Protein AF-A0A259RLK6-F1 (afdb_monomer)

Foldseek 3Di:
DDDPDPFDDDDDDCVVPVNDDPDDDDDPVVVVVVVVVCCVPPCPPVVVVDDDAPPKAWDAKDQDDVLQWMKTWIAGPNDIDIDIGRAAEFPPALPTPHLVHVPADKDKDFPQKKKKKKKWAFPAQCVQDKDWDADPFGIWIWGQDPPSMTIIIDMGGPVCVVVLLPDDPQRNQVVVCVRVVCPSVTTHPIDRIDMGGAMWMAGPDQDDRRYGYAQSRHIVHGPPVPVSVVVRVVVVVVPDDDPDDDDDPDDDDDDDDDDDDDDPPPPPVPDDDDDDDDDDDDDDDDDDDDPDDDDDPPDPQPDAFAEEEEALFLLSLLLLLLCLVVVGQYEYEHQDDQFAQDPVPDDADLAKAWAFPVNLVSCVVSVLNVVQVVRWKAFAQKEWEEEPVDDQIAMFGCVLQPHPGRTIIGGSSNSSNSSVVSQVVRPSYDYHYSKHWDAWDDDPQWIWTAIPVRRIHIHNAYEFPHAQPTPLCVRQVFDKDKDFDQKKKKKWKFAAPDWFDNYKYWYADLQGIWIWATIHTRIIIIIDMGGPVVSVVLVPDDFVVVQVVCVVPPDCVVPHTDTTPDMDMDTFMWMATPFQDDQSYGYAARRHIDGPDDPRHRVVLRVVLSVLLCVLQVPDPRSRDPVSRVSSRVVNVVVRVVVVVVVVCRVPLRNDPDVSSVSNVSVVSVCCRVDSVSVNVVSCVSSVND

Radius of gyration: 29.9 Å; Cα contacts (8 Å, |Δi|>4): 1243; chains: 1; bounding box: 82×71×76 Å

Secondary structure (DSSP, 8-state):
------TT-----GGGTTT--S-----HHHHHHHHHHHHHHSSTTTTSS-----SEEEEEEEEETTTTEEEEEEEETTEEEEEEES-EEE---TT-HHHHHT---EEEEEEEEEEEEEEEEESS--TT--EEEEETTEEEEEEE-GGG-EEEEEEEEHHHHHHHHHS-HHHHHHHHHHHTTTTT--EESPPPPEEEEEEEEEES--EETTEEE-GGGTEE---GGGHHHHHHHHHHHTTSPPS---------------------GGGTTSS--------------------------S--TTSPEEEEEE--SHHHHHHHHHHHHTT--EEEEE-SPPPPPP-SSSPPPS-EEEE-HHHHHHHHHTT-HHHHHHHS-EEE-EEEEEETTSS-EEEEEGGGGT-S-SEEEEEHHHHHHHHHHHHTT-TTEEEEES--EEEEEEETTEEEEEETTS-EEEEEEEEE---TT-HHHHHTT--EEEEEEEEEEEEEEEEESSPPPSEEEEEEETTEEEEEEEETTTEEEEEEEEEHHHHHHHHTS-HHHHHHHHHHHS-GGG--EEEEEEEEEEEEEEEEES-SEETTEEE-GGGTEE---GGG-HHHHHHHHHHHHHHHHTT-SSTT-HHHHHHHHHHHHHHHHHHHHHHHHHHHHHS---HHHHHHHHHHHHHHHH-HHHHHHHHHHHTT--

Solvent-accessible surface area (backbone atoms only — not comparable to full-atom values): 38728 Å² total; per-residue (Å²): 135,84,86,82,70,92,78,91,76,87,83,88,60,53,87,83,46,91,77,46,74,97,72,83,70,74,59,70,67,57,54,48,53,50,50,57,45,48,45,70,73,64,48,50,47,74,72,69,80,47,84,87,76,80,70,60,44,82,75,51,73,46,73,33,76,95,73,62,24,24,38,39,34,27,35,46,87,86,41,85,46,74,49,80,38,69,59,45,75,40,67,68,28,71,78,23,62,64,57,62,70,67,71,64,75,69,50,74,49,76,70,63,29,28,35,40,35,36,37,29,31,41,71,37,79,53,84,83,46,67,48,76,46,80,50,99,53,31,52,35,37,38,37,43,35,78,94,60,26,30,40,37,41,38,32,25,31,54,85,57,43,65,60,62,72,67,46,55,72,68,59,46,28,50,55,52,21,58,76,54,68,48,72,41,59,37,52,43,82,68,47,80,74,43,79,42,78,35,40,41,36,43,49,84,67,50,63,54,89,45,35,38,43,34,48,33,36,31,37,26,54,51,73,69,90,46,46,48,59,54,54,35,54,59,54,55,63,74,68,60,76,73,98,76,83,82,84,87,86,84,86,85,89,82,87,87,78,86,83,82,90,74,82,85,69,83,72,70,80,79,65,89,86,82,87,85,84,91,82,84,88,82,86,87,84,82,92,75,93,72,92,72,80,80,76,78,78,82,84,70,74,84,65,73,29,48,30,37,34,39,22,55,45,59,42,27,31,49,41,48,41,54,43,21,77,72,67,38,36,28,38,39,30,17,57,64,87,80,50,67,71,72,78,84,74,56,74,75,62,59,56,51,30,42,38,24,53,52,48,48,52,50,35,44,75,69,66,29,36,66,60,40,56,73,70,59,46,16,57,25,31,32,42,35,43,32,39,71,91,52,86,14,54,31,75,49,49,18,69,82,71,76,37,95,44,48,27,33,30,33,38,49,54,47,55,29,16,36,39,51,60,48,36,78,74,35,91,38,43,49,77,37,70,77,30,48,80,70,47,72,49,78,56,93,82,28,34,38,39,28,34,75,84,71,51,57,46,40,16,29,20,38,36,24,22,43,29,76,80,22,58,55,37,59,76,67,70,46,54,60,54,76,47,76,53,74,33,20,40,34,26,35,24,32,34,39,79,53,71,55,49,42,50,30,38,38,40,36,37,78,63,34,50,37,33,42,38,30,28,61,48,41,27,32,39,38,37,44,34,25,42,43,67,60,44,55,57,59,68,71,50,54,71,68,58,50,51,54,48,45,70,73,72,49,63,79,90,73,62,59,72,76,47,75,80,34,73,48,70,48,74,41,47,40,36,39,40,79,52,40,59,54,90,34,31,38,43,34,29,34,32,28,41,28,60,75,48,80,82,31,38,44,63,44,60,14,44,51,37,35,53,44,43,52,65,40,40,73,84,44,97,51,73,29,37,67,70,39,50,53,50,34,36,62,57,48,54,56,54,50,50,52,53,50,54,51,47,52,50,47,60,57,50,59,50,46,87,47,70,67,52,47,49,52,49,27,48,53,38,38,47,38,50,73,33,64,71,53,37,42,52,54,51,32,56,72,25,59,57,126

Structure (mmCIF, N/CA/C/O backbone):
data_AF-A0A259RLK6-F1
#
_entry.id   AF-A0A259RLK6-F1
#
loop_
_atom_site.group_PDB
_atom_site.id
_atom_site.type_symbol
_atom_site.label_atom_id
_atom_site.label_alt_id
_atom_site.label_comp_id
_atom_site.label_asym_id
_atom_site.label_entity_id
_atom_site.label_seq_id
_atom_site.pdbx_PDB_ins_code
_atom_site.Cartn_x
_atom_site.Cartn_y
_atom_site.Cartn_z
_atom_site.occupancy
_atom_site.B_iso_or_equiv
_atom_site.auth_seq_id
_atom_site.auth_comp_id
_atom_site.auth_asym_id
_atom_site.auth_atom_id
_atom_site.pdbx_PDB_model_num
ATOM 1 N N . MET A 1 1 ? 43.667 -20.985 -25.724 1.00 31.94 1 MET A N 1
ATOM 2 C CA . MET A 1 1 ? 42.999 -21.074 -24.409 1.00 31.94 1 MET A CA 1
ATOM 3 C C . MET A 1 1 ? 42.182 -19.811 -24.248 1.00 31.94 1 MET A C 1
ATOM 5 O O . MET A 1 1 ? 42.765 -18.743 -24.144 1.00 31.94 1 MET A O 1
ATOM 9 N N . VAL A 1 2 ? 40.866 -19.923 -24.400 1.00 24.67 2 VAL A N 1
ATOM 10 C CA . VAL A 1 2 ? 39.947 -18.781 -24.389 1.00 24.67 2 VAL A CA 1
ATOM 11 C C . VAL A 1 2 ? 39.608 -18.474 -22.934 1.00 24.67 2 VAL A C 1
ATOM 13 O O . VAL A 1 2 ? 39.063 -19.327 -22.238 1.00 24.67 2 VAL A O 1
ATOM 16 N N . ASP A 1 3 ? 39.986 -17.283 -22.480 1.00 30.33 3 ASP A N 1
ATOM 17 C CA . ASP A 1 3 ? 39.580 -16.710 -21.200 1.00 30.33 3 ASP A CA 1
ATOM 18 C C . ASP A 1 3 ? 38.068 -16.438 -21.237 1.00 30.33 3 ASP A C 1
ATOM 20 O O . ASP A 1 3 ? 37.594 -15.496 -21.873 1.00 30.33 3 ASP A O 1
ATOM 24 N N . SER A 1 4 ? 37.289 -17.324 -20.620 1.00 27.31 4 SER A N 1
ATOM 25 C CA . SER A 1 4 ? 35.839 -17.195 -20.495 1.00 27.31 4 SER A CA 1
ATOM 26 C C . SER A 1 4 ? 35.475 -16.535 -19.159 1.00 27.31 4 SER A C 1
ATOM 28 O O . SER A 1 4 ? 35.104 -17.213 -18.201 1.00 27.31 4 SER A O 1
ATOM 30 N N . GLY A 1 5 ? 35.619 -15.207 -19.129 1.00 26.08 5 GLY A N 1
ATOM 31 C CA . GLY A 1 5 ? 34.819 -14.204 -18.409 1.00 26.08 5 GLY A CA 1
ATOM 32 C C . GLY A 1 5 ? 34.196 -14.549 -17.045 1.00 26.08 5 GLY A C 1
ATOM 33 O O . GLY A 1 5 ? 33.275 -15.352 -16.919 1.00 26.08 5 GLY A O 1
ATOM 34 N N . HIS A 1 6 ? 34.590 -13.785 -16.023 1.00 35.25 6 HIS A N 1
ATOM 35 C CA . HIS A 1 6 ? 34.066 -13.776 -14.648 1.00 35.25 6 HIS A CA 1
ATOM 36 C C . HIS A 1 6 ? 32.666 -13.119 -14.501 1.00 35.25 6 HIS A C 1
ATOM 38 O O . HIS A 1 6 ? 32.433 -12.330 -13.584 1.00 35.25 6 HIS A O 1
ATOM 44 N N . PHE A 1 7 ? 31.715 -13.417 -15.390 1.00 27.30 7 PHE A N 1
ATOM 45 C CA . PHE A 1 7 ? 30.372 -12.819 -15.366 1.00 27.30 7 PHE A CA 1
ATOM 46 C C . PHE A 1 7 ? 29.472 -13.491 -14.304 1.00 27.30 7 PHE A C 1
ATOM 48 O O . PHE A 1 7 ? 29.411 -14.719 -14.224 1.00 27.30 7 PHE A O 1
ATOM 55 N N . GLY A 1 8 ? 28.776 -12.698 -13.475 1.00 37.06 8 GLY A N 1
ATOM 56 C CA . GLY A 1 8 ? 27.758 -13.185 -12.523 1.00 37.06 8 GLY A CA 1
ATOM 57 C C . GLY A 1 8 ? 28.213 -13.508 -11.087 1.00 37.06 8 GLY A C 1
ATOM 58 O O . GLY A 1 8 ? 27.525 -14.252 -10.395 1.00 37.06 8 GLY A O 1
ATOM 59 N N . MET A 1 9 ? 29.349 -12.981 -10.608 1.00 36.59 9 MET A N 1
ATOM 60 C CA . MET A 1 9 ? 29.814 -13.188 -9.225 1.00 36.59 9 MET A CA 1
ATOM 61 C C . MET A 1 9 ? 29.627 -11.929 -8.363 1.00 36.59 9 MET A C 1
ATOM 63 O O . MET A 1 9 ? 30.347 -10.949 -8.533 1.00 36.59 9 MET A O 1
ATOM 67 N N . THR A 1 10 ? 28.719 -11.974 -7.386 1.00 35.84 10 THR A N 1
ATOM 68 C CA . THR A 1 10 ? 28.595 -10.935 -6.347 1.00 35.84 10 THR A CA 1
ATOM 69 C C . THR A 1 10 ? 29.449 -11.321 -5.139 1.00 35.84 10 THR A C 1
ATOM 71 O O . THR A 1 10 ? 29.294 -12.411 -4.593 1.00 35.84 10 THR A O 1
ATOM 74 N N . ARG A 1 11 ? 30.356 -10.438 -4.697 1.00 43.00 11 ARG A N 1
ATOM 75 C CA . ARG A 1 11 ? 31.163 -10.635 -3.480 1.00 43.00 11 ARG A CA 1
ATOM 76 C C . ARG A 1 11 ? 30.793 -9.581 -2.443 1.00 43.00 11 ARG A C 1
ATOM 78 O O . ARG A 1 11 ? 31.044 -8.400 -2.651 1.00 43.00 11 ARG A O 1
ATOM 85 N N . ILE A 1 12 ? 30.237 -10.014 -1.317 1.00 44.22 12 ILE A N 1
ATOM 86 C CA . ILE A 1 12 ? 29.953 -9.146 -0.168 1.00 44.22 12 ILE A CA 1
ATOM 87 C C . ILE A 1 12 ? 31.106 -9.319 0.829 1.00 44.22 12 ILE A C 1
ATOM 89 O O . ILE A 1 12 ? 31.429 -10.445 1.206 1.00 44.22 12 ILE A O 1
ATOM 93 N N . THR A 1 13 ? 31.771 -8.230 1.227 1.00 48.84 13 THR A N 1
ATOM 94 C CA . THR A 1 13 ? 32.930 -8.271 2.139 1.00 48.84 13 THR A CA 1
ATOM 95 C C . THR A 1 13 ? 32.712 -7.412 3.386 1.00 48.84 13 THR A C 1
ATOM 97 O O . THR A 1 13 ? 31.918 -6.472 3.392 1.00 48.84 13 THR A O 1
ATOM 100 N N . LYS A 1 14 ? 33.463 -7.727 4.452 1.00 45.62 14 LYS A N 1
ATOM 101 C CA . LYS A 1 14 ? 33.462 -7.045 5.763 1.00 45.62 14 LYS A CA 1
ATOM 102 C C . LYS A 1 14 ? 33.677 -5.521 5.679 1.00 45.62 14 LYS A C 1
ATOM 104 O O . LYS A 1 14 ? 33.232 -4.799 6.567 1.00 45.62 14 LYS A O 1
ATOM 109 N N . ALA A 1 15 ? 34.330 -5.030 4.622 1.00 48.94 15 ALA A N 1
ATOM 110 C CA . ALA A 1 15 ? 34.612 -3.606 4.423 1.00 48.94 15 ALA A CA 1
ATOM 111 C C . ALA A 1 15 ? 33.342 -2.753 4.234 1.00 48.94 15 ALA A C 1
ATOM 113 O O . ALA A 1 15 ? 33.352 -1.575 4.572 1.00 48.94 15 ALA A O 1
ATOM 114 N N . ASN A 1 16 ? 32.234 -3.352 3.785 1.00 46.47 16 ASN A N 1
ATOM 115 C CA . ASN A 1 16 ? 30.983 -2.634 3.530 1.00 46.47 16 ASN A CA 1
ATOM 116 C C . ASN A 1 16 ? 30.063 -2.522 4.766 1.00 46.47 16 ASN A C 1
ATOM 118 O O . ASN A 1 16 ? 28.968 -1.988 4.633 1.00 46.47 16 ASN A O 1
ATOM 122 N N . ASN A 1 17 ? 30.453 -3.040 5.946 1.00 37.72 17 ASN A N 1
ATOM 123 C CA . ASN A 1 17 ? 29.536 -3.187 7.092 1.00 37.72 17 ASN A CA 1
ATOM 124 C C . ASN A 1 17 ? 30.192 -2.943 8.478 1.00 37.72 17 ASN A C 1
ATOM 126 O O . ASN A 1 17 ? 30.136 -3.800 9.359 1.00 37.72 17 ASN A O 1
ATOM 130 N N . GLN A 1 18 ? 30.864 -1.792 8.655 1.00 42.72 18 GLN A N 1
ATOM 131 C CA . GLN A 1 18 ? 31.458 -1.296 9.923 1.00 42.72 18 GLN A CA 1
ATOM 132 C C . GLN A 1 18 ? 32.166 -2.361 10.798 1.00 42.72 18 GLN A C 1
ATOM 134 O O . GLN A 1 18 ? 32.077 -2.355 12.021 1.00 42.72 18 GLN A O 1
ATOM 139 N N . GLY A 1 19 ? 32.879 -3.310 10.183 1.00 42.47 19 GLY A N 1
ATOM 140 C CA . GLY A 1 19 ? 33.668 -4.308 10.914 1.00 42.47 19 GLY A CA 1
ATOM 141 C C . GLY A 1 19 ? 32.884 -5.475 11.535 1.00 42.47 19 GLY A C 1
ATOM 142 O O . GLY A 1 19 ? 33.515 -6.351 12.132 1.00 42.47 19 GLY A O 1
ATOM 143 N N . VAL A 1 20 ? 31.564 -5.563 11.346 1.00 48.91 20 VAL A N 1
ATOM 144 C CA . VAL A 1 20 ? 30.733 -6.677 11.835 1.00 48.91 20 VAL A CA 1
ATOM 145 C C . VAL A 1 20 ? 30.711 -7.812 10.800 1.00 48.91 20 VAL A C 1
ATOM 147 O O . VAL A 1 20 ? 30.626 -7.575 9.594 1.00 48.91 20 VAL A O 1
ATOM 150 N N . ALA A 1 21 ? 30.832 -9.068 11.247 1.00 54.31 21 ALA A N 1
ATOM 151 C CA . ALA A 1 21 ? 30.699 -10.233 10.366 1.00 54.31 21 ALA A CA 1
ATOM 152 C C . ALA A 1 21 ? 29.309 -10.257 9.696 1.00 54.31 21 ALA A C 1
ATOM 154 O O . ALA A 1 21 ? 28.315 -9.925 10.335 1.00 54.31 21 ALA A O 1
ATOM 155 N N . LEU A 1 22 ? 29.222 -10.691 8.431 1.00 55.50 22 L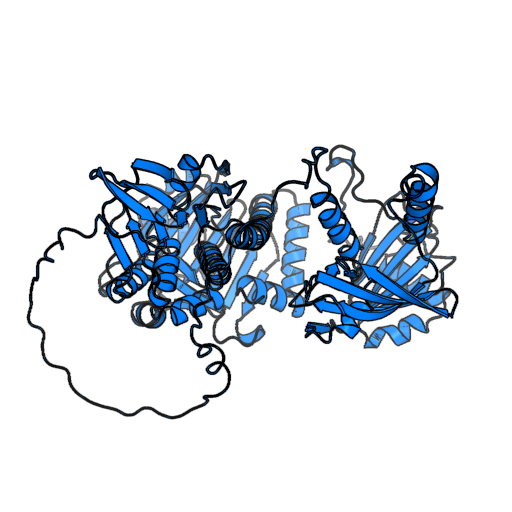EU A N 1
ATOM 156 C CA . LEU A 1 22 ? 27.946 -10.768 7.691 1.00 55.50 22 LEU A CA 1
ATOM 157 C C . LEU A 1 22 ? 26.961 -11.789 8.291 1.00 55.50 22 LEU A C 1
ATOM 159 O O . LEU A 1 22 ? 25.761 -11.722 8.043 1.00 55.50 22 LEU A O 1
ATOM 163 N N . GLY A 1 23 ? 27.475 -12.730 9.079 1.00 62.84 23 GLY A N 1
ATOM 164 C CA . GLY A 1 23 ? 26.728 -13.751 9.800 1.00 62.84 23 GLY A CA 1
ATOM 165 C C . GLY A 1 23 ? 27.687 -14.739 10.461 1.00 62.84 23 GLY A C 1
ATOM 166 O O . GLY A 1 23 ? 28.892 -14.716 10.199 1.00 62.84 23 GLY A O 1
ATOM 167 N N . GLN A 1 24 ? 27.158 -15.608 11.319 1.00 66.38 24 GLN A N 1
ATOM 168 C CA . GLN A 1 24 ? 27.896 -16.735 11.888 1.00 66.38 24 GLN A CA 1
ATOM 169 C C . GLN A 1 24 ? 27.166 -18.037 11.575 1.00 66.38 24 GLN A C 1
ATOM 171 O O . GLN A 1 24 ? 25.938 -18.094 11.603 1.00 66.38 24 GLN A O 1
ATOM 176 N N . VAL A 1 25 ? 27.936 -19.082 11.286 1.00 68.88 25 VAL A N 1
ATOM 177 C CA . VAL A 1 25 ? 27.423 -20.434 11.076 1.00 68.88 25 VAL A CA 1
ATOM 178 C C . VAL A 1 25 ? 27.688 -21.211 12.353 1.00 68.88 25 VAL A C 1
ATOM 180 O O . VAL A 1 25 ? 28.836 -21.443 12.727 1.00 68.88 25 VAL A O 1
ATOM 183 N N . ILE A 1 26 ? 26.616 -21.594 13.032 1.00 70.06 26 ILE A N 1
ATOM 184 C CA . ILE A 1 26 ? 26.671 -22.337 14.285 1.00 70.06 26 ILE A CA 1
ATOM 185 C C . ILE A 1 26 ? 25.827 -23.602 14.144 1.00 70.06 26 ILE A C 1
ATOM 187 O O . ILE A 1 26 ? 24.734 -23.580 13.582 1.00 70.06 26 ILE A O 1
ATOM 191 N N . GLY A 1 27 ? 26.344 -24.729 14.630 1.00 70.94 27 GLY A N 1
ATOM 192 C CA . GLY A 1 27 ? 25.568 -25.964 14.673 1.00 70.94 27 GLY A CA 1
ATOM 193 C C . GLY A 1 27 ? 24.484 -25.881 15.748 1.00 70.94 27 GLY A C 1
ATOM 194 O O . GLY A 1 27 ? 24.764 -25.461 16.869 1.00 70.94 27 GLY A O 1
ATOM 195 N N . ASN A 1 28 ? 23.271 -26.356 15.454 1.00 70.12 28 ASN A N 1
ATOM 196 C CA . ASN A 1 28 ? 22.151 -26.326 16.408 1.00 70.12 28 ASN A CA 1
ATOM 197 C C . ASN A 1 28 ? 22.492 -26.981 17.762 1.00 70.12 28 ASN A C 1
ATOM 199 O O . ASN A 1 28 ? 22.056 -26.500 18.803 1.00 70.12 28 ASN A O 1
ATOM 203 N N . ARG A 1 29 ? 23.320 -28.039 17.771 1.00 74.06 29 ARG A N 1
ATOM 204 C CA . ARG A 1 29 ? 23.786 -28.688 19.012 1.00 74.06 29 ARG A CA 1
ATOM 205 C C . ARG A 1 29 ? 24.664 -27.782 19.877 1.00 74.06 29 ARG A C 1
ATOM 207 O O . ARG A 1 29 ? 24.603 -27.885 21.094 1.00 74.06 29 ARG A O 1
ATOM 214 N N . ALA A 1 30 ? 25.453 -26.899 19.265 1.00 75.00 30 ALA A N 1
ATOM 215 C CA . ALA A 1 30 ? 26.264 -25.936 20.003 1.00 75.00 30 ALA A CA 1
ATOM 216 C C . ALA A 1 30 ? 25.385 -24.859 20.652 1.00 75.00 30 ALA A C 1
ATOM 218 O O . ALA A 1 30 ? 25.635 -24.490 21.794 1.00 75.00 30 ALA A O 1
ATOM 219 N N . ILE A 1 31 ? 24.320 -24.416 19.966 1.00 74.56 31 ILE A N 1
ATOM 220 C CA . ILE A 1 31 ? 23.306 -23.529 20.560 1.00 74.56 31 ILE A CA 1
ATOM 221 C C . ILE A 1 31 ? 22.640 -24.218 21.751 1.00 74.56 31 ILE A C 1
ATOM 223 O O . ILE A 1 31 ? 22.562 -23.624 22.820 1.00 74.56 31 ILE A O 1
ATOM 227 N N . ALA A 1 32 ? 22.194 -25.468 21.579 1.00 74.94 32 ALA A N 1
ATOM 228 C CA . ALA A 1 32 ? 21.581 -26.232 22.658 1.00 74.94 32 ALA A CA 1
ATOM 229 C C . ALA A 1 32 ? 22.523 -26.307 23.865 1.00 74.94 32 ALA A C 1
ATOM 231 O O . ALA A 1 32 ? 22.161 -25.813 24.923 1.00 74.94 32 ALA A O 1
ATOM 232 N N . ALA A 1 33 ? 23.757 -26.791 23.685 1.00 79.69 33 ALA A N 1
ATOM 233 C CA . ALA A 1 33 ? 24.749 -26.893 24.756 1.00 79.69 33 ALA A CA 1
ATOM 234 C C . ALA A 1 33 ? 25.050 -25.547 25.442 1.00 79.69 33 ALA A C 1
ATOM 236 O O . ALA A 1 33 ? 25.234 -25.514 26.656 1.00 79.69 33 ALA A O 1
ATOM 237 N N . ALA A 1 34 ? 25.075 -24.439 24.692 1.00 78.31 34 ALA A N 1
ATOM 238 C CA . ALA A 1 34 ? 25.242 -23.103 25.261 1.00 78.31 34 ALA A CA 1
ATOM 239 C C . ALA A 1 34 ? 24.047 -22.692 26.136 1.00 78.31 34 ALA A C 1
ATOM 241 O O . ALA A 1 34 ? 24.256 -22.143 27.213 1.00 78.31 34 ALA A O 1
ATOM 242 N N . ILE A 1 35 ? 22.814 -23.001 25.715 1.00 76.88 35 ILE A N 1
ATOM 243 C CA . ILE A 1 35 ? 21.608 -22.788 26.529 1.00 76.88 35 ILE A CA 1
ATOM 244 C C . ILE A 1 35 ? 21.662 -23.660 27.788 1.00 76.88 35 ILE A C 1
ATOM 246 O O . ILE A 1 35 ? 21.461 -23.141 28.877 1.00 76.88 35 ILE A O 1
ATOM 250 N N . GLU A 1 36 ? 22.005 -24.950 27.677 1.00 77.06 36 GLU A N 1
ATOM 251 C CA . GLU A 1 36 ? 22.103 -25.833 28.854 1.00 77.06 36 GLU A CA 1
ATOM 252 C C . GLU A 1 36 ? 23.171 -25.363 29.842 1.00 77.06 36 GLU A C 1
ATOM 254 O O . GLU A 1 36 ? 23.014 -25.499 31.053 1.00 77.06 36 GLU A O 1
ATOM 259 N N . ARG A 1 37 ? 24.281 -24.832 29.324 1.00 78.12 37 ARG A N 1
ATOM 260 C CA . ARG A 1 37 ? 25.353 -24.268 30.135 1.00 78.12 37 ARG A CA 1
ATOM 261 C C . ARG A 1 37 ? 24.896 -22.990 30.838 1.00 78.12 37 ARG A C 1
ATOM 263 O O . ARG A 1 37 ? 25.082 -22.894 32.043 1.00 78.12 37 ARG A O 1
ATOM 270 N N . ALA A 1 38 ? 24.250 -22.069 30.122 1.00 72.88 38 ALA A N 1
ATOM 271 C CA . ALA A 1 38 ? 23.694 -20.848 30.704 1.00 72.88 38 ALA A CA 1
ATOM 272 C C . ALA A 1 38 ? 22.625 -21.153 31.769 1.00 72.88 38 ALA A C 1
ATOM 274 O O . ALA A 1 38 ? 22.631 -20.560 32.839 1.00 72.88 38 ALA A O 1
ATOM 275 N N . GLU A 1 39 ? 21.755 -22.140 31.535 1.00 69.00 39 GLU A N 1
ATOM 276 C CA . GLU A 1 39 ? 20.780 -22.598 32.535 1.00 69.00 39 GLU A CA 1
ATOM 277 C C . GLU A 1 39 ? 21.452 -23.101 33.825 1.00 69.00 39 GLU A C 1
ATOM 279 O O . GLU A 1 39 ? 20.921 -22.873 34.911 1.00 69.00 39 GLU A O 1
ATOM 284 N N . LYS A 1 40 ? 22.619 -23.756 33.713 1.00 69.44 40 LYS A N 1
ATOM 285 C CA . LYS A 1 40 ? 23.400 -24.267 34.853 1.00 69.44 40 LYS A CA 1
ATOM 286 C C . LYS A 1 40 ? 24.230 -23.193 35.561 1.00 69.44 40 LYS A C 1
ATOM 288 O O . LYS A 1 40 ? 24.398 -23.285 36.772 1.00 69.44 40 LYS A O 1
ATOM 293 N N . GLU A 1 41 ? 24.785 -22.235 34.821 1.00 68.44 41 GLU A N 1
ATOM 294 C CA . GLU A 1 41 ? 25.714 -21.220 35.341 1.00 68.44 41 GLU A CA 1
ATOM 295 C C . GLU A 1 41 ? 24.994 -19.989 35.938 1.00 68.44 41 GLU A C 1
ATOM 297 O O . GLU A 1 41 ? 25.512 -19.410 36.887 1.00 68.44 41 GLU A O 1
ATOM 302 N N . ASP A 1 42 ? 23.798 -19.621 35.450 1.00 54.19 42 ASP A N 1
ATOM 303 C CA . ASP A 1 42 ? 23.185 -18.291 35.672 1.00 54.19 42 ASP A CA 1
ATOM 304 C C . ASP A 1 42 ? 21.914 -18.276 36.563 1.00 54.19 42 ASP A C 1
ATOM 306 O O . ASP A 1 42 ? 21.034 -17.429 36.419 1.00 54.19 42 ASP A O 1
ATOM 310 N N . CYS A 1 43 ? 21.765 -19.204 37.517 1.00 50.00 43 CYS A N 1
ATOM 311 C CA . CYS A 1 43 ? 20.676 -19.191 38.520 1.00 50.00 43 CYS A CA 1
ATOM 312 C C . CYS A 1 43 ? 19.219 -19.192 37.978 1.00 50.00 43 CYS A C 1
ATOM 314 O O . CYS A 1 43 ? 18.282 -19.011 38.762 1.00 50.00 43 CYS A O 1
ATOM 316 N N . ILE A 1 44 ? 18.976 -19.466 36.687 1.00 51.47 44 ILE A N 1
ATOM 317 C CA . ILE A 1 44 ? 17.615 -19.531 36.107 1.00 51.47 44 ILE A CA 1
ATOM 318 C C . ILE A 1 44 ? 16.813 -20.698 36.712 1.00 51.47 44 ILE A C 1
ATOM 320 O O . ILE A 1 44 ? 15.620 -20.562 36.993 1.00 51.47 44 ILE A O 1
ATOM 324 N N . THR A 1 45 ? 17.478 -21.822 36.991 1.00 49.19 45 THR A N 1
ATOM 325 C CA . THR A 1 45 ? 16.910 -22.949 37.750 1.00 49.19 45 THR A CA 1
ATOM 326 C C . THR A 1 45 ? 17.201 -22.859 39.254 1.00 49.19 45 THR A C 1
ATOM 328 O O . THR A 1 45 ? 16.510 -23.493 40.045 1.00 49.19 45 THR A O 1
ATOM 331 N N . GLY A 1 46 ? 18.190 -22.054 39.668 1.00 44.97 46 GLY A N 1
ATOM 332 C CA . GLY A 1 46 ? 18.598 -21.878 41.071 1.00 44.97 46 GLY A CA 1
ATOM 333 C C . GLY A 1 46 ? 17.581 -21.123 41.937 1.00 44.97 46 GLY A C 1
ATOM 334 O O . GLY A 1 46 ? 17.472 -21.404 43.124 1.00 44.97 46 GLY A O 1
ATOM 335 N N . ASN A 1 47 ? 16.778 -20.235 41.336 1.00 49.84 47 ASN A N 1
ATOM 336 C CA . ASN A 1 47 ? 15.694 -19.513 42.021 1.00 49.84 47 ASN A CA 1
ATOM 337 C C . ASN A 1 47 ? 14.321 -20.222 41.951 1.00 49.84 47 ASN A C 1
ATOM 339 O O . ASN A 1 47 ? 13.318 -19.651 42.374 1.00 49.84 47 ASN A O 1
ATOM 343 N N . GLY A 1 48 ? 14.239 -21.439 41.394 1.00 57.28 48 GLY A N 1
ATOM 344 C CA . GLY A 1 48 ? 12.991 -22.217 41.311 1.00 57.28 48 GLY A CA 1
ATOM 345 C C . GLY A 1 48 ? 11.955 -21.729 40.282 1.00 57.28 48 GLY A C 1
ATOM 346 O O . GLY A 1 48 ? 10.874 -22.303 40.190 1.00 57.28 48 GLY A O 1
ATOM 347 N N . THR A 1 49 ? 12.257 -20.697 39.487 1.00 67.25 49 THR A N 1
ATOM 348 C CA . THR A 1 49 ? 11.302 -20.084 38.538 1.00 67.25 49 THR A CA 1
ATOM 349 C C . THR A 1 49 ? 11.135 -20.872 37.231 1.00 67.25 49 THR A C 1
ATOM 351 O O . THR A 1 49 ? 10.109 -20.739 36.563 1.00 67.25 49 THR A O 1
ATOM 354 N N . VAL A 1 50 ? 12.128 -21.679 36.842 1.00 73.31 50 VAL A N 1
ATOM 355 C CA . VAL A 1 50 ? 12.096 -22.514 35.629 1.00 73.31 50 VAL A CA 1
ATOM 356 C C . VAL A 1 50 ? 12.426 -23.957 35.996 1.00 73.31 50 VAL A C 1
ATOM 358 O O . VAL A 1 50 ? 13.506 -24.243 36.505 1.00 73.31 50 VAL A O 1
ATOM 361 N N . GLN A 1 51 ? 11.501 -24.870 35.699 1.00 80.81 51 GLN A N 1
ATOM 362 C CA . GLN A 1 51 ? 11.698 -26.310 35.839 1.00 80.81 51 GLN A CA 1
ATOM 363 C C . GLN A 1 51 ? 11.829 -26.941 34.453 1.00 80.81 51 GLN A C 1
ATOM 365 O O . GLN A 1 51 ? 10.949 -26.786 33.605 1.00 80.81 51 GLN A O 1
ATOM 370 N N . ARG A 1 52 ? 12.927 -27.664 34.221 1.00 82.19 52 ARG A N 1
ATOM 371 C CA . ARG A 1 52 ? 13.175 -28.377 32.965 1.00 82.19 52 ARG A CA 1
ATOM 372 C C . ARG A 1 52 ? 12.835 -29.854 33.126 1.00 82.19 52 ARG A C 1
ATOM 374 O O . ARG A 1 52 ? 13.369 -30.517 34.009 1.00 82.19 52 ARG A O 1
ATOM 381 N N . LEU A 1 53 ? 11.983 -30.365 32.240 1.00 86.00 53 LEU A N 1
ATOM 382 C CA . LEU A 1 53 ? 11.633 -31.782 32.147 1.00 86.00 53 LEU A CA 1
ATOM 383 C C . LEU A 1 53 ? 12.163 -32.334 30.823 1.00 86.00 53 LEU A C 1
ATOM 385 O O . LEU A 1 53 ? 11.702 -31.944 29.751 1.00 86.00 53 LEU A O 1
ATOM 389 N N . GLN A 1 54 ? 13.164 -33.210 30.890 1.00 84.12 54 GLN A N 1
ATOM 390 C CA . GLN A 1 54 ? 13.748 -33.866 29.724 1.00 84.12 54 GLN A CA 1
ATOM 391 C C . GLN A 1 54 ? 14.313 -35.253 30.084 1.00 84.12 54 GLN A C 1
ATOM 393 O O . GLN A 1 54 ? 15.042 -35.346 31.068 1.00 84.12 54 GLN A O 1
ATOM 398 N N . PRO A 1 55 ? 14.077 -36.297 29.265 1.00 87.94 55 PRO A N 1
ATOM 399 C CA . PRO A 1 55 ? 13.229 -36.315 28.073 1.00 87.94 55 PRO A CA 1
ATOM 400 C C . PRO A 1 55 ? 11.737 -36.326 28.436 1.00 87.94 55 PRO A C 1
ATOM 402 O O . PRO A 1 55 ? 11.296 -37.157 29.225 1.00 87.94 55 PRO A O 1
ATOM 405 N N . ALA A 1 56 ? 10.968 -35.422 27.825 1.00 90.44 56 ALA A N 1
ATOM 406 C CA . ALA A 1 56 ? 9.515 -35.348 27.955 1.00 90.44 56 ALA A CA 1
ATOM 407 C C . ALA A 1 56 ? 8.861 -35.290 26.567 1.00 90.44 56 ALA A C 1
ATOM 409 O O . ALA A 1 56 ? 9.396 -34.650 25.656 1.00 90.44 56 ALA A O 1
ATOM 410 N N . ARG A 1 57 ? 7.704 -35.934 26.401 1.00 90.81 57 ARG A N 1
ATOM 411 C CA . ARG A 1 57 ? 6.940 -35.958 25.150 1.00 90.81 57 ARG A CA 1
ATOM 412 C C . ARG A 1 57 ? 5.490 -35.572 25.405 1.00 90.81 57 ARG A C 1
ATOM 414 O O . ARG A 1 57 ? 4.761 -36.295 26.067 1.00 90.81 57 ARG A O 1
ATOM 421 N N . TYR A 1 58 ? 5.066 -34.448 24.839 1.00 93.88 58 TYR A N 1
ATOM 422 C CA . TYR A 1 58 ? 3.668 -34.017 24.877 1.00 93.88 58 TYR A CA 1
ATOM 423 C C . TYR A 1 58 ? 2.730 -35.068 24.260 1.00 93.88 58 TYR A C 1
ATOM 425 O O . TYR A 1 58 ? 3.034 -35.600 23.185 1.00 93.88 58 TYR A O 1
ATOM 433 N N . THR A 1 59 ? 1.580 -35.297 24.900 1.00 91.44 59 THR A N 1
ATOM 434 C CA . THR A 1 59 ? 0.507 -36.160 24.385 1.00 91.44 59 THR A CA 1
ATOM 435 C C . THR A 1 59 ? -0.782 -35.378 24.118 1.00 91.44 59 THR A C 1
ATOM 437 O O . THR A 1 59 ? -1.266 -35.384 22.986 1.00 91.44 59 THR A O 1
ATOM 440 N N . HIS A 1 60 ? -1.320 -34.673 25.117 1.00 91.81 60 HIS A N 1
ATOM 441 C CA . HIS A 1 60 ? -2.597 -33.956 25.023 1.00 91.81 60 HIS A CA 1
ATOM 442 C C . HIS A 1 60 ? -2.648 -32.732 25.955 1.00 91.81 60 HIS A C 1
ATOM 444 O O . HIS A 1 60 ? -1.882 -32.644 26.913 1.00 91.81 60 HIS A O 1
ATOM 450 N N . HIS A 1 61 ? -3.568 -31.791 25.720 1.00 94.00 61 HIS A N 1
ATOM 451 C CA . HIS A 1 61 ? -3.921 -30.752 26.693 1.00 94.00 61 HIS A CA 1
ATOM 452 C C . HIS A 1 61 ? -5.422 -30.459 26.712 1.00 94.00 61 HIS A C 1
ATOM 454 O O . HIS A 1 61 ? -6.088 -30.569 25.690 1.00 94.00 61 HIS A O 1
ATOM 460 N N . ASN A 1 62 ? -5.943 -30.054 27.867 1.00 92.19 62 ASN A N 1
ATOM 461 C CA . ASN A 1 62 ? -7.334 -29.648 28.044 1.00 92.19 62 ASN A CA 1
ATOM 462 C C . ASN A 1 62 ? -7.403 -28.293 28.738 1.00 92.19 62 ASN A C 1
ATOM 464 O O . ASN A 1 62 ? -6.644 -28.024 29.668 1.00 92.19 62 ASN A O 1
ATOM 468 N N . VAL A 1 63 ? -8.341 -27.448 28.322 1.00 89.81 63 VAL A N 1
ATOM 469 C CA . VAL A 1 63 ? -8.671 -26.229 29.064 1.00 89.81 63 VAL A CA 1
ATOM 470 C C . VAL A 1 63 ? -9.444 -26.623 30.324 1.00 89.81 63 VAL A C 1
ATOM 472 O O . VAL A 1 63 ? -10.386 -27.408 30.261 1.00 89.81 63 VAL A O 1
ATOM 475 N N . ILE A 1 64 ? -9.035 -26.088 31.473 1.00 89.75 64 ILE A N 1
ATOM 476 C CA . ILE A 1 64 ? -9.619 -26.385 32.788 1.00 89.75 64 ILE A CA 1
ATOM 477 C C . ILE A 1 64 ? -10.103 -25.104 33.477 1.00 89.75 64 ILE A C 1
ATOM 479 O O . ILE A 1 64 ? -9.691 -23.995 33.117 1.00 89.75 64 ILE A O 1
ATOM 483 N N . ASN A 1 65 ? -10.932 -25.264 34.515 1.00 81.62 65 ASN A N 1
ATOM 484 C CA . ASN A 1 65 ? -11.436 -24.181 35.370 1.00 81.62 65 ASN A CA 1
ATOM 485 C C . ASN A 1 65 ? -12.168 -23.078 34.578 1.00 81.62 65 ASN A C 1
ATOM 487 O O . ASN A 1 65 ? -11.788 -21.913 34.674 1.00 81.62 65 ASN A O 1
ATOM 491 N N . ASP A 1 66 ? -13.155 -23.445 33.752 1.00 80.44 66 ASP A N 1
ATOM 492 C CA . ASP A 1 66 ? -13.943 -22.519 32.914 1.00 80.44 66 ASP A CA 1
ATOM 493 C C . ASP A 1 66 ? -13.084 -21.552 32.086 1.00 80.44 66 ASP A C 1
ATOM 495 O O . ASP A 1 66 ? -13.339 -20.348 32.004 1.00 80.44 66 ASP A O 1
ATOM 499 N N . GLY A 1 67 ? -11.995 -22.067 31.516 1.00 79.31 67 GLY A N 1
ATOM 500 C CA . GLY A 1 67 ? -11.086 -21.247 30.730 1.00 79.31 67 GLY A CA 1
ATOM 501 C C . GLY A 1 67 ? -10.051 -20.500 31.555 1.00 79.31 67 GLY A C 1
ATOM 502 O O . GLY A 1 67 ? -9.417 -19.597 31.017 1.00 79.31 67 GLY A O 1
ATOM 503 N N . ALA A 1 68 ? -9.836 -20.812 32.840 1.00 82.88 68 ALA A N 1
ATOM 504 C CA . ALA A 1 68 ? -8.818 -20.159 33.675 1.00 82.88 68 ALA A CA 1
ATOM 505 C C . ALA A 1 68 ? -7.418 -20.798 33.575 1.00 82.88 68 ALA A C 1
ATOM 507 O O . ALA A 1 68 ? -6.422 -20.115 33.847 1.00 82.88 68 ALA A O 1
ATOM 508 N N . GLY A 1 69 ? -7.322 -22.061 33.149 1.00 91.00 69 GLY A N 1
ATOM 509 C CA . GLY A 1 69 ? -6.057 -22.788 33.032 1.00 91.00 69 GLY A CA 1
ATOM 510 C C . GLY A 1 69 ? -6.046 -23.835 31.922 1.00 91.00 69 GLY A C 1
ATOM 511 O O . GLY A 1 69 ? -7.024 -24.020 31.205 1.00 91.00 69 GLY A O 1
ATOM 512 N N . VAL A 1 70 ? -4.912 -24.510 31.786 1.00 94.62 70 VAL A N 1
ATOM 513 C CA . VAL A 1 70 ? -4.691 -25.630 30.874 1.00 94.62 70 VAL A CA 1
ATOM 514 C C . VAL A 1 70 ? -4.007 -26.758 31.637 1.00 94.62 70 VAL A C 1
ATOM 516 O O . VAL A 1 70 ? -3.025 -26.529 32.341 1.00 94.62 70 VAL A O 1
ATOM 519 N N . GLU A 1 71 ? -4.537 -27.965 31.515 1.00 95.81 71 GLU A N 1
ATOM 520 C CA . GLU A 1 71 ? -3.890 -29.196 31.947 1.00 95.81 71 GLU A CA 1
ATOM 521 C C . GLU A 1 71 ? -3.164 -29.818 30.754 1.00 95.81 71 GLU A C 1
ATOM 523 O O . GLU A 1 71 ? -3.745 -29.959 29.681 1.00 95.81 71 GLU A O 1
ATOM 528 N N . VAL A 1 72 ? -1.896 -30.175 30.929 1.00 94.94 72 VAL A N 1
ATOM 529 C CA . VAL A 1 72 ? -1.023 -30.728 29.894 1.00 94.94 72 VAL A CA 1
ATOM 530 C C . VAL A 1 72 ? -0.583 -32.117 30.318 1.00 94.94 72 VAL A C 1
ATOM 532 O O . VAL A 1 72 ? 0.070 -32.273 31.347 1.00 94.94 72 VAL A O 1
ATOM 535 N N . GLN A 1 73 ? -0.896 -33.105 29.490 1.00 94.69 73 GLN A N 1
ATOM 536 C CA . GLN A 1 73 ? -0.448 -34.481 29.633 1.00 94.69 73 GLN A CA 1
ATOM 537 C C . GLN A 1 73 ? 0.783 -34.726 28.761 1.00 94.69 73 GLN A C 1
ATOM 539 O O . GLN A 1 73 ? 0.877 -34.265 27.616 1.00 94.69 73 GLN A O 1
ATOM 544 N N . PHE A 1 74 ? 1.755 -35.438 29.319 1.00 94.25 74 PHE A N 1
ATOM 545 C CA . PHE A 1 74 ? 3.004 -35.765 28.647 1.00 94.25 74 PHE A CA 1
ATOM 546 C C . PHE A 1 74 ? 3.611 -37.039 29.229 1.00 94.25 74 PHE A C 1
ATOM 548 O O . PHE A 1 74 ? 3.399 -37.376 30.389 1.00 94.25 74 PHE A O 1
ATOM 555 N N . GLU A 1 75 ? 4.398 -37.738 28.424 1.00 94.44 75 GLU A N 1
ATOM 556 C CA . GLU A 1 75 ? 5.249 -38.828 28.884 1.00 94.44 75 GLU A CA 1
ATOM 557 C C . GLU A 1 75 ? 6.576 -38.258 29.385 1.00 94.44 75 GLU A C 1
ATOM 559 O O . GLU A 1 75 ? 7.200 -37.445 28.701 1.00 94.44 75 GLU A O 1
ATOM 564 N N . PHE A 1 76 ? 7.040 -38.693 30.549 1.00 93.75 76 PHE A N 1
ATOM 565 C CA . PHE A 1 76 ? 8.337 -38.326 31.110 1.00 93.75 76 PHE A CA 1
ATOM 566 C C . PHE A 1 76 ? 9.010 -39.593 31.629 1.00 93.75 76 PHE A C 1
ATOM 568 O O . PHE A 1 76 ? 8.419 -40.348 32.388 1.00 93.75 76 PHE A O 1
ATOM 575 N N . HIS A 1 77 ? 10.210 -39.892 31.122 1.00 91.31 77 HIS A N 1
ATOM 576 C CA . HIS A 1 77 ? 10.899 -41.173 31.361 1.00 91.31 77 HIS A CA 1
ATOM 577 C C . HIS A 1 77 ? 10.065 -42.442 31.072 1.00 91.31 77 HIS A C 1
ATOM 579 O O . HIS A 1 77 ? 10.341 -43.503 31.622 1.00 91.31 77 HIS A O 1
ATOM 585 N N . GLY A 1 78 ? 9.094 -42.355 30.155 1.00 88.44 78 GLY A N 1
ATOM 586 C CA . GLY A 1 78 ? 8.234 -43.480 29.768 1.00 88.44 78 GLY A CA 1
ATOM 587 C C . GLY A 1 78 ? 6.983 -43.656 30.633 1.00 88.44 78 GLY A C 1
ATOM 588 O O . GLY A 1 78 ? 6.182 -44.539 30.345 1.00 88.44 78 GLY A O 1
ATOM 589 N N . GLU A 1 79 ? 6.783 -42.808 31.641 1.00 92.44 79 GLU A N 1
ATOM 590 C CA . GLU A 1 79 ? 5.573 -42.777 32.465 1.00 92.44 79 GLU A CA 1
ATOM 591 C C . GLU A 1 79 ? 4.686 -41.589 32.079 1.00 92.44 79 GLU A C 1
ATOM 593 O O . GLU A 1 79 ? 5.173 -40.569 31.590 1.00 92.44 79 GLU A O 1
ATOM 598 N N . ALA A 1 80 ? 3.371 -41.712 32.270 1.00 94.06 80 ALA A N 1
ATOM 599 C CA . ALA A 1 80 ? 2.424 -40.640 31.978 1.00 94.06 80 ALA A CA 1
ATOM 600 C C . ALA A 1 80 ? 2.334 -39.653 33.151 1.00 94.06 80 ALA A C 1
ATOM 602 O O . ALA A 1 80 ? 2.071 -40.042 34.288 1.00 94.06 80 ALA A O 1
ATOM 603 N N . HIS A 1 81 ? 2.487 -38.364 32.859 1.00 94.88 81 HIS A N 1
ATOM 604 C CA . HIS A 1 81 ? 2.397 -37.271 33.823 1.00 94.88 81 HIS A CA 1
ATOM 605 C C . HIS A 1 81 ? 1.418 -36.192 33.349 1.00 94.88 81 HIS A C 1
ATOM 607 O O . HIS A 1 81 ? 1.124 -36.065 32.159 1.00 94.88 81 HIS A O 1
ATOM 613 N N . SER A 1 82 ? 0.930 -35.393 34.300 1.00 94.44 82 SER A N 1
ATOM 614 C CA . SER A 1 82 ? 0.065 -34.238 34.052 1.00 94.44 82 SER A CA 1
ATOM 615 C C . SER A 1 82 ? 0.576 -33.014 34.811 1.00 94.44 82 SER A C 1
ATOM 617 O O . SER A 1 82 ? 1.034 -33.132 35.950 1.00 94.44 82 SER A O 1
ATOM 619 N N . LEU A 1 83 ? 0.495 -31.838 34.188 1.00 94.44 83 LEU A N 1
ATOM 620 C CA . LEU A 1 83 ? 0.791 -30.546 34.807 1.00 94.44 83 LEU A CA 1
ATOM 621 C C . LEU A 1 83 ? -0.286 -29.521 34.476 1.00 94.44 83 LEU A C 1
ATOM 623 O O . LEU A 1 83 ? -0.768 -29.449 33.350 1.00 94.44 83 LEU A O 1
ATOM 627 N N . GLN A 1 84 ? -0.599 -28.661 35.442 1.00 94.62 84 GLN A N 1
ATOM 628 C CA . GLN A 1 84 ? -1.504 -27.536 35.237 1.00 94.62 84 GLN A CA 1
ATOM 629 C C . GLN A 1 84 ? -0.723 -26.235 35.073 1.00 94.62 84 GLN A C 1
ATOM 631 O O . GLN A 1 84 ? 0.214 -25.944 35.817 1.00 94.62 84 GLN A O 1
ATOM 636 N N . ALA A 1 85 ? -1.137 -25.425 34.106 1.00 92.25 85 ALA A N 1
ATOM 637 C CA . ALA A 1 85 ? -0.546 -24.132 33.814 1.00 92.25 85 ALA A CA 1
ATOM 638 C C . ALA A 1 85 ? -1.623 -23.096 33.477 1.00 92.25 85 ALA A C 1
ATOM 640 O O . ALA A 1 85 ? -2.766 -23.409 33.160 1.00 92.25 85 ALA A O 1
ATOM 641 N N . ARG A 1 86 ? -1.254 -21.814 33.515 1.00 92.75 86 ARG A N 1
ATOM 642 C CA . ARG A 1 86 ? -2.134 -20.715 33.069 1.00 92.75 86 ARG A CA 1
ATOM 643 C C . ARG A 1 86 ? -2.089 -20.487 31.558 1.00 92.75 86 ARG A C 1
ATOM 645 O O . ARG A 1 86 ? -2.919 -19.745 31.034 1.00 92.75 86 ARG A O 1
ATOM 652 N N . LEU A 1 87 ? -1.067 -21.021 30.897 1.00 92.94 87 LEU A N 1
ATOM 653 C CA . LEU A 1 87 ? -0.786 -20.835 29.482 1.00 92.94 87 LEU A CA 1
ATOM 654 C C . LEU A 1 87 ? 0.135 -21.960 29.008 1.00 92.94 87 LEU A C 1
ATOM 656 O O . LEU A 1 87 ? 1.186 -22.178 29.609 1.00 92.94 87 LEU A O 1
ATOM 660 N N . LEU A 1 88 ? -0.230 -22.608 27.908 1.00 93.56 88 LEU A N 1
ATOM 661 C CA . LEU A 1 88 ? 0.628 -23.509 27.152 1.00 93.56 88 LEU A CA 1
ATOM 662 C C . LEU A 1 88 ? 1.273 -22.727 26.001 1.00 93.56 88 LEU A C 1
ATOM 664 O O . LEU A 1 88 ? 0.603 -21.995 25.273 1.00 93.56 88 LEU A O 1
ATOM 668 N N . ILE A 1 89 ? 2.587 -22.864 25.833 1.00 91.94 89 ILE A N 1
ATOM 669 C CA . ILE A 1 89 ? 3.320 -22.282 24.706 1.00 91.94 89 ILE A CA 1
ATOM 670 C C . ILE A 1 89 ? 3.907 -23.426 23.881 1.00 91.94 89 ILE A C 1
ATOM 672 O O . ILE A 1 89 ? 4.804 -24.125 24.344 1.00 91.94 89 ILE A O 1
ATOM 676 N N . ALA A 1 90 ? 3.421 -23.602 22.653 1.00 89.88 90 ALA A N 1
ATOM 677 C CA . ALA A 1 90 ? 3.938 -24.592 21.717 1.00 89.88 90 ALA A CA 1
ATOM 678 C C . ALA A 1 90 ? 5.099 -24.011 20.899 1.00 89.88 90 ALA A C 1
ATOM 680 O O . ALA A 1 90 ? 4.928 -23.054 20.140 1.00 89.88 90 ALA A O 1
ATOM 681 N N . ALA A 1 91 ? 6.283 -24.599 21.056 1.00 86.44 91 ALA A N 1
ATOM 682 C CA . ALA A 1 91 ? 7.504 -24.252 20.324 1.00 86.44 91 ALA A CA 1
ATOM 683 C C . ALA A 1 91 ? 8.291 -25.513 19.905 1.00 86.44 91 ALA A C 1
ATOM 685 O O . ALA A 1 91 ? 9.511 -25.496 19.773 1.00 86.44 91 ALA A O 1
ATOM 686 N N . ASP A 1 92 ? 7.576 -26.611 19.681 1.00 83.88 92 ASP A N 1
ATOM 687 C CA . ASP A 1 92 ? 8.043 -27.982 19.430 1.00 83.88 92 ASP A CA 1
ATOM 688 C C . ASP A 1 92 ? 8.428 -28.265 17.961 1.00 83.88 92 ASP A C 1
ATOM 690 O O . ASP A 1 92 ? 8.588 -29.409 17.539 1.00 83.88 92 ASP A O 1
ATOM 694 N N . GLY A 1 93 ? 8.661 -27.211 17.177 1.00 78.00 93 GLY A N 1
ATOM 695 C CA . GLY A 1 93 ? 9.285 -27.304 15.857 1.00 78.00 93 GLY A CA 1
ATOM 696 C C . GLY A 1 93 ? 8.334 -27.619 14.699 1.00 78.00 93 GLY A C 1
ATOM 697 O O . GLY A 1 93 ? 7.114 -27.581 14.823 1.00 78.00 93 GLY A O 1
ATOM 698 N N . ALA A 1 94 ? 8.910 -27.895 13.524 1.00 73.56 94 ALA A N 1
ATOM 699 C CA . ALA A 1 94 ? 8.152 -28.059 12.278 1.00 73.56 94 ALA A CA 1
ATOM 700 C C . ALA A 1 94 ? 7.143 -29.221 12.324 1.00 73.56 94 ALA A C 1
ATOM 702 O O . ALA A 1 94 ? 6.105 -29.143 11.670 1.00 73.56 94 ALA A O 1
ATOM 703 N N . TYR A 1 95 ? 7.401 -30.244 13.143 1.00 79.50 95 TYR A N 1
ATOM 704 C CA . TYR A 1 95 ? 6.535 -31.406 13.372 1.00 79.50 95 TYR A CA 1
ATOM 705 C C . TYR A 1 95 ? 5.808 -31.314 14.721 1.00 79.50 95 TYR A C 1
ATOM 707 O O . TYR A 1 95 ? 5.802 -32.264 15.497 1.00 79.50 95 TYR A O 1
ATOM 715 N N . SER A 1 96 ? 5.236 -30.143 15.007 1.00 86.44 96 SER A N 1
ATOM 716 C CA . SER A 1 96 ? 4.577 -29.850 16.279 1.00 86.44 96 SER A CA 1
ATOM 717 C C . SER A 1 96 ? 3.429 -30.820 16.587 1.00 86.44 96 SER A C 1
ATOM 719 O O . SER A 1 96 ? 2.436 -30.875 15.853 1.00 86.44 96 SER A O 1
ATOM 721 N N . SER A 1 97 ? 3.559 -31.563 17.688 1.00 89.44 97 SER A N 1
ATOM 722 C CA . SER A 1 97 ? 2.517 -32.445 18.216 1.00 89.44 97 SER A CA 1
ATOM 723 C C . SER A 1 97 ? 1.401 -31.642 18.879 1.00 89.44 97 SER A C 1
ATOM 725 O O . SER A 1 97 ? 0.235 -32.021 18.777 1.00 89.44 97 SER A O 1
ATOM 727 N N . VAL A 1 98 ? 1.720 -30.484 19.468 1.00 89.12 98 VAL A N 1
ATOM 728 C CA . VAL A 1 98 ? 0.702 -29.582 20.029 1.00 89.12 98 VAL A CA 1
ATOM 729 C C . VAL A 1 98 ? -0.174 -28.995 18.922 1.00 89.12 98 VAL A C 1
ATOM 731 O O . VAL A 1 98 ? -1.396 -28.966 19.051 1.00 89.12 98 VAL A O 1
ATOM 734 N N . ARG A 1 99 ? 0.423 -28.595 17.791 1.00 87.94 99 ARG A N 1
ATOM 735 C CA . ARG A 1 99 ? -0.330 -28.158 16.607 1.00 87.94 99 ARG A CA 1
ATOM 736 C C . ARG A 1 99 ? -1.232 -29.267 16.072 1.00 87.94 99 ARG A C 1
ATOM 738 O O . ARG A 1 99 ? -2.365 -28.994 15.692 1.00 87.94 99 ARG A O 1
ATOM 745 N N . ALA A 1 100 ? -0.730 -30.498 16.002 1.00 86.12 100 ALA A N 1
ATOM 746 C CA . ALA A 1 100 ? -1.534 -31.622 15.531 1.00 86.12 100 ALA A CA 1
ATOM 747 C C . ALA A 1 100 ? -2.755 -31.867 16.439 1.00 86.12 100 ALA A C 1
ATOM 749 O O . ALA A 1 100 ? -3.826 -32.203 15.939 1.00 86.12 100 ALA A O 1
ATOM 750 N N . ALA A 1 101 ? -2.614 -31.638 17.748 1.00 85.69 101 ALA A N 1
ATOM 751 C CA . ALA A 1 101 ? -3.683 -31.845 18.721 1.00 85.69 101 ALA A CA 1
ATOM 752 C C . ALA A 1 101 ? -4.837 -30.830 18.619 1.00 85.69 101 ALA A C 1
ATOM 754 O O . ALA A 1 101 ? -5.975 -31.200 18.881 1.00 85.69 101 ALA A O 1
ATOM 755 N N . ILE A 1 102 ? -4.586 -29.581 18.208 1.00 82.25 102 ILE A N 1
ATOM 756 C CA . ILE A 1 102 ? -5.645 -28.552 18.134 1.00 82.25 102 ILE A CA 1
ATOM 757 C C . ILE A 1 102 ? -6.544 -28.644 16.897 1.00 82.25 102 ILE A C 1
ATOM 759 O O . ILE A 1 102 ? -7.514 -27.900 16.800 1.00 82.25 102 ILE A O 1
ATOM 763 N N . GLN A 1 103 ? -6.211 -29.506 15.928 1.00 75.44 103 GLN A N 1
ATOM 764 C CA . GLN A 1 103 ? -6.992 -29.732 14.699 1.00 75.44 103 GLN A CA 1
ATOM 765 C C . GLN A 1 103 ? -7.385 -28.452 13.926 1.00 75.44 103 GLN A C 1
ATOM 767 O O 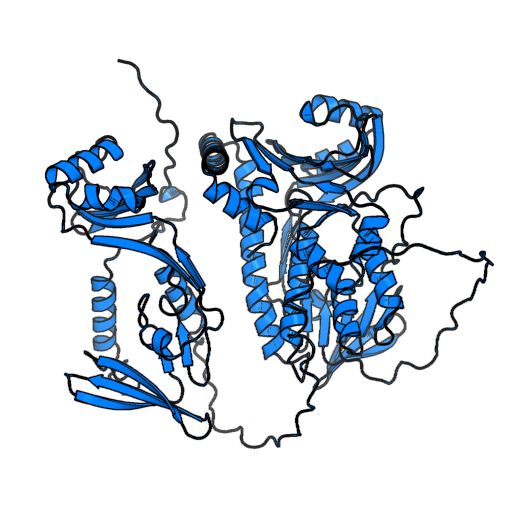. GLN A 1 103 ? -8.342 -28.450 13.151 1.00 75.44 103 GLN A O 1
ATOM 772 N N . LYS A 1 104 ? -6.646 -27.348 14.105 1.00 77.75 104 LYS A N 1
ATOM 773 C CA . LYS A 1 104 ? -6.884 -26.099 13.372 1.00 77.75 104 LYS A CA 1
ATOM 774 C C . LYS A 1 104 ? -6.456 -26.231 11.907 1.00 77.75 104 LYS A C 1
ATOM 776 O O . LYS A 1 104 ? -5.507 -26.964 11.614 1.00 77.75 104 LYS A O 1
ATOM 781 N N . PRO A 1 105 ? -7.116 -25.504 10.985 1.00 74.62 105 PRO A N 1
ATOM 782 C CA . PRO A 1 105 ? -6.762 -25.536 9.575 1.00 74.62 105 PRO A CA 1
ATOM 783 C C . PRO A 1 105 ? -5.320 -25.066 9.370 1.00 74.62 105 PRO A C 1
ATOM 785 O O . PRO A 1 105 ? -4.906 -24.014 9.867 1.00 74.62 105 PRO A O 1
ATOM 788 N N . ILE A 1 106 ? -4.571 -25.870 8.622 1.00 77.94 106 ILE A N 1
ATOM 789 C CA . ILE A 1 106 ? -3.218 -25.560 8.173 1.00 77.94 106 ILE A CA 1
ATOM 790 C C . ILE A 1 106 ? -3.239 -25.362 6.665 1.00 77.94 106 ILE A C 1
ATOM 792 O O . ILE A 1 106 ? -3.829 -26.156 5.933 1.00 77.94 106 ILE A O 1
ATOM 796 N N . GLU A 1 107 ? -2.561 -24.323 6.198 1.00 74.56 107 GLU A N 1
ATOM 797 C CA . GLU A 1 107 ? -2.238 -24.184 4.785 1.00 74.56 107 GLU A CA 1
ATOM 798 C C . GLU A 1 107 ? -0.854 -24.764 4.554 1.00 74.56 107 GLU A C 1
ATOM 800 O O . GLU A 1 107 ? 0.118 -24.362 5.202 1.00 74.56 107 GLU A O 1
ATOM 805 N N . LYS A 1 108 ? -0.780 -25.743 3.653 1.00 75.31 108 LYS A N 1
ATOM 806 C CA . LYS A 1 108 ? 0.469 -26.372 3.243 1.00 75.31 108 LYS A CA 1
ATOM 807 C C . LYS A 1 108 ? 0.695 -26.097 1.764 1.00 75.31 108 LYS A C 1
ATOM 809 O O . LYS A 1 108 ? -0.109 -26.514 0.936 1.00 75.31 108 LYS A O 1
ATOM 814 N N . SER A 1 109 ? 1.815 -25.458 1.455 1.00 71.12 109 SER A N 1
ATOM 815 C CA . SER A 1 109 ? 2.290 -25.282 0.084 1.00 71.12 109 SER A CA 1
ATOM 816 C C . SER A 1 109 ? 3.563 -26.093 -0.098 1.00 71.12 109 SER A C 1
ATOM 818 O O . SER A 1 109 ? 4.555 -25.872 0.602 1.00 71.12 109 SER A O 1
ATOM 820 N N . GLU A 1 110 ? 3.523 -27.055 -1.012 1.00 74.19 110 GLU A N 1
ATOM 821 C CA . GLU A 1 110 ? 4.669 -27.894 -1.360 1.00 74.19 110 GLU A CA 1
ATOM 822 C C . GLU A 1 110 ? 5.418 -27.247 -2.524 1.00 74.19 110 GLU A C 1
ATOM 824 O O . GLU A 1 110 ? 4.813 -26.885 -3.533 1.00 74.19 110 GLU A O 1
ATOM 829 N N . TYR A 1 111 ? 6.731 -27.069 -2.384 1.00 67.25 111 TYR A N 1
ATOM 830 C CA . TYR A 1 111 ? 7.534 -26.411 -3.419 1.00 67.25 111 TYR A CA 1
ATOM 831 C C . TYR A 1 111 ? 7.998 -27.371 -4.526 1.00 67.25 111 TYR A C 1
ATOM 833 O O . TYR A 1 111 ? 8.582 -26.917 -5.507 1.00 67.25 111 TYR A O 1
ATOM 841 N N . GLY A 1 112 ? 7.764 -28.682 -4.379 1.00 78.25 112 GLY A N 1
ATOM 842 C CA . GLY A 1 112 ? 8.267 -29.707 -5.305 1.00 78.25 112 GLY A CA 1
ATOM 843 C C . GLY A 1 112 ? 9.795 -29.840 -5.286 1.00 78.25 112 GLY A C 1
ATOM 844 O O . GLY A 1 112 ? 10.413 -30.203 -6.292 1.00 78.25 112 GLY A O 1
ATOM 845 N N . GLN A 1 113 ? 10.421 -29.444 -4.176 1.00 82.69 113 GLN A N 1
ATOM 846 C CA . GLN A 1 113 ? 11.866 -29.411 -4.005 1.00 82.69 113 GLN A CA 1
ATOM 847 C C . GLN A 1 113 ? 12.261 -29.972 -2.637 1.00 82.69 113 GLN A C 1
ATOM 849 O O . GLN A 1 113 ? 11.536 -29.836 -1.650 1.00 82.69 113 GLN A O 1
ATOM 854 N N . THR A 1 114 ? 13.474 -30.513 -2.557 1.00 83.69 114 THR A N 1
ATOM 855 C CA . THR A 1 114 ? 14.065 -31.093 -1.352 1.00 83.69 114 THR A CA 1
ATOM 856 C C . THR A 1 114 ? 15.498 -30.587 -1.172 1.00 83.69 114 THR A C 1
ATOM 858 O O . THR A 1 114 ? 16.289 -30.544 -2.115 1.00 83.69 114 THR A O 1
ATOM 861 N N . ALA A 1 115 ? 15.851 -30.193 0.054 1.00 83.50 115 ALA A N 1
ATOM 862 C CA . ALA A 1 115 ? 17.210 -29.804 0.418 1.00 83.50 115 ALA A CA 1
ATOM 863 C C . ALA A 1 115 ? 18.007 -31.010 0.921 1.00 83.50 115 ALA A C 1
ATOM 865 O O . ALA A 1 115 ? 17.651 -31.620 1.929 1.00 83.50 115 ALA A O 1
ATOM 866 N N . ILE A 1 116 ? 19.120 -31.312 0.261 1.00 89.44 116 ILE A N 1
ATOM 867 C CA . ILE A 1 116 ? 20.101 -32.307 0.689 1.00 89.44 116 ILE A CA 1
ATOM 868 C C . ILE A 1 116 ? 21.185 -31.595 1.497 1.00 89.44 116 ILE A C 1
ATOM 870 O O . ILE A 1 116 ? 21.870 -30.703 0.996 1.00 89.44 116 ILE A O 1
ATOM 874 N N . VAL A 1 117 ? 21.341 -31.985 2.758 1.00 89.62 117 VAL A N 1
ATOM 875 C CA . VAL A 1 117 ? 22.261 -31.360 3.709 1.00 89.62 117 VAL A CA 1
ATOM 876 C C . VAL A 1 117 ? 23.330 -32.354 4.144 1.00 89.62 117 VAL A C 1
ATOM 878 O O . VAL A 1 117 ? 23.026 -33.488 4.515 1.00 89.62 117 VAL A O 1
ATOM 881 N N . CYS A 1 118 ? 24.588 -31.923 4.131 1.00 90.44 118 CYS A N 1
ATOM 882 C CA . CYS A 1 118 ? 25.707 -32.643 4.739 1.00 90.44 118 CYS A CA 1
ATOM 883 C C . CYS A 1 118 ? 26.824 -31.666 5.130 1.00 90.44 118 CYS A C 1
ATOM 885 O O . CYS A 1 118 ? 26.743 -30.468 4.874 1.00 90.44 118 CYS A O 1
ATOM 887 N N . THR A 1 119 ? 27.882 -32.161 5.766 1.00 91.50 119 THR A N 1
ATOM 888 C CA . THR A 1 119 ? 29.118 -31.400 5.963 1.00 91.50 119 THR A CA 1
ATOM 889 C C . THR A 1 119 ? 30.264 -32.101 5.263 1.00 91.50 119 THR A C 1
ATOM 891 O O . THR A 1 119 ? 30.259 -33.324 5.146 1.00 91.50 119 THR A O 1
ATOM 894 N N . ALA A 1 120 ? 31.262 -31.336 4.841 1.00 93.62 120 ALA A N 1
ATOM 895 C CA . ALA A 1 120 ? 32.452 -31.866 4.193 1.00 93.62 120 ALA A CA 1
ATOM 896 C C . ALA A 1 120 ? 33.690 -31.064 4.592 1.00 93.62 120 ALA A C 1
ATOM 898 O O . ALA A 1 120 ? 33.589 -29.964 5.142 1.00 93.62 120 ALA A O 1
ATOM 899 N N . LYS A 1 121 ? 34.864 -31.604 4.287 1.00 94.69 121 LYS A N 1
ATOM 900 C CA . LYS A 1 121 ? 36.135 -30.899 4.373 1.00 94.69 121 LYS A CA 1
ATOM 901 C C . LYS A 1 121 ? 36.577 -30.498 2.963 1.00 94.69 121 LYS A C 1
ATOM 903 O O . LYS A 1 121 ? 36.795 -31.378 2.134 1.00 94.69 121 LYS A O 1
ATOM 908 N N . PRO A 1 122 ? 36.663 -29.199 2.648 1.00 94.38 122 PRO A N 1
ATOM 909 C CA . PRO A 1 122 ? 37.228 -28.761 1.383 1.00 94.38 122 PRO A CA 1
ATOM 910 C C . PRO A 1 122 ? 38.749 -28.975 1.378 1.00 94.38 122 PRO A C 1
ATOM 912 O O . PRO A 1 122 ? 39.394 -28.869 2.423 1.00 94.38 122 PRO A O 1
ATOM 915 N N . ALA A 1 123 ? 39.342 -29.233 0.212 1.00 92.56 123 ALA A N 1
ATOM 916 C CA . ALA A 1 123 ? 40.801 -29.332 0.100 1.00 92.56 123 ALA A CA 1
ATOM 917 C C . ALA A 1 123 ? 41.495 -27.976 0.316 1.00 92.56 123 ALA A C 1
ATOM 919 O O . ALA A 1 123 ? 42.618 -27.910 0.816 1.00 92.56 123 ALA A O 1
ATOM 920 N N . ARG A 1 124 ? 40.822 -26.880 -0.053 1.00 91.50 124 ARG A N 1
ATOM 921 C CA . ARG A 1 124 ? 41.273 -25.504 0.181 1.00 91.50 124 ARG A CA 1
ATOM 922 C C . ARG A 1 124 ? 40.485 -24.870 1.317 1.00 91.50 124 ARG A C 1
ATOM 924 O O . ARG A 1 124 ? 39.271 -25.030 1.416 1.00 91.50 124 ARG A O 1
ATOM 931 N N . ALA A 1 125 ? 41.172 -24.091 2.148 1.00 86.38 125 ALA A N 1
ATOM 932 C CA . ALA A 1 125 ? 40.532 -23.377 3.242 1.00 86.38 125 ALA A CA 1
ATOM 933 C C . ALA A 1 125 ? 39.441 -22.425 2.719 1.00 86.38 125 ALA A C 1
ATOM 935 O O . ALA A 1 125 ? 39.644 -21.665 1.776 1.00 86.38 125 ALA A O 1
ATOM 936 N N . HIS A 1 126 ? 38.279 -22.430 3.371 1.00 86.06 126 HIS A N 1
ATOM 937 C CA . HIS A 1 126 ? 37.153 -21.572 2.994 1.00 86.06 126 HIS A CA 1
ATOM 938 C C . HIS A 1 126 ? 37.371 -20.090 3.368 1.00 86.06 126 HIS A C 1
ATOM 940 O O . HIS A 1 126 ? 36.606 -19.237 2.929 1.00 86.06 126 HIS A O 1
ATOM 946 N N . HIS A 1 127 ? 38.372 -19.756 4.198 1.00 85.94 127 HIS A N 1
ATOM 947 C CA . HIS A 1 127 ? 38.706 -18.384 4.633 1.00 85.94 127 HIS A CA 1
ATOM 948 C C . HIS A 1 127 ? 37.494 -17.557 5.111 1.00 85.94 127 HIS A C 1
ATOM 950 O O . HIS A 1 127 ? 37.352 -16.381 4.785 1.00 85.94 127 HIS A O 1
ATOM 956 N N . GLY A 1 128 ? 36.571 -18.195 5.839 1.00 79.19 128 GLY A N 1
ATOM 957 C CA . GLY A 1 128 ? 35.324 -17.560 6.293 1.00 79.19 128 GLY A CA 1
ATOM 958 C C . GLY A 1 128 ? 34.369 -17.113 5.174 1.00 79.19 128 GLY A C 1
ATOM 959 O O . GLY A 1 128 ? 33.475 -16.314 5.426 1.00 79.19 128 GLY A O 1
ATOM 960 N N . THR A 1 129 ? 34.547 -17.604 3.947 1.00 78.38 129 THR A N 1
ATOM 961 C CA . THR A 1 129 ? 33.714 -17.264 2.790 1.00 78.38 129 THR A CA 1
ATOM 962 C C . THR A 1 129 ? 32.607 -18.298 2.618 1.00 78.38 129 THR A C 1
ATOM 964 O O . THR A 1 129 ? 32.875 -19.498 2.588 1.00 78.38 129 THR A O 1
ATOM 967 N N . ALA A 1 130 ? 31.367 -17.824 2.502 1.00 79.69 130 ALA A N 1
ATOM 968 C CA . ALA A 1 130 ? 30.243 -18.627 2.039 1.00 79.69 130 ALA A CA 1
ATOM 969 C C . ALA A 1 130 ? 30.136 -18.534 0.514 1.00 79.69 130 ALA A C 1
ATOM 971 O O . ALA A 1 130 ? 30.372 -17.471 -0.064 1.00 79.69 130 ALA A O 1
ATOM 972 N N . PHE A 1 131 ? 29.771 -19.638 -0.126 1.00 79.44 131 PHE A N 1
ATOM 973 C CA . PHE A 1 131 ? 29.534 -19.701 -1.562 1.00 79.44 131 PHE A CA 1
ATOM 974 C C . PHE A 1 131 ? 28.095 -20.120 -1.813 1.00 79.44 131 PHE A C 1
ATOM 976 O O . PHE A 1 131 ? 27.579 -21.006 -1.141 1.00 79.44 131 PHE A O 1
ATOM 983 N N . GLU A 1 132 ? 27.468 -19.511 -2.806 1.00 74.44 132 GLU A N 1
ATOM 984 C CA . GLU A 1 132 ? 26.159 -19.917 -3.297 1.00 74.44 132 GLU A CA 1
ATOM 985 C C . GLU A 1 132 ? 26.230 -19.982 -4.819 1.00 74.44 132 GLU A C 1
ATOM 987 O O . GLU A 1 132 ? 26.786 -19.088 -5.465 1.00 74.44 132 GLU A O 1
ATOM 992 N N . CYS A 1 133 ? 25.717 -21.064 -5.392 1.00 74.69 133 CYS A N 1
ATOM 993 C CA . CYS A 1 133 ? 25.521 -21.190 -6.825 1.00 74.69 133 CYS A CA 1
ATOM 994 C C . CYS A 1 133 ? 24.094 -21.651 -7.117 1.00 74.69 133 CYS A C 1
ATOM 996 O O . CYS A 1 133 ? 23.490 -22.402 -6.355 1.00 74.69 133 CYS A O 1
ATOM 998 N N . PHE A 1 134 ? 23.542 -21.188 -8.233 1.00 70.94 134 PHE A N 1
ATOM 999 C CA . PHE A 1 134 ? 22.211 -21.583 -8.673 1.00 70.94 134 PHE A CA 1
ATOM 1000 C C . PHE A 1 134 ? 22.343 -22.705 -9.693 1.00 70.94 134 PHE A C 1
ATOM 1002 O O . PHE A 1 134 ? 22.994 -22.544 -10.726 1.00 70.94 134 PHE A O 1
ATOM 1009 N N . THR A 1 135 ? 21.745 -23.851 -9.384 1.00 75.62 135 THR A N 1
ATOM 1010 C CA . THR A 1 135 ? 21.676 -25.001 -10.288 1.00 75.62 135 THR A CA 1
ATOM 1011 C C . THR A 1 135 ? 20.292 -25.070 -10.931 1.00 75.62 135 THR A C 1
ATOM 1013 O O . THR A 1 135 ? 19.360 -24.391 -10.499 1.00 75.62 135 THR A O 1
ATOM 1016 N N . ARG A 1 136 ? 20.124 -25.925 -11.946 1.00 71.88 136 ARG A N 1
ATOM 1017 C CA . ARG A 1 136 ? 18.820 -26.152 -12.597 1.00 71.88 136 ARG A CA 1
ATOM 1018 C C . ARG A 1 136 ? 17.738 -26.642 -11.620 1.00 71.88 136 ARG A C 1
ATOM 1020 O O . ARG A 1 136 ? 16.559 -26.366 -11.833 1.00 71.88 136 ARG A O 1
ATOM 1027 N N . GLY A 1 137 ? 18.144 -27.365 -10.576 1.00 67.00 137 GLY A N 1
ATOM 1028 C CA . GLY A 1 137 ? 17.255 -27.934 -9.564 1.00 67.00 137 GLY A CA 1
ATOM 1029 C C . GLY A 1 137 ? 16.955 -27.014 -8.380 1.00 67.00 137 GLY A C 1
ATOM 1030 O O . GLY A 1 137 ? 15.968 -27.223 -7.679 1.00 67.00 137 GLY A O 1
ATOM 1031 N N . GLY A 1 138 ? 17.778 -25.986 -8.168 1.00 69.75 138 GLY A N 1
ATOM 1032 C CA . GLY A 1 138 ? 17.702 -25.104 -7.006 1.00 69.75 138 GLY A CA 1
ATOM 1033 C C . GLY A 1 138 ? 19.072 -24.577 -6.562 1.00 69.75 138 GLY A C 1
ATOM 1034 O O . GLY A 1 138 ? 20.102 -24.913 -7.163 1.00 69.75 138 GLY A O 1
ATOM 1035 N N . PRO A 1 139 ? 19.110 -23.706 -5.540 1.00 76.38 139 PRO A N 1
ATOM 1036 C CA . PRO A 1 139 ? 20.356 -23.182 -4.994 1.00 76.38 139 PRO A CA 1
ATOM 1037 C C . PRO A 1 139 ? 21.183 -24.269 -4.297 1.00 76.38 139 PRO A C 1
ATOM 1039 O O . PRO A 1 139 ? 20.661 -25.159 -3.625 1.00 76.38 139 PRO A O 1
ATOM 1042 N N . LEU A 1 140 ? 22.498 -24.153 -4.422 1.00 82.81 140 LEU A N 1
ATOM 1043 C CA . LEU A 1 140 ? 23.491 -24.928 -3.699 1.00 82.81 140 LEU A CA 1
ATOM 1044 C C . LEU A 1 140 ? 24.362 -23.958 -2.897 1.00 82.81 140 LEU A C 1
ATOM 1046 O O . LEU A 1 140 ? 25.065 -23.119 -3.461 1.00 82.81 140 LEU A O 1
ATOM 1050 N N . ALA A 1 141 ? 24.315 -24.083 -1.574 1.00 80.50 141 ALA A N 1
ATOM 1051 C CA . ALA A 1 141 ? 25.055 -23.243 -0.645 1.00 80.50 141 ALA A CA 1
ATOM 1052 C C . ALA A 1 141 ? 26.156 -24.037 0.071 1.00 80.50 141 ALA A C 1
ATOM 1054 O O . ALA A 1 141 ? 25.934 -25.149 0.550 1.00 80.50 141 ALA A O 1
ATOM 1055 N N . VAL A 1 142 ? 27.335 -23.426 0.187 1.00 86.00 142 VAL A N 1
ATOM 1056 C CA . VAL A 1 142 ? 28.468 -23.873 1.002 1.00 86.00 142 VAL A CA 1
ATOM 1057 C C . VAL A 1 142 ? 28.714 -22.816 2.065 1.00 86.00 142 VAL A C 1
ATOM 1059 O O . VAL A 1 142 ? 29.098 -21.685 1.765 1.00 86.00 142 VAL A O 1
ATOM 1062 N N . LEU A 1 143 ? 28.517 -23.186 3.321 1.00 85.00 143 LEU A N 1
ATOM 1063 C CA . LEU A 1 143 ? 28.664 -22.299 4.463 1.00 85.00 143 LEU A CA 1
ATOM 1064 C C . LEU A 1 143 ? 29.929 -22.671 5.247 1.00 85.00 143 LEU A C 1
ATOM 1066 O O . LEU A 1 143 ? 30.125 -23.850 5.547 1.00 85.00 143 LEU A O 1
ATOM 1070 N N . PRO A 1 144 ? 30.788 -21.701 5.603 1.00 85.69 144 PRO A N 1
ATOM 1071 C CA . PRO A 1 144 ? 32.001 -21.972 6.365 1.00 85.69 144 PRO A CA 1
ATOM 1072 C C . PRO A 1 144 ? 31.639 -22.504 7.755 1.00 85.69 144 PRO A C 1
ATOM 1074 O O . PRO A 1 144 ? 30.804 -21.915 8.434 1.00 85.69 144 PRO A O 1
ATOM 1077 N N . ALA A 1 145 ? 32.267 -23.594 8.190 1.00 83.25 145 ALA A N 1
ATOM 1078 C CA . ALA A 1 145 ? 32.037 -24.204 9.496 1.00 83.25 145 ALA A CA 1
ATOM 1079 C C . ALA A 1 145 ? 33.355 -24.317 10.293 1.00 83.25 145 ALA A C 1
ATOM 1081 O O . ALA A 1 145 ? 34.442 -24.226 9.716 1.00 83.25 145 ALA A O 1
ATOM 1082 N N . PRO A 1 146 ? 33.301 -24.495 11.627 1.00 80.94 146 PRO A N 1
ATOM 1083 C CA . PRO A 1 146 ? 34.502 -24.681 12.442 1.00 80.94 146 PRO A CA 1
ATOM 1084 C C . PRO A 1 146 ? 35.375 -25.862 11.987 1.00 80.94 146 PRO A C 1
ATOM 1086 O O . PRO A 1 146 ? 34.923 -26.759 11.274 1.00 80.94 146 PRO A O 1
ATOM 1089 N N . ALA A 1 147 ? 36.635 -25.868 12.434 1.00 85.06 147 ALA A N 1
ATOM 1090 C CA . ALA A 1 147 ? 37.632 -26.894 12.104 1.00 85.06 147 ALA A CA 1
ATOM 1091 C C . ALA A 1 147 ? 37.918 -27.042 10.592 1.00 85.06 147 ALA A C 1
ATOM 1093 O O . ALA A 1 147 ? 38.251 -28.124 10.113 1.00 85.06 147 ALA A O 1
ATOM 1094 N N . GLY A 1 148 ? 37.779 -25.946 9.836 1.00 87.31 148 GLY A N 1
ATOM 1095 C CA . GLY A 1 148 ? 38.059 -25.912 8.399 1.00 87.31 148 GLY A CA 1
ATOM 1096 C C . GLY A 1 148 ? 37.041 -26.668 7.546 1.00 87.31 148 GLY A C 1
ATOM 1097 O O . GLY A 1 148 ? 37.309 -26.913 6.375 1.00 87.31 148 GLY A O 1
ATOM 1098 N N . ARG A 1 149 ? 35.896 -27.059 8.116 1.00 91.69 149 ARG A N 1
ATOM 1099 C CA . ARG A 1 149 ? 34.825 -27.767 7.407 1.00 91.69 149 ARG A CA 1
ATOM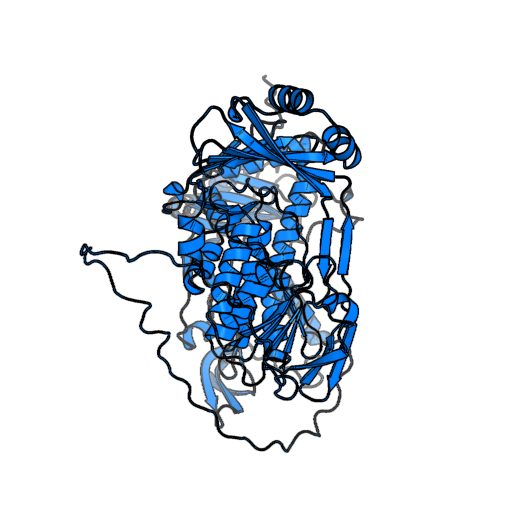 1100 C C . ARG A 1 149 ? 33.875 -26.786 6.728 1.00 91.69 149 ARG A C 1
ATOM 1102 O O . ARG A 1 149 ? 33.921 -25.576 6.939 1.00 91.69 149 ARG A O 1
ATOM 1109 N N . VAL A 1 150 ? 32.962 -27.325 5.934 1.00 90.75 150 VAL A N 1
ATOM 1110 C CA . VAL A 1 150 ? 31.839 -26.587 5.362 1.00 90.75 150 VAL A CA 1
ATOM 1111 C C . VAL A 1 150 ? 30.528 -27.332 5.585 1.00 90.75 150 VAL A C 1
ATOM 1113 O O . VAL A 1 150 ? 30.502 -28.562 5.605 1.00 90.75 150 VAL A O 1
ATOM 1116 N N . SER A 1 151 ? 29.443 -26.580 5.751 1.00 88.62 151 SER A N 1
ATOM 1117 C CA . SER A 1 151 ? 28.072 -27.087 5.697 1.00 88.62 151 SER A CA 1
ATOM 1118 C C . SER A 1 151 ? 27.525 -26.887 4.288 1.00 88.62 151 SER A C 1
ATOM 1120 O O . SER A 1 151 ? 27.617 -25.791 3.740 1.00 88.62 151 SER A O 1
ATOM 1122 N N . LEU A 1 152 ? 26.987 -27.945 3.700 1.00 88.81 152 LEU A N 1
ATOM 1123 C CA . LEU A 1 152 ? 26.477 -27.993 2.338 1.00 88.81 152 LEU A CA 1
ATOM 1124 C C . LEU A 1 152 ? 24.958 -28.100 2.386 1.00 88.81 152 LEU A C 1
ATOM 1126 O O . LEU A 1 152 ? 24.427 -28.952 3.096 1.00 88.81 152 LEU A O 1
ATOM 1130 N N . VAL A 1 153 ? 24.269 -27.259 1.619 1.00 85.62 153 VAL A N 1
ATOM 1131 C CA . VAL A 1 153 ? 22.814 -27.310 1.436 1.00 85.62 153 VAL A CA 1
ATOM 1132 C C . VAL A 1 153 ? 22.532 -27.264 -0.056 1.00 85.62 153 VAL A C 1
ATOM 1134 O O . VAL A 1 153 ? 22.670 -26.212 -0.674 1.00 85.62 153 VAL A O 1
ATOM 1137 N N . TRP A 1 154 ? 22.158 -28.401 -0.637 1.00 89.44 154 TRP A N 1
ATOM 1138 C CA . TRP A 1 154 ? 21.837 -28.518 -2.055 1.00 89.44 154 TRP A CA 1
ATOM 1139 C C . TRP A 1 154 ? 20.338 -28.709 -2.244 1.00 89.44 154 TRP A C 1
ATOM 1141 O O . TRP A 1 154 ? 19.804 -29.777 -1.962 1.00 89.44 154 TRP A O 1
ATOM 1151 N N . VAL A 1 155 ? 19.652 -27.675 -2.720 1.00 82.75 155 VAL A N 1
ATOM 1152 C CA . VAL A 1 155 ? 18.240 -27.767 -3.090 1.00 82.75 155 VAL A CA 1
ATOM 1153 C C . VAL A 1 155 ? 18.118 -28.335 -4.496 1.00 82.75 155 VAL A C 1
ATOM 1155 O O . VAL A 1 155 ? 18.752 -27.838 -5.430 1.00 82.75 155 VAL A O 1
ATOM 1158 N N . ASN A 1 156 ? 17.289 -29.362 -4.640 1.00 85.31 156 ASN A N 1
ATOM 1159 C CA . ASN A 1 156 ? 16.966 -29.955 -5.927 1.00 85.31 156 ASN A CA 1
ATOM 1160 C C . ASN A 1 156 ? 15.471 -30.280 -6.028 1.00 85.31 156 ASN A C 1
ATOM 1162 O O . ASN A 1 156 ? 14.760 -30.224 -5.027 1.00 85.31 156 ASN A O 1
ATOM 1166 N N . ARG A 1 157 ? 14.991 -30.596 -7.230 1.00 84.44 157 ARG A N 1
ATOM 1167 C CA . ARG A 1 157 ? 13.620 -31.063 -7.451 1.00 84.44 157 ARG A CA 1
ATOM 1168 C C . ARG A 1 157 ? 13.435 -32.427 -6.804 1.00 84.44 157 ARG A C 1
ATOM 1170 O O . ARG A 1 157 ? 14.378 -33.216 -6.760 1.00 84.44 157 ARG A O 1
ATOM 1177 N N . ASP A 1 158 ? 12.226 -32.711 -6.339 1.00 87.06 158 ASP A N 1
ATOM 1178 C CA . ASP A 1 158 ? 11.934 -33.973 -5.646 1.00 87.06 158 ASP A CA 1
ATOM 1179 C C . ASP A 1 158 ? 12.255 -35.206 -6.507 1.00 87.06 158 ASP A C 1
ATOM 1181 O O . ASP A 1 158 ? 12.779 -36.194 -5.995 1.00 87.06 158 ASP A O 1
ATOM 1185 N N . GLU A 1 159 ? 12.035 -35.112 -7.821 1.00 87.88 159 GLU A N 1
ATOM 1186 C CA . GLU A 1 159 ? 12.353 -36.157 -8.806 1.00 87.88 159 GLU A CA 1
ATOM 1187 C C . GLU A 1 159 ? 13.854 -36.494 -8.895 1.00 87.88 159 GLU A C 1
ATOM 1189 O O . GLU A 1 159 ? 14.217 -37.651 -9.099 1.00 87.88 159 GLU A O 1
ATOM 1194 N N . ASP A 1 160 ? 14.732 -35.513 -8.668 1.00 87.31 160 ASP A N 1
ATOM 1195 C CA . ASP A 1 160 ? 16.186 -35.652 -8.827 1.00 87.31 160 ASP A CA 1
ATOM 1196 C C . ASP A 1 160 ? 16.883 -36.111 -7.527 1.00 87.31 160 ASP A C 1
ATOM 1198 O O . ASP A 1 160 ? 18.055 -36.503 -7.520 1.00 87.31 160 ASP A O 1
ATOM 1202 N N . VAL A 1 161 ? 16.191 -36.046 -6.385 1.00 91.19 161 VAL A N 1
ATOM 1203 C CA . VAL A 1 161 ? 16.801 -36.262 -5.062 1.00 91.19 161 VAL A CA 1
ATOM 1204 C C . VAL A 1 161 ? 17.166 -37.720 -4.829 1.00 91.19 161 VAL A C 1
ATOM 1206 O O . VAL A 1 161 ? 18.217 -37.991 -4.244 1.00 91.19 161 VAL A O 1
ATOM 1209 N N . SER A 1 162 ? 16.344 -38.664 -5.290 1.00 90.19 162 SER A N 1
ATOM 1210 C CA . SER A 1 162 ? 16.613 -40.096 -5.119 1.00 90.19 162 SER A CA 1
ATOM 1211 C C . SER A 1 162 ? 17.929 -40.515 -5.777 1.00 90.19 162 SER A C 1
ATOM 1213 O O . SER A 1 162 ? 18.706 -41.238 -5.154 1.00 90.19 162 SER A O 1
ATOM 1215 N N . GLU A 1 163 ? 18.227 -40.003 -6.977 1.00 92.38 163 GLU A N 1
ATOM 1216 C CA . GLU A 1 163 ? 19.511 -40.231 -7.656 1.00 92.38 163 GLU A CA 1
ATOM 1217 C C . GLU A 1 163 ? 20.669 -39.671 -6.820 1.00 92.38 163 GLU A C 1
ATOM 1219 O O . GLU A 1 163 ? 21.635 -40.374 -6.523 1.00 92.38 163 GLU A O 1
ATOM 1224 N N . LEU A 1 164 ? 20.558 -38.416 -6.375 1.00 91.31 164 LEU A N 1
ATOM 1225 C CA . LEU A 1 164 ? 21.622 -37.741 -5.627 1.00 91.31 164 LEU A CA 1
ATOM 1226 C C . LEU A 1 164 ? 21.905 -38.376 -4.261 1.00 91.31 164 LEU A C 1
ATOM 1228 O O . LEU A 1 164 ? 23.059 -38.406 -3.822 1.00 91.31 164 LEU A O 1
ATOM 1232 N N . MET A 1 165 ? 20.871 -38.887 -3.593 1.00 93.88 165 MET A N 1
ATOM 1233 C CA . MET A 1 165 ? 20.996 -39.594 -2.318 1.00 93.88 165 MET A CA 1
ATOM 1234 C C . MET A 1 165 ? 21.638 -40.978 -2.479 1.00 93.88 165 MET A C 1
ATOM 1236 O O . MET A 1 165 ? 22.300 -41.432 -1.542 1.00 93.88 165 MET A O 1
ATOM 1240 N N . ALA A 1 166 ? 21.485 -41.609 -3.649 1.00 93.69 166 ALA A N 1
ATOM 1241 C CA . ALA A 1 166 ? 22.037 -42.925 -3.972 1.00 93.69 166 ALA A CA 1
ATOM 1242 C C . ALA A 1 166 ? 23.493 -42.895 -4.472 1.00 93.69 166 ALA A C 1
ATOM 1244 O O . ALA A 1 166 ? 24.152 -43.929 -4.459 1.00 93.69 166 ALA A O 1
ATOM 1245 N N . LEU A 1 167 ? 24.018 -41.738 -4.897 1.00 94.12 167 LEU A N 1
ATOM 1246 C CA . LEU A 1 167 ? 25.410 -41.621 -5.353 1.00 94.12 167 LEU A CA 1
ATOM 1247 C C . LEU A 1 167 ? 26.407 -42.039 -4.267 1.00 94.12 167 LEU A C 1
ATOM 1249 O O . LEU A 1 167 ? 26.261 -41.634 -3.117 1.00 94.12 167 LEU A O 1
ATOM 1253 N N . GLU A 1 168 ? 27.491 -42.720 -4.627 1.00 93.81 168 GLU A N 1
ATOM 1254 C CA . GLU A 1 168 ? 28.608 -42.931 -3.697 1.00 93.81 168 GLU A CA 1
ATOM 1255 C C . GLU A 1 168 ? 29.230 -41.587 -3.252 1.00 93.81 168 GLU A C 1
ATOM 1257 O O . GLU A 1 168 ? 29.184 -40.606 -4.015 1.00 93.81 168 GLU A O 1
ATOM 1262 N N . PRO A 1 169 ? 29.795 -41.489 -2.032 1.00 92.88 169 PRO A N 1
ATOM 1263 C CA . PRO A 1 169 ? 30.335 -40.239 -1.493 1.00 92.88 169 PRO A CA 1
ATOM 1264 C C . PRO A 1 169 ? 31.330 -39.536 -2.424 1.00 92.88 169 PRO A C 1
ATOM 1266 O O . PRO A 1 169 ? 31.265 -38.315 -2.574 1.00 92.88 169 PRO A O 1
ATOM 1269 N N . GLU A 1 170 ? 32.204 -40.285 -3.097 1.00 92.75 170 GLU A N 1
ATOM 1270 C CA . GLU A 1 170 ? 33.207 -39.768 -4.033 1.00 92.75 170 GLU A CA 1
ATOM 1271 C C . GLU A 1 170 ? 32.555 -39.164 -5.283 1.00 92.75 170 GLU A C 1
ATOM 1273 O O . GLU A 1 170 ? 32.943 -38.084 -5.736 1.00 92.75 170 GLU A O 1
ATOM 1278 N N . ALA A 1 171 ? 31.527 -39.826 -5.822 1.00 93.50 171 ALA A N 1
ATOM 1279 C CA . ALA A 1 171 ? 30.786 -39.339 -6.983 1.00 93.50 171 ALA A CA 1
ATOM 1280 C C . ALA A 1 171 ? 29.994 -38.066 -6.646 1.00 93.50 171 ALA A C 1
ATOM 1282 O O . ALA A 1 171 ? 29.978 -37.108 -7.422 1.00 93.50 171 ALA A O 1
ATOM 1283 N N . TYR A 1 172 ? 29.388 -38.022 -5.458 1.00 94.19 172 TYR A N 1
ATOM 1284 C CA . TYR A 1 172 ? 28.680 -36.843 -4.966 1.00 94.19 172 TYR A CA 1
ATOM 1285 C C . TYR A 1 172 ? 29.637 -35.668 -4.711 1.00 94.19 172 TYR A C 1
ATOM 1287 O O . TYR A 1 172 ? 29.357 -34.542 -5.123 1.00 94.19 172 TYR A O 1
ATOM 1295 N N . ALA A 1 173 ? 30.798 -35.926 -4.102 1.00 92.88 173 ALA A N 1
ATOM 1296 C CA . ALA A 1 173 ? 31.840 -34.927 -3.877 1.00 92.88 173 ALA A CA 1
ATOM 1297 C C . ALA A 1 173 ? 32.377 -34.339 -5.188 1.00 92.88 173 ALA A C 1
ATOM 1299 O O . ALA A 1 173 ? 32.531 -33.121 -5.296 1.00 92.88 173 ALA A O 1
ATOM 1300 N N . LYS A 1 174 ? 32.607 -35.187 -6.199 1.00 92.56 174 LYS A N 1
ATOM 1301 C CA . LYS A 1 174 ? 33.026 -34.753 -7.536 1.00 92.56 174 LYS A CA 1
ATOM 1302 C C . LYS A 1 174 ? 31.983 -33.835 -8.177 1.00 92.56 174 LYS A C 1
ATOM 1304 O O . LYS A 1 174 ? 32.333 -32.755 -8.645 1.00 92.56 174 LYS A O 1
ATOM 1309 N N . ARG A 1 175 ? 30.701 -34.214 -8.124 1.00 91.25 175 ARG A N 1
ATOM 1310 C CA . ARG A 1 175 ? 29.599 -33.411 -8.679 1.00 91.25 175 ARG A CA 1
ATOM 1311 C C . ARG A 1 175 ? 29.459 -32.059 -7.973 1.00 91.25 175 ARG A C 1
ATOM 1313 O O . ARG A 1 175 ? 29.257 -31.043 -8.631 1.00 91.25 175 ARG A O 1
ATOM 1320 N N . LEU A 1 176 ? 29.621 -32.020 -6.648 1.00 90.44 176 LEU A N 1
ATOM 1321 C CA . LEU A 1 176 ? 29.667 -30.766 -5.888 1.00 90.44 176 LEU A CA 1
ATOM 1322 C C . LEU A 1 176 ? 30.844 -29.877 -6.312 1.00 90.44 176 LEU A C 1
ATOM 1324 O O . LEU A 1 176 ? 30.673 -28.672 -6.490 1.00 90.44 176 LEU A O 1
ATOM 1328 N N . ASP A 1 177 ? 32.036 -30.449 -6.470 1.00 89.69 177 ASP A N 1
ATOM 1329 C CA . ASP A 1 177 ? 33.234 -29.687 -6.833 1.00 89.69 177 ASP A CA 1
ATOM 1330 C C . ASP A 1 177 ? 33.147 -29.105 -8.251 1.00 89.69 177 ASP A C 1
ATOM 1332 O O . ASP A 1 177 ? 33.504 -27.944 -8.469 1.00 89.69 177 ASP A O 1
ATOM 1336 N N . GLU A 1 178 ? 32.581 -29.861 -9.195 1.00 87.50 178 GLU A N 1
ATOM 1337 C CA . GLU A 1 178 ? 32.274 -29.395 -10.553 1.00 87.50 178 GLU A CA 1
ATOM 1338 C C . GLU A 1 178 ? 31.298 -28.207 -10.537 1.00 87.50 178 GLU A C 1
ATOM 1340 O O . GLU A 1 178 ? 31.553 -27.185 -11.181 1.00 87.50 178 GLU A O 1
ATOM 1345 N N . LEU A 1 179 ? 30.227 -28.276 -9.735 1.00 85.31 179 LEU A N 1
ATOM 1346 C CA . LEU A 1 179 ? 29.261 -27.177 -9.579 1.00 85.31 179 LEU A CA 1
ATOM 1347 C C . LEU A 1 179 ? 29.898 -25.908 -8.995 1.00 85.31 179 LEU A C 1
ATOM 1349 O O . LEU A 1 179 ? 29.510 -24.791 -9.347 1.00 85.31 179 LEU A O 1
ATOM 1353 N N . PHE A 1 180 ? 30.915 -26.064 -8.146 1.00 80.12 180 PHE A N 1
ATOM 1354 C CA . PHE A 1 180 ? 31.717 -24.956 -7.627 1.00 80.12 180 PHE A CA 1
ATOM 1355 C C . PHE A 1 180 ? 32.948 -24.629 -8.476 1.00 80.12 180 PHE A C 1
ATOM 1357 O O . PHE A 1 180 ? 33.744 -23.779 -8.069 1.00 80.12 180 PHE A O 1
ATOM 1364 N N . ARG A 1 181 ? 33.098 -25.230 -9.664 1.00 81.88 181 ARG A N 1
ATOM 1365 C CA . ARG A 1 181 ? 34.225 -25.011 -10.586 1.00 81.88 181 ARG A CA 1
ATOM 1366 C C . ARG A 1 181 ? 35.583 -25.156 -9.892 1.00 81.88 181 ARG A C 1
ATOM 1368 O O . ARG A 1 181 ? 36.458 -24.305 -10.049 1.00 81.88 181 ARG A O 1
ATOM 1375 N N . HIS A 1 182 ? 35.730 -26.189 -9.063 1.00 86.31 182 HIS A N 1
ATOM 1376 C CA . HIS A 1 182 ? 36.959 -26.516 -8.332 1.00 86.31 182 HIS A CA 1
ATOM 1377 C C . HIS A 1 182 ? 37.465 -25.418 -7.376 1.00 86.31 182 HIS A C 1
ATOM 1379 O O . HIS A 1 182 ? 38.629 -25.417 -6.965 1.00 86.31 182 HIS A O 1
ATOM 1385 N N . ARG A 1 183 ? 36.610 -24.456 -6.989 1.00 81.56 183 ARG A N 1
ATOM 1386 C CA . ARG A 1 183 ? 37.002 -23.307 -6.144 1.00 81.56 183 ARG A CA 1
ATOM 1387 C C . ARG A 1 183 ? 37.567 -23.730 -4.793 1.00 81.56 183 ARG A C 1
ATOM 1389 O O . ARG A 1 183 ? 38.544 -23.142 -4.331 1.00 81.56 183 ARG A O 1
ATOM 1396 N N . LEU A 1 184 ? 36.967 -24.753 -4.192 1.00 86.38 184 LEU A N 1
ATOM 1397 C CA . LEU A 1 184 ? 37.380 -25.318 -2.908 1.00 86.38 184 LEU A CA 1
ATOM 1398 C C . LEU A 1 184 ? 38.323 -26.523 -3.057 1.00 86.38 184 LEU A C 1
ATOM 1400 O O . LEU A 1 184 ? 38.771 -27.070 -2.053 1.00 86.38 184 LEU A O 1
ATOM 1404 N N . GLY A 1 185 ? 38.698 -26.865 -4.295 1.00 86.44 185 GLY A N 1
ATOM 1405 C CA . GLY A 1 185 ? 39.679 -27.900 -4.618 1.00 86.44 185 GLY A CA 1
ATOM 1406 C C . GLY A 1 185 ? 39.216 -29.330 -4.335 1.00 86.44 185 GLY A C 1
ATOM 1407 O O . GLY A 1 185 ? 40.064 -30.183 -4.097 1.00 86.44 185 GLY A O 1
ATOM 1408 N N . GLY A 1 186 ? 37.909 -29.590 -4.324 1.00 90.81 186 GLY A N 1
ATOM 1409 C CA . GLY A 1 186 ? 37.338 -30.880 -3.949 1.00 90.81 186 GLY A CA 1
ATOM 1410 C C . GLY A 1 186 ? 36.840 -30.934 -2.508 1.00 90.81 186 GLY A C 1
ATOM 1411 O O . GLY A 1 186 ? 37.175 -30.094 -1.669 1.00 90.81 186 GLY A O 1
ATOM 1412 N N . PHE A 1 187 ? 36.034 -31.958 -2.231 1.00 93.81 187 PHE A N 1
ATOM 1413 C CA . PHE A 1 187 ? 35.453 -32.233 -0.920 1.00 93.81 187 PHE A CA 1
ATOM 1414 C C . PHE A 1 187 ? 35.805 -33.652 -0.471 1.00 93.81 187 PHE A C 1
ATOM 1416 O O . PHE A 1 187 ? 35.697 -34.598 -1.247 1.00 93.81 187 PHE A O 1
ATOM 1423 N N . THR A 1 188 ? 36.190 -33.806 0.791 1.00 92.69 188 THR A N 1
ATOM 1424 C CA . THR A 1 188 ? 36.463 -35.091 1.444 1.00 92.69 188 THR A CA 1
ATOM 1425 C C . THR A 1 188 ? 35.730 -35.172 2.782 1.00 92.69 188 THR A C 1
ATOM 1427 O O . THR A 1 188 ? 35.121 -34.197 3.231 1.00 92.69 188 THR A O 1
ATOM 1430 N N . GLU A 1 189 ? 35.746 -36.346 3.422 1.00 92.50 189 GLU A N 1
ATOM 1431 C CA . GLU A 1 189 ? 35.135 -36.564 4.743 1.00 92.50 189 GLU A CA 1
ATOM 1432 C C . GLU A 1 189 ? 33.649 -36.146 4.804 1.00 92.50 189 GLU A C 1
ATOM 1434 O O . GLU A 1 189 ? 33.220 -35.480 5.754 1.00 92.50 189 GLU A O 1
ATOM 1439 N N . LEU A 1 190 ? 32.861 -36.479 3.775 1.00 93.31 190 LEU A N 1
ATOM 1440 C CA . LEU A 1 190 ? 31.440 -36.143 3.740 1.00 93.31 190 LEU A CA 1
ATOM 1441 C C . LEU A 1 190 ? 30.702 -36.880 4.860 1.00 93.31 190 LEU A C 1
ATOM 1443 O O . LEU A 1 190 ? 30.813 -38.096 5.002 1.00 93.31 190 LEU A O 1
ATOM 1447 N N . THR A 1 191 ? 29.915 -36.153 5.648 1.00 91.94 191 THR A N 1
ATOM 1448 C CA . THR A 1 191 ? 28.985 -36.787 6.590 1.00 91.94 191 THR A CA 1
ATOM 1449 C C . THR A 1 191 ? 27.782 -37.364 5.846 1.00 91.94 191 THR A C 1
ATOM 1451 O O . THR A 1 191 ? 27.463 -36.877 4.757 1.00 91.94 191 THR A O 1
ATOM 1454 N N . PRO A 1 192 ? 27.052 -38.328 6.443 1.00 91.88 192 PRO A N 1
ATOM 1455 C CA . PRO A 1 192 ? 25.819 -38.847 5.863 1.00 91.88 192 PRO A CA 1
ATOM 1456 C C . PRO A 1 192 ? 24.878 -37.723 5.418 1.00 91.88 192 PRO A C 1
ATOM 1458 O O . PRO A 1 192 ? 24.633 -36.769 6.164 1.00 91.88 192 PRO A O 1
ATOM 1461 N N . ARG A 1 193 ? 24.390 -37.834 4.181 1.00 93.19 193 ARG A N 1
ATOM 1462 C CA . ARG A 1 193 ? 23.450 -36.883 3.583 1.00 93.19 193 ARG A CA 1
ATOM 1463 C C . ARG A 1 193 ? 22.081 -37.038 4.226 1.00 93.19 193 ARG A C 1
ATOM 1465 O O . ARG A 1 193 ? 21.643 -38.150 4.508 1.00 93.19 193 ARG A O 1
ATOM 1472 N N . GLN A 1 194 ? 21.399 -35.920 4.418 1.00 90.12 194 GLN A N 1
ATOM 1473 C CA . GLN A 1 194 ? 20.034 -35.879 4.929 1.00 90.12 194 GLN A CA 1
ATOM 1474 C C . GLN A 1 194 ? 19.169 -35.052 3.989 1.00 90.12 194 GLN A C 1
ATOM 1476 O O . GLN A 1 194 ? 19.553 -33.946 3.618 1.00 90.12 194 GLN A O 1
ATOM 1481 N N . ALA A 1 195 ? 18.012 -35.586 3.615 1.00 87.88 195 ALA A N 1
ATOM 1482 C CA . ALA A 1 195 ? 17.069 -34.928 2.726 1.00 87.88 195 ALA A CA 1
ATOM 1483 C C . ALA A 1 195 ? 15.919 -34.312 3.535 1.00 87.88 195 ALA A C 1
ATOM 1485 O O . ALA A 1 195 ? 15.336 -34.969 4.398 1.00 87.88 195 ALA A O 1
ATOM 1486 N N . TYR A 1 196 ? 15.597 -33.054 3.246 1.00 81.56 196 TYR A N 1
ATOM 1487 C CA . TYR A 1 196 ? 14.535 -32.296 3.900 1.00 81.56 196 TYR A CA 1
ATOM 1488 C C . TYR A 1 196 ? 13.575 -31.739 2.844 1.00 81.56 196 TYR A C 1
ATOM 1490 O O . TYR A 1 196 ? 13.971 -30.821 2.121 1.00 81.56 196 TYR A O 1
ATOM 1498 N N . PRO A 1 197 ? 12.342 -32.263 2.729 1.00 81.25 197 PRO A N 1
ATOM 1499 C CA . PRO A 1 197 ? 11.371 -31.755 1.768 1.00 81.25 197 PRO A CA 1
ATOM 1500 C C . PRO A 1 197 ? 10.969 -30.326 2.120 1.00 81.25 197 PRO A C 1
ATOM 1502 O O . PRO A 1 197 ? 10.819 -29.965 3.294 1.00 81.25 197 PRO A O 1
ATOM 1505 N N . LEU A 1 198 ? 10.810 -29.501 1.094 1.00 74.12 198 LEU A N 1
ATOM 1506 C CA . LEU A 1 198 ? 10.633 -28.068 1.242 1.00 74.12 198 LEU A CA 1
ATOM 1507 C C . LEU A 1 198 ? 9.160 -27.734 1.135 1.00 74.12 198 LEU A C 1
ATOM 1509 O O . LEU A 1 198 ? 8.563 -27.759 0.062 1.00 74.12 198 LEU A O 1
ATOM 1513 N N . ASN A 1 199 ? 8.596 -27.385 2.284 1.00 69.88 199 ASN A N 1
ATOM 1514 C CA . ASN A 1 199 ? 7.190 -27.059 2.430 1.00 69.88 199 ASN A CA 1
ATOM 1515 C C . ASN A 1 199 ? 7.056 -25.761 3.219 1.00 69.88 199 ASN A C 1
ATOM 1517 O O . ASN A 1 199 ? 7.831 -25.508 4.145 1.00 69.88 199 ASN A O 1
ATOM 1521 N N . LEU A 1 200 ? 6.054 -24.962 2.871 1.00 71.88 200 LEU A N 1
ATOM 1522 C CA . LEU A 1 200 ? 5.556 -23.892 3.721 1.00 71.88 200 LEU A CA 1
ATOM 1523 C C . LEU A 1 200 ? 4.329 -24.404 4.462 1.00 71.88 200 LEU A C 1
ATOM 1525 O O . LEU A 1 200 ? 3.380 -24.859 3.830 1.00 71.88 200 LEU A O 1
ATOM 1529 N N . ILE A 1 201 ? 4.355 -24.325 5.790 1.00 69.50 201 ILE A N 1
ATOM 1530 C CA . ILE A 1 201 ? 3.170 -24.550 6.620 1.00 69.50 201 ILE A CA 1
ATOM 1531 C C . ILE A 1 201 ? 2.832 -23.238 7.307 1.00 69.50 201 ILE A C 1
ATOM 1533 O O . ILE A 1 201 ? 3.674 -22.707 8.035 1.00 69.50 201 ILE A O 1
ATOM 1537 N N . THR A 1 202 ? 1.607 -22.762 7.116 1.00 70.25 202 THR A N 1
ATOM 1538 C CA . THR A 1 202 ? 1.079 -21.554 7.754 1.00 70.25 202 THR A CA 1
ATOM 1539 C C . THR A 1 202 ? -0.149 -21.904 8.584 1.00 70.25 202 THR A C 1
ATOM 1541 O O . THR A 1 202 ? -1.064 -22.581 8.113 1.00 70.25 202 THR A O 1
ATOM 1544 N N . LEU A 1 203 ? -0.168 -21.435 9.832 1.00 71.62 203 LEU A N 1
ATOM 1545 C CA . LEU A 1 203 ? -1.353 -21.469 10.682 1.00 71.62 203 LEU A CA 1
ATOM 1546 C C . LEU A 1 203 ? -2.089 -20.141 10.558 1.00 71.62 203 LEU A C 1
ATOM 1548 O O . LEU A 1 203 ? -1.505 -19.087 10.804 1.00 71.62 203 LEU A O 1
ATOM 1552 N N . GLN A 1 204 ? -3.384 -20.211 10.262 1.00 65.62 204 GLN A N 1
ATOM 1553 C CA . GLN A 1 204 ? -4.248 -19.029 10.217 1.00 65.62 204 GLN A CA 1
ATOM 1554 C C . GLN A 1 204 ? -4.470 -18.428 11.615 1.00 65.62 204 GLN A C 1
ATOM 1556 O O . GLN A 1 204 ? -4.531 -17.211 11.784 1.00 65.62 204 GLN A O 1
ATOM 1561 N N . GLU A 1 205 ? -4.510 -19.274 12.648 1.00 73.88 205 GLU A N 1
ATOM 1562 C CA . GLU A 1 205 ? -4.677 -18.853 14.038 1.00 73.88 205 GLU A CA 1
ATOM 1563 C C . GLU A 1 205 ? -3.531 -19.369 14.914 1.00 73.88 205 GLU A C 1
ATOM 1565 O O . GLU A 1 205 ? -3.369 -20.567 15.132 1.00 73.88 205 GLU A O 1
ATOM 1570 N N . LEU A 1 206 ? -2.735 -18.439 15.445 1.00 78.00 206 LEU A N 1
ATOM 1571 C CA . LEU A 1 206 ? -1.555 -18.732 16.275 1.00 78.00 206 LEU A CA 1
ATOM 1572 C C . LEU A 1 206 ? -1.858 -18.814 17.771 1.00 78.00 206 LEU A C 1
ATOM 1574 O O . LEU A 1 206 ? -0.970 -19.083 18.582 1.00 78.00 206 LEU A O 1
ATOM 1578 N N . VAL A 1 207 ? -3.089 -18.485 18.140 1.00 81.88 207 VAL A N 1
ATOM 1579 C CA . VAL A 1 207 ? -3.554 -18.411 19.518 1.00 81.88 207 VAL A CA 1
ATOM 1580 C C . VAL A 1 207 ? -4.828 -19.227 19.613 1.00 81.88 207 VAL A C 1
ATOM 1582 O O . VAL A 1 207 ? -5.667 -19.200 18.710 1.00 81.88 207 VAL A O 1
ATOM 1585 N N . ASP A 1 208 ? -4.946 -19.949 20.713 1.00 80.56 208 ASP A N 1
ATOM 1586 C CA . ASP A 1 208 ? -6.171 -20.602 21.134 1.00 80.56 208 ASP A CA 1
ATOM 1587 C C . ASP A 1 208 ? -6.424 -20.319 22.617 1.00 80.56 208 ASP A C 1
ATOM 1589 O O . ASP A 1 208 ? -5.631 -19.639 23.283 1.00 80.56 208 ASP A O 1
ATOM 1593 N N . GLU A 1 209 ? -7.534 -20.815 23.150 1.00 83.69 209 GLU A N 1
ATOM 1594 C CA . GLU A 1 209 ? -7.834 -20.690 24.569 1.00 83.69 209 GLU A CA 1
ATOM 1595 C C . GLU A 1 209 ? -6.697 -21.288 25.417 1.00 83.69 209 GLU A C 1
ATOM 1597 O O . GLU A 1 209 ? -6.431 -22.484 25.402 1.00 83.69 209 GLU A O 1
ATOM 1602 N N . ARG A 1 210 ? -5.974 -20.419 26.140 1.00 90.69 210 ARG A N 1
ATOM 1603 C CA . ARG A 1 210 ? -4.812 -20.786 26.975 1.00 90.69 210 ARG A CA 1
ATOM 1604 C C . ARG A 1 210 ? -3.658 -21.454 26.218 1.00 90.69 210 ARG A C 1
ATOM 1606 O O . ARG A 1 210 ? -2.780 -22.024 26.864 1.00 90.69 210 ARG A O 1
ATOM 1613 N N . LEU A 1 211 ? -3.576 -21.286 24.899 1.00 88.88 211 LEU A N 1
ATOM 1614 C CA . LEU A 1 211 ? -2.491 -21.804 24.067 1.00 88.88 211 LEU A CA 1
ATOM 1615 C C . LEU A 1 211 ? -1.944 -20.731 23.119 1.00 88.88 211 LEU A C 1
ATOM 1617 O O . LEU A 1 211 ? -2.686 -19.974 22.496 1.00 88.88 211 LEU A O 1
ATOM 1621 N N . VAL A 1 212 ? -0.622 -20.690 22.958 1.00 89.31 212 VAL A N 1
ATOM 1622 C CA . VAL A 1 212 ? 0.044 -19.895 21.919 1.00 89.31 212 VAL A CA 1
ATOM 1623 C C . VAL A 1 212 ? 1.040 -20.770 21.173 1.00 89.31 212 VAL A C 1
ATOM 1625 O O . VAL A 1 212 ? 1.895 -21.396 21.792 1.00 89.31 212 VAL A O 1
ATOM 1628 N N . ILE A 1 213 ? 0.982 -20.761 19.843 1.00 83.62 213 ILE A N 1
ATOM 1629 C CA . ILE A 1 213 ? 1.916 -21.486 18.977 1.00 83.62 213 ILE A CA 1
ATOM 1630 C C . ILE A 1 213 ? 2.935 -20.507 18.397 1.00 83.62 213 ILE A C 1
ATOM 1632 O O . ILE A 1 213 ? 2.579 -19.456 17.860 1.00 83.62 213 ILE A O 1
ATOM 1636 N N . LEU A 1 214 ? 4.224 -20.833 18.514 1.00 80.69 214 LEU A N 1
ATOM 1637 C CA . LEU A 1 214 ? 5.340 -19.967 18.133 1.00 80.69 214 LEU A CA 1
ATOM 1638 C C . LEU A 1 214 ? 6.409 -20.709 17.319 1.00 80.69 214 LEU A C 1
ATOM 1640 O O . LEU A 1 214 ? 6.499 -21.933 17.296 1.00 80.69 214 LEU A O 1
ATOM 1644 N N . GLY A 1 215 ? 7.261 -19.930 16.649 1.00 70.19 215 GLY A N 1
ATOM 1645 C CA . GLY A 1 215 ? 8.403 -20.450 15.896 1.00 70.19 215 GLY A CA 1
ATOM 1646 C C . GLY A 1 215 ? 7.994 -21.405 14.774 1.00 70.19 215 GLY A C 1
ATOM 1647 O O . GLY A 1 215 ? 6.965 -21.210 14.126 1.00 70.19 215 GLY A O 1
ATOM 1648 N N . ASN A 1 216 ? 8.796 -22.452 14.571 1.00 74.00 216 ASN A N 1
ATOM 1649 C CA . ASN A 1 216 ? 8.557 -23.449 13.526 1.00 74.00 216 ASN A CA 1
ATOM 1650 C C . ASN A 1 216 ? 7.309 -24.315 13.784 1.00 74.00 216 ASN A C 1
ATOM 1652 O O . ASN A 1 216 ? 6.837 -24.969 12.858 1.00 74.00 216 ASN A O 1
ATOM 1656 N N . ALA A 1 217 ? 6.751 -24.296 15.003 1.00 78.06 217 ALA A N 1
ATOM 1657 C CA . ALA A 1 217 ? 5.456 -24.916 15.281 1.00 78.06 217 ALA A CA 1
ATOM 1658 C C . ALA A 1 217 ? 4.307 -24.149 14.609 1.00 78.06 217 ALA A C 1
ATOM 1660 O O . ALA A 1 217 ? 3.368 -24.766 14.112 1.00 78.06 217 ALA A O 1
ATOM 1661 N N . ALA A 1 218 ? 4.422 -22.819 14.536 1.00 70.81 218 ALA A N 1
ATOM 1662 C CA . ALA A 1 218 ? 3.438 -21.921 13.933 1.00 70.81 218 ALA A CA 1
ATOM 1663 C C . ALA A 1 218 ? 3.635 -21.724 12.426 1.00 70.81 218 ALA A C 1
ATOM 1665 O O . ALA A 1 218 ? 2.666 -21.683 11.678 1.00 70.81 218 ALA A O 1
ATOM 1666 N N . HIS A 1 219 ? 4.887 -21.561 11.992 1.00 68.50 219 HIS A N 1
ATOM 1667 C CA . HIS A 1 219 ? 5.225 -21.383 10.584 1.00 68.50 219 HIS A CA 1
ATOM 1668 C C . HIS A 1 219 ? 6.455 -22.218 10.267 1.00 68.50 219 HIS A C 1
ATOM 1670 O O . HIS A 1 219 ? 7.573 -21.844 10.629 1.00 68.50 219 HIS A O 1
ATOM 1676 N N . ALA A 1 220 ? 6.263 -23.357 9.611 1.00 58.84 220 ALA A N 1
ATOM 1677 C CA . ALA A 1 220 ? 7.394 -24.118 9.105 1.00 58.84 220 ALA A CA 1
ATOM 1678 C C . ALA A 1 220 ? 7.814 -23.481 7.777 1.00 58.84 220 ALA A C 1
ATOM 1680 O O . ALA A 1 220 ? 7.180 -23.693 6.748 1.00 58.84 220 ALA A O 1
ATOM 1681 N N . LEU A 1 221 ? 8.843 -22.637 7.835 1.00 54.00 221 LEU A N 1
ATOM 1682 C CA . LEU A 1 221 ? 9.522 -22.078 6.668 1.00 54.00 221 LEU A CA 1
ATOM 1683 C C . LEU A 1 221 ? 10.670 -23.007 6.258 1.00 54.00 221 LEU A C 1
ATOM 1685 O O . LEU A 1 221 ? 11.305 -23.627 7.116 1.00 54.00 221 LEU A O 1
ATOM 1689 N N . HIS A 1 222 ? 10.972 -23.060 4.958 1.00 57.00 222 HIS A N 1
ATOM 1690 C CA . HIS A 1 222 ? 12.117 -23.805 4.435 1.00 57.00 222 HIS A CA 1
ATOM 1691 C C . HIS A 1 222 ? 13.404 -23.430 5.204 1.00 57.00 222 HIS A C 1
ATOM 1693 O O . HIS A 1 222 ? 13.654 -22.247 5.448 1.00 57.00 222 HIS A O 1
ATOM 1699 N N . PRO A 1 223 ? 14.287 -24.398 5.526 1.00 50.03 223 PRO A N 1
ATOM 1700 C CA . PRO A 1 223 ? 15.590 -24.146 6.148 1.00 50.03 223 PRO A CA 1
ATOM 1701 C C . PRO A 1 223 ? 16.606 -23.300 5.338 1.00 50.03 223 PRO A C 1
ATOM 1703 O O . PRO A 1 223 ? 17.773 -23.281 5.730 1.00 50.03 223 PRO A O 1
ATOM 1706 N N . VAL A 1 224 ? 16.236 -22.584 4.257 1.00 47.34 224 VAL A N 1
ATOM 1707 C CA . VAL A 1 224 ? 17.201 -21.749 3.509 1.00 47.34 224 VAL A CA 1
ATOM 1708 C C . VAL A 1 224 ? 17.784 -20.724 4.482 1.00 47.34 224 VAL A C 1
ATOM 1710 O O . VAL A 1 224 ? 17.061 -19.908 5.056 1.00 47.34 224 VAL A O 1
ATOM 1713 N N . ALA A 1 225 ? 19.094 -20.809 4.715 1.00 47.16 225 ALA A N 1
ATOM 1714 C CA . ALA A 1 225 ? 19.859 -19.930 5.601 1.00 47.16 225 ALA A CA 1
ATOM 1715 C C . ALA A 1 225 ? 19.351 -19.818 7.062 1.00 47.16 225 ALA A C 1
ATOM 1717 O O . ALA A 1 225 ? 19.653 -18.837 7.742 1.00 47.16 225 ALA A O 1
ATOM 1718 N N . GLY A 1 226 ? 18.574 -20.786 7.570 1.00 51.34 226 GLY A N 1
ATOM 1719 C CA . GLY A 1 226 ? 18.092 -20.768 8.962 1.00 51.34 226 GLY A CA 1
ATOM 1720 C C . GLY A 1 226 ? 17.150 -19.599 9.302 1.00 51.34 226 GLY A C 1
ATOM 1721 O O . GLY A 1 226 ? 16.991 -19.250 10.474 1.00 51.34 226 GLY A O 1
ATOM 1722 N N . GLN A 1 227 ? 16.512 -18.983 8.300 1.00 53.69 227 GLN A N 1
ATOM 1723 C CA . GLN A 1 227 ? 15.705 -17.766 8.471 1.00 53.69 227 GLN A CA 1
ATOM 1724 C C . GLN A 1 227 ? 14.550 -17.934 9.470 1.00 53.69 227 GLN A C 1
ATOM 1726 O O . GLN A 1 227 ? 14.318 -17.041 10.283 1.00 53.69 227 GLN A O 1
ATOM 1731 N N . GLY A 1 228 ? 13.874 -19.091 9.490 1.00 55.19 228 GLY A N 1
ATOM 1732 C CA . GLY A 1 228 ? 12.805 -19.370 10.462 1.00 55.19 228 GLY A CA 1
ATOM 1733 C C . GLY A 1 228 ? 13.271 -19.266 11.922 1.00 55.19 228 GLY A C 1
ATOM 1734 O O . GLY A 1 228 ? 12.598 -18.661 12.759 1.00 55.19 228 GLY A O 1
ATOM 1735 N N . PHE A 1 229 ? 14.479 -19.757 12.214 1.00 61.12 229 PHE A N 1
ATOM 1736 C CA . PHE A 1 229 ? 15.092 -19.669 13.541 1.00 61.12 229 PHE A CA 1
ATOM 1737 C C . PHE A 1 229 ? 15.466 -18.221 13.902 1.00 61.12 229 PHE A C 1
ATOM 1739 O O . PHE A 1 229 ? 15.112 -17.736 14.980 1.00 61.12 229 PHE A O 1
ATOM 1746 N N . ASN A 1 230 ? 16.087 -17.488 12.972 1.00 58.81 230 ASN A N 1
ATOM 1747 C CA . ASN A 1 230 ? 16.467 -16.082 13.167 1.00 58.81 230 ASN A CA 1
ATOM 1748 C C . ASN A 1 230 ? 15.250 -15.168 13.392 1.00 58.81 230 ASN A C 1
ATOM 1750 O O . ASN A 1 230 ? 15.263 -14.296 14.266 1.00 58.81 230 ASN A O 1
ATOM 1754 N N . LEU A 1 231 ? 14.164 -15.392 12.646 1.00 57.38 231 LEU A N 1
ATOM 1755 C CA . LEU A 1 231 ? 12.896 -14.685 12.827 1.00 57.38 231 LEU A CA 1
ATOM 1756 C C . LEU A 1 231 ? 12.287 -14.962 14.207 1.00 57.38 231 LEU A C 1
ATOM 1758 O O . LEU A 1 231 ? 11.767 -14.041 14.845 1.00 57.38 231 LEU A O 1
ATOM 1762 N N . CYS A 1 232 ? 12.384 -16.202 14.692 1.00 59.09 232 CYS A N 1
ATOM 1763 C CA . CYS A 1 232 ? 11.910 -16.579 16.020 1.00 59.09 232 CYS A CA 1
ATOM 1764 C C . CYS A 1 232 ? 12.699 -15.870 17.132 1.00 59.09 232 CYS A C 1
ATOM 1766 O O . CYS A 1 232 ? 12.090 -15.232 17.993 1.00 59.09 232 CYS A O 1
ATOM 1768 N N . LEU A 1 233 ? 14.037 -15.887 17.080 1.00 62.12 233 LEU A N 1
ATOM 1769 C CA . LEU A 1 233 ? 14.884 -15.185 18.055 1.00 62.12 233 LEU A CA 1
ATOM 1770 C C . LEU A 1 233 ? 14.611 -13.674 18.079 1.00 62.12 233 LEU A C 1
ATOM 1772 O O . LEU A 1 233 ? 14.476 -13.071 19.146 1.00 62.12 233 LEU A O 1
ATOM 1776 N N . ARG A 1 234 ? 14.442 -13.057 16.902 1.00 56.38 234 ARG A N 1
ATOM 1777 C CA . ARG A 1 234 ? 14.102 -11.631 16.789 1.00 56.38 234 ARG A CA 1
ATOM 1778 C C . ARG A 1 234 ? 12.748 -11.305 17.429 1.00 56.38 234 ARG A C 1
ATOM 1780 O O . ARG A 1 234 ? 12.597 -10.234 18.018 1.00 56.38 234 ARG A O 1
ATOM 1787 N N . ARG A 1 235 ? 11.768 -12.211 17.330 1.00 53.34 235 ARG A N 1
ATOM 1788 C CA . ARG A 1 235 ? 10.447 -12.069 17.968 1.00 53.34 235 ARG A CA 1
ATOM 1789 C C . ARG A 1 235 ? 10.508 -12.275 19.482 1.00 53.34 235 ARG A C 1
ATOM 1791 O O . ARG A 1 235 ? 9.855 -11.520 20.197 1.00 53.34 235 ARG A O 1
ATOM 1798 N N . ALA A 1 236 ? 11.300 -13.234 19.965 1.00 54.28 236 ALA A N 1
ATOM 1799 C CA . ALA A 1 236 ? 11.492 -13.474 21.395 1.00 54.28 236 ALA A CA 1
ATOM 1800 C C . ALA A 1 236 ? 12.124 -12.257 22.097 1.00 54.28 236 ALA A C 1
ATOM 1802 O O . ALA A 1 236 ? 11.603 -11.796 23.110 1.00 54.28 236 ALA A O 1
ATOM 1803 N N . ARG A 1 237 ? 13.162 -11.653 21.498 1.00 46.84 237 ARG A N 1
ATOM 1804 C CA . ARG A 1 237 ? 13.844 -10.466 22.049 1.00 46.84 237 ARG A CA 1
ATOM 1805 C C . ARG A 1 237 ? 12.920 -9.257 22.243 1.00 46.84 237 ARG A C 1
ATOM 1807 O O . ARG A 1 237 ? 13.102 -8.503 23.186 1.00 46.84 237 ARG A O 1
ATOM 1814 N N . ARG A 1 238 ? 11.912 -9.075 21.383 1.00 43.62 238 ARG A N 1
ATOM 1815 C CA . ARG A 1 238 ? 10.945 -7.959 21.474 1.00 43.62 238 ARG A CA 1
ATOM 1816 C C . ARG A 1 238 ? 9.924 -8.103 22.611 1.00 43.62 238 ARG A C 1
ATOM 1818 O O . ARG A 1 238 ? 9.153 -7.177 22.830 1.00 43.62 238 ARG A O 1
ATOM 1825 N N . ARG A 1 239 ? 9.870 -9.260 23.280 1.00 43.50 239 ARG A N 1
ATOM 1826 C CA . ARG A 1 239 ? 8.939 -9.544 24.386 1.00 43.50 239 ARG A CA 1
ATOM 1827 C C . ARG A 1 239 ? 9.598 -9.546 25.765 1.00 43.50 239 ARG A C 1
ATOM 1829 O O . ARG A 1 239 ? 8.881 -9.734 26.743 1.00 43.50 239 ARG A O 1
ATOM 1836 N N . LEU A 1 240 ? 10.913 -9.349 25.855 1.00 32.72 240 LEU A N 1
ATOM 1837 C CA . LEU A 1 240 ? 11.577 -9.133 27.139 1.00 32.72 240 LEU A CA 1
ATOM 1838 C C . LEU A 1 240 ? 11.235 -7.710 27.613 1.00 32.72 240 LEU A C 1
ATOM 1840 O O . LEU A 1 240 ? 11.533 -6.765 26.880 1.00 32.72 240 LEU A O 1
ATOM 1844 N N . PRO A 1 241 ? 10.568 -7.536 28.767 1.00 34.72 241 PRO A N 1
ATOM 1845 C CA . PRO A 1 241 ? 10.370 -6.215 29.351 1.00 34.72 241 PRO A CA 1
ATOM 1846 C C . PRO A 1 241 ? 11.729 -5.556 29.608 1.00 34.72 241 PRO A C 1
ATOM 1848 O O . PRO A 1 241 ? 12.652 -6.224 30.072 1.00 34.72 241 PRO A O 1
ATOM 1851 N N . SER A 1 242 ? 11.845 -4.257 29.332 1.00 37.44 242 SER A N 1
ATOM 1852 C CA . SER A 1 242 ? 12.780 -3.408 30.075 1.00 37.44 242 SER A CA 1
ATOM 1853 C C . SER A 1 242 ? 12.400 -3.464 31.559 1.00 37.44 242 SER A C 1
ATOM 1855 O O . SER A 1 242 ? 11.220 -3.608 31.872 1.00 37.44 242 SER A O 1
ATOM 1857 N N . ASP A 1 243 ? 13.396 -3.390 32.432 1.00 33.03 243 ASP A N 1
ATOM 1858 C CA . ASP A 1 243 ? 13.464 -3.884 33.819 1.00 33.03 243 ASP A CA 1
ATOM 1859 C C . ASP A 1 243 ? 12.442 -3.368 34.871 1.00 33.03 243 ASP A C 1
ATOM 1861 O O . ASP A 1 243 ? 12.679 -3.504 36.064 1.00 33.03 243 ASP A O 1
ATOM 1865 N N . ASP A 1 244 ? 11.276 -2.843 34.490 1.00 35.28 244 ASP A N 1
ATOM 1866 C CA . ASP A 1 244 ? 10.253 -2.358 35.427 1.00 35.28 244 ASP A CA 1
ATOM 1867 C C . ASP A 1 244 ? 8.998 -3.245 35.417 1.00 35.28 244 ASP A C 1
ATOM 1869 O O . ASP A 1 244 ? 8.181 -3.223 34.490 1.00 35.28 244 ASP A O 1
ATOM 1873 N N . ARG A 1 245 ? 8.797 -4.025 36.488 1.00 29.25 245 ARG A N 1
ATOM 1874 C CA . ARG A 1 245 ? 7.510 -4.681 36.783 1.00 29.25 245 ARG A CA 1
ATOM 1875 C C . ARG A 1 245 ? 6.791 -3.938 37.916 1.00 29.25 245 ARG A C 1
ATOM 1877 O O . ARG A 1 245 ? 7.295 -3.967 39.035 1.00 29.25 245 ARG A O 1
ATOM 1884 N N . PRO A 1 246 ? 5.584 -3.383 37.703 1.00 29.94 246 PRO A N 1
ATOM 1885 C CA . PRO A 1 246 ? 4.710 -2.984 38.798 1.00 29.94 246 PRO A CA 1
ATOM 1886 C C . PRO A 1 246 ? 3.904 -4.181 39.332 1.00 29.94 246 PRO A C 1
ATOM 1888 O O . PRO A 1 246 ? 3.493 -5.072 38.579 1.00 29.94 246 PRO A O 1
ATOM 1891 N N . ASP A 1 247 ? 3.685 -4.167 40.645 1.00 28.53 247 ASP A N 1
ATOM 1892 C CA . ASP A 1 247 ? 2.984 -5.168 41.452 1.00 28.53 247 ASP A CA 1
ATOM 1893 C C . ASP A 1 247 ? 1.521 -5.411 41.003 1.00 28.53 247 ASP A C 1
ATOM 1895 O O . ASP A 1 247 ? 0.809 -4.506 40.564 1.00 28.53 247 ASP A O 1
ATOM 1899 N N . ARG A 1 248 ? 1.069 -6.669 41.085 1.00 30.47 248 ARG A N 1
ATOM 1900 C CA . ARG A 1 248 ? -0.184 -7.198 40.501 1.00 30.47 248 ARG A CA 1
ATOM 1901 C C . ARG A 1 248 ? -1.295 -7.457 41.530 1.00 30.47 248 ARG A C 1
ATOM 1903 O O . ARG A 1 248 ? -2.172 -8.285 41.288 1.00 30.47 248 ARG A O 1
ATOM 1910 N N . SER A 1 249 ? -1.303 -6.747 42.650 1.00 26.14 249 SER A N 1
ATOM 1911 C CA . SER A 1 249 ? -2.240 -6.989 43.757 1.00 26.14 249 SER A CA 1
ATOM 1912 C C . SER A 1 249 ? -3.558 -6.190 43.710 1.00 26.14 249 SER A C 1
ATOM 1914 O O . SER A 1 249 ? -4.427 -6.429 44.542 1.00 26.14 249 SER A O 1
ATOM 1916 N N . ALA A 1 250 ? -3.795 -5.306 42.729 1.00 29.05 250 ALA A N 1
ATOM 1917 C CA . ALA A 1 250 ? -4.936 -4.377 42.788 1.00 29.05 250 ALA A CA 1
ATOM 1918 C C . ALA A 1 250 ? -5.777 -4.270 41.501 1.00 29.05 250 ALA A C 1
ATOM 1920 O O . ALA A 1 250 ? -5.822 -3.203 40.899 1.00 29.05 250 ALA A O 1
ATOM 1921 N N . ARG A 1 251 ? -6.477 -5.333 41.068 1.00 29.50 251 ARG A N 1
ATOM 1922 C CA . ARG A 1 251 ? -7.650 -5.216 40.161 1.00 29.50 251 ARG A CA 1
ATOM 1923 C C . ARG A 1 251 ? -8.650 -6.357 40.379 1.00 29.50 251 ARG A C 1
ATOM 1925 O O . ARG A 1 251 ? -8.657 -7.333 39.636 1.00 29.50 251 ARG A O 1
ATOM 1932 N N . ALA A 1 252 ? -9.522 -6.204 41.370 1.00 26.80 252 ALA A N 1
ATOM 1933 C CA . ALA A 1 252 ? -10.774 -6.948 41.468 1.00 26.80 252 ALA A CA 1
ATOM 1934 C C . ALA A 1 252 ? -11.920 -5.930 41.530 1.00 26.80 252 ALA A C 1
ATOM 1936 O O . ALA A 1 252 ? -11.965 -5.119 42.448 1.00 26.80 252 ALA A O 1
ATOM 1937 N N . GLY A 1 253 ? -12.809 -5.949 40.534 1.00 28.58 253 GLY A N 1
ATOM 1938 C CA . GLY A 1 253 ? -14.040 -5.154 40.546 1.00 28.58 253 GLY A CA 1
ATOM 1939 C C . GLY A 1 253 ? -14.323 -4.401 39.249 1.00 28.58 253 GLY A C 1
ATOM 1940 O O . GLY A 1 253 ? -14.180 -3.187 39.207 1.00 28.58 253 GLY A O 1
ATOM 1941 N N . VAL A 1 254 ? -14.777 -5.101 38.206 1.00 28.83 254 VAL A N 1
ATOM 1942 C CA . VAL A 1 254 ? -15.592 -4.488 37.142 1.00 28.83 254 VAL A CA 1
ATOM 1943 C C . VAL A 1 254 ? -16.711 -5.468 36.789 1.00 28.83 254 VAL A C 1
ATOM 1945 O O . VAL A 1 254 ? -16.450 -6.590 36.361 1.00 28.83 254 VAL A O 1
ATOM 1948 N N . GLN A 1 255 ? -17.951 -5.048 37.041 1.00 26.61 255 GLN A N 1
ATOM 1949 C CA . GLN A 1 255 ? -19.181 -5.781 36.737 1.00 26.61 255 GLN A CA 1
ATOM 1950 C C . GLN A 1 255 ? -19.455 -5.793 35.225 1.00 26.61 255 GLN A C 1
ATOM 1952 O O . GLN A 1 255 ? -19.284 -4.785 34.540 1.00 26.61 255 GLN A O 1
ATOM 1957 N N . SER A 1 256 ? -19.905 -6.939 34.717 1.00 25.22 256 SER A N 1
ATOM 1958 C CA . SER A 1 256 ? -20.278 -7.178 33.323 1.00 25.22 256 SER A CA 1
ATOM 1959 C C . SER A 1 256 ? -21.665 -6.607 32.988 1.00 25.22 256 SER A C 1
ATOM 1961 O O . SER A 1 256 ? -22.623 -6.760 33.743 1.00 25.22 256 SER A O 1
ATOM 1963 N N . ARG A 1 257 ? -21.789 -5.971 31.817 1.00 24.08 257 ARG A N 1
ATOM 1964 C CA . ARG A 1 257 ? -23.070 -5.662 31.151 1.00 24.08 257 ARG A CA 1
ATOM 1965 C C . ARG A 1 257 ? -23.276 -6.623 29.966 1.00 24.08 257 ARG A C 1
ATOM 1967 O O . ARG A 1 257 ? -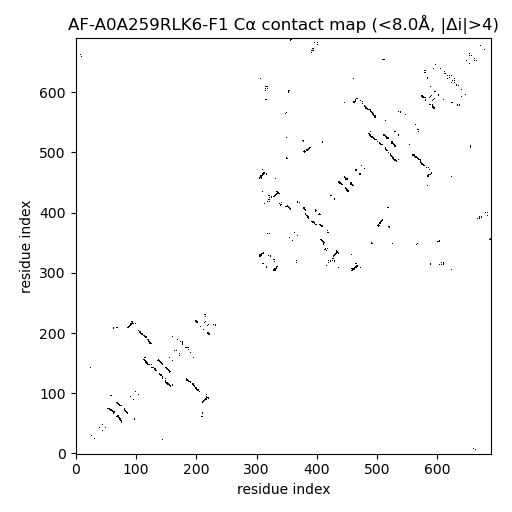22.285 -7.070 29.392 1.00 24.08 257 ARG A O 1
ATOM 1974 N N . PRO A 1 258 ? -24.525 -6.972 29.601 1.00 25.84 258 PRO A N 1
ATOM 1975 C CA . PRO A 1 258 ? -24.799 -8.072 28.678 1.00 25.84 258 PRO A CA 1
ATOM 1976 C C . PRO A 1 258 ? -24.513 -7.707 27.214 1.00 25.84 258 PRO A C 1
ATOM 1978 O O . PRO A 1 258 ? -24.875 -6.628 26.742 1.00 25.84 258 PRO A O 1
ATOM 1981 N N . ALA A 1 259 ? -23.896 -8.652 26.500 1.00 26.92 259 ALA A N 1
ATOM 1982 C CA . ALA A 1 259 ? -23.554 -8.567 25.085 1.00 26.92 259 ALA A CA 1
ATOM 1983 C C . ALA A 1 259 ? -24.807 -8.486 24.194 1.00 26.92 259 ALA A C 1
ATOM 1985 O O . ALA A 1 259 ? -25.716 -9.317 24.286 1.00 26.92 259 ALA A O 1
ATOM 1986 N N . ARG A 1 260 ? -24.844 -7.505 23.286 1.00 30.23 260 ARG A N 1
ATOM 1987 C CA . ARG A 1 260 ? -25.862 -7.422 22.231 1.00 30.23 260 ARG A CA 1
ATOM 1988 C C . ARG A 1 260 ? -25.503 -8.408 21.116 1.00 30.23 260 ARG A C 1
ATOM 1990 O O . ARG A 1 260 ? -24.547 -8.191 20.381 1.00 30.23 260 ARG A O 1
ATOM 1997 N N . ARG A 1 261 ? -26.288 -9.480 20.964 1.00 28.75 261 ARG A N 1
ATOM 1998 C CA . ARG A 1 261 ? -26.255 -10.358 19.781 1.00 28.75 261 ARG A CA 1
ATOM 1999 C C . ARG A 1 261 ? -26.588 -9.533 18.530 1.00 28.75 261 ARG A C 1
ATOM 2001 O O . ARG A 1 261 ? -27.698 -9.019 18.429 1.00 28.75 261 ARG A O 1
ATOM 2008 N N . ARG A 1 262 ? -25.651 -9.428 17.585 1.00 39.97 262 ARG A N 1
ATOM 2009 C CA . ARG A 1 262 ? -25.890 -8.933 16.218 1.00 39.97 262 ARG A CA 1
ATOM 2010 C C . ARG A 1 262 ? -25.569 -10.038 15.206 1.00 39.97 262 ARG A C 1
ATOM 2012 O O . ARG A 1 262 ? -24.688 -10.865 15.433 1.00 39.97 262 ARG A O 1
ATOM 2019 N N . ASP A 1 263 ? -26.386 -10.087 14.159 1.00 31.59 263 ASP A N 1
ATOM 2020 C CA . ASP A 1 263 ? -26.651 -11.242 13.301 1.00 31.59 263 ASP A CA 1
ATOM 2021 C C . ASP A 1 263 ? -25.465 -11.794 12.495 1.00 31.59 263 ASP A C 1
ATOM 2023 O O . ASP A 1 263 ? -24.696 -11.078 11.858 1.00 31.59 263 ASP A O 1
ATOM 2027 N N . ARG A 1 264 ? -25.407 -13.131 12.438 1.00 32.59 264 ARG A N 1
ATOM 2028 C CA . ARG A 1 264 ? -24.449 -13.978 11.700 1.00 32.59 264 ARG A CA 1
ATOM 2029 C C . ARG A 1 264 ? -24.767 -14.112 10.195 1.00 32.59 264 ARG A C 1
ATOM 2031 O O . ARG A 1 264 ? -24.539 -15.170 9.612 1.00 32.59 264 ARG A O 1
ATOM 2038 N N . ALA A 1 265 ? -25.268 -13.072 9.531 1.00 30.66 265 ALA A N 1
ATOM 2039 C CA . ALA A 1 265 ? -25.668 -13.174 8.118 1.00 30.66 265 ALA A CA 1
ATOM 2040 C C . ALA A 1 265 ? -24.507 -13.040 7.103 1.00 30.66 265 ALA A C 1
ATOM 2042 O O . ALA A 1 265 ? -24.665 -13.397 5.939 1.00 30.66 265 ALA A O 1
ATOM 2043 N N . TRP A 1 266 ? -23.316 -12.597 7.518 1.00 33.22 266 TRP A N 1
ATOM 2044 C CA . TRP A 1 266 ? -22.219 -12.285 6.585 1.00 33.22 266 TRP A CA 1
ATOM 2045 C C . TRP A 1 266 ? -21.398 -13.487 6.077 1.00 33.22 266 TRP A C 1
ATOM 2047 O O . TRP A 1 266 ? -20.662 -13.347 5.106 1.00 33.22 266 TRP A O 1
ATOM 2057 N N . ARG A 1 267 ? -21.523 -14.683 6.677 1.00 27.52 267 ARG A N 1
ATOM 2058 C CA . ARG A 1 267 ? -20.765 -15.881 6.241 1.00 27.52 267 ARG A CA 1
ATOM 2059 C C . ARG A 1 267 ? -21.456 -16.716 5.152 1.00 27.52 267 ARG A C 1
ATOM 2061 O O . ARG A 1 267 ? -20.783 -17.506 4.501 1.00 27.52 267 ARG A O 1
ATOM 2068 N N . ALA A 1 268 ? -22.762 -16.554 4.930 1.00 27.55 268 ALA A N 1
ATOM 2069 C CA . ALA A 1 268 ? -23.535 -17.460 4.070 1.00 27.55 268 ALA A CA 1
ATOM 2070 C C . ALA A 1 268 ? -23.569 -17.079 2.574 1.00 27.55 268 ALA A C 1
ATOM 2072 O O . ALA A 1 268 ? -24.043 -17.868 1.768 1.00 27.55 268 ALA A O 1
ATOM 2073 N N . ALA A 1 269 ? -23.045 -15.915 2.176 1.00 28.59 269 ALA A N 1
ATOM 2074 C CA . ALA A 1 269 ? -23.023 -15.485 0.769 1.00 28.59 269 ALA A CA 1
ATOM 2075 C C . ALA A 1 269 ? -21.714 -15.831 0.023 1.00 28.59 269 ALA A C 1
ATOM 2077 O O . ALA A 1 269 ? -21.524 -15.403 -1.113 1.00 28.59 269 ALA A O 1
ATOM 2078 N N . PHE A 1 270 ? -20.799 -16.581 0.651 1.00 31.70 270 PHE A N 1
ATOM 2079 C CA . PHE A 1 270 ? -19.456 -16.843 0.114 1.00 31.70 270 PHE A CA 1
ATOM 2080 C C . PHE A 1 270 ? -19.337 -18.149 -0.697 1.00 31.70 270 PHE A C 1
ATOM 2082 O O . PHE A 1 270 ? -18.287 -18.421 -1.272 1.00 31.70 270 PHE A O 1
ATOM 2089 N N . VAL A 1 271 ? -20.400 -18.954 -0.802 1.00 29.84 271 VAL A N 1
ATOM 2090 C CA . VAL A 1 271 ? -20.423 -20.170 -1.631 1.00 29.84 271 VAL A CA 1
ATOM 2091 C C . VAL A 1 271 ? -21.772 -20.246 -2.351 1.00 29.84 271 VAL A C 1
ATOM 2093 O O . VAL A 1 271 ? -22.812 -20.127 -1.721 1.00 29.84 271 VAL A O 1
ATOM 2096 N N . GLU A 1 272 ? -21.716 -20.425 -3.672 1.00 27.77 272 GLU A N 1
ATOM 2097 C CA . GLU A 1 272 ? -22.827 -20.518 -4.637 1.00 27.77 272 GLU A CA 1
ATOM 2098 C C . GLU A 1 272 ? -23.589 -19.232 -5.000 1.00 27.77 272 GLU A C 1
ATOM 2100 O O . GLU A 1 272 ? -24.558 -18.834 -4.362 1.00 27.77 272 GLU A O 1
ATOM 2105 N N . ARG A 1 273 ? -23.259 -18.689 -6.182 1.00 24.77 273 ARG A N 1
ATOM 2106 C CA . ARG A 1 273 ? -24.234 -18.553 -7.284 1.00 24.77 273 ARG A CA 1
ATOM 2107 C C . ARG A 1 273 ? -23.521 -18.320 -8.618 1.00 24.77 273 ARG A C 1
ATOM 2109 O O . ARG A 1 273 ? -23.152 -17.207 -8.983 1.00 24.77 273 ARG A O 1
ATOM 2116 N N . ARG A 1 274 ? -23.339 -19.418 -9.356 1.00 27.72 274 ARG A N 1
ATOM 2117 C CA . ARG A 1 274 ? -23.109 -19.419 -10.805 1.00 27.72 274 ARG A CA 1
ATOM 2118 C C . ARG A 1 274 ? -24.457 -19.230 -11.512 1.00 27.72 274 ARG A C 1
ATOM 2120 O O . ARG A 1 274 ? -25.385 -19.965 -11.215 1.00 27.72 274 ARG A O 1
ATOM 2127 N N . HIS A 1 275 ? -24.473 -18.299 -12.468 1.00 25.86 275 HIS A N 1
ATOM 2128 C CA . HIS A 1 275 ? -25.375 -18.174 -13.629 1.00 25.86 275 HIS A CA 1
ATOM 2129 C C . HIS A 1 275 ? -26.884 -18.013 -13.374 1.00 25.86 275 HIS A C 1
ATOM 2131 O O . HIS A 1 275 ? -27.510 -18.878 -12.783 1.00 25.86 275 HIS A O 1
ATOM 2137 N N . LEU A 1 276 ? -27.470 -16.945 -13.938 1.00 23.53 276 LEU A N 1
ATOM 2138 C CA . LEU A 1 276 ? -28.718 -16.917 -14.736 1.00 23.53 276 LEU A CA 1
ATOM 2139 C C . LEU A 1 276 ? -28.974 -15.464 -15.242 1.00 23.53 276 LEU A C 1
ATOM 2141 O O . LEU A 1 276 ? -28.327 -14.538 -14.751 1.00 23.53 276 LEU A O 1
ATOM 2145 N N . PRO A 1 277 ? -29.803 -15.256 -16.288 1.00 23.84 277 PRO A N 1
ATOM 2146 C CA . PRO A 1 277 ? -29.522 -14.297 -17.352 1.00 23.84 277 PRO A CA 1
ATOM 2147 C C . PRO A 1 277 ? -30.341 -12.997 -17.304 1.00 23.84 277 PRO A C 1
ATOM 2149 O O . PRO A 1 277 ? -31.302 -12.831 -16.559 1.00 23.84 277 PRO A O 1
ATOM 2152 N N . ILE A 1 278 ? -29.917 -12.097 -18.189 1.00 25.67 278 ILE A N 1
ATOM 2153 C CA . ILE A 1 278 ? -30.428 -10.762 -18.511 1.00 25.67 278 ILE A CA 1
ATOM 2154 C C . ILE A 1 278 ? -31.918 -10.785 -18.898 1.00 25.67 278 ILE A C 1
ATOM 2156 O O . ILE A 1 278 ? -32.312 -11.527 -19.798 1.00 25.67 278 ILE A O 1
ATOM 2160 N N . GLN A 1 279 ? -32.710 -9.869 -18.328 1.00 23.45 279 GLN A N 1
ATOM 2161 C CA . GLN A 1 279 ? -33.982 -9.420 -18.908 1.00 23.45 279 GLN A CA 1
ATOM 2162 C C . GLN A 1 279 ? -33.972 -7.908 -19.179 1.00 23.45 279 GLN A C 1
ATOM 2164 O O . GLN A 1 279 ? -33.419 -7.115 -18.422 1.00 23.45 279 GLN A O 1
ATOM 2169 N N . LYS A 1 280 ? -34.553 -7.547 -20.330 1.00 22.81 280 LYS A N 1
ATOM 2170 C CA . LYS A 1 280 ? -34.606 -6.214 -20.946 1.00 22.81 280 LYS A CA 1
ATOM 2171 C C . LYS A 1 280 ? -35.821 -5.388 -20.482 1.00 22.81 280 LYS A C 1
ATOM 2173 O O . LYS A 1 280 ? -36.907 -5.933 -20.318 1.00 22.81 280 LYS A O 1
ATOM 2178 N N . SER A 1 281 ? -35.644 -4.061 -20.575 1.00 23.92 281 SER A N 1
ATOM 2179 C CA . SER A 1 281 ? -36.658 -2.984 -20.710 1.00 23.92 281 SER A CA 1
ATOM 2180 C C . SER A 1 281 ? -37.314 -2.498 -19.396 1.00 23.92 281 SER A C 1
ATOM 2182 O O . SER A 1 281 ? -37.461 -3.287 -18.479 1.00 23.92 281 SER A O 1
ATOM 2184 N N . ALA A 1 282 ? -37.709 -1.231 -19.200 1.00 23.27 282 ALA A N 1
ATOM 2185 C CA . ALA A 1 282 ? -37.933 -0.113 -20.120 1.00 23.27 282 ALA A CA 1
ATOM 2186 C C . ALA A 1 282 ? -37.921 1.266 -19.399 1.00 23.27 282 ALA A C 1
ATOM 2188 O O . ALA A 1 282 ? -38.290 1.356 -18.236 1.00 23.27 282 ALA A O 1
ATOM 2189 N N . ARG A 1 283 ? -37.601 2.311 -20.186 1.00 22.84 283 ARG A N 1
ATOM 2190 C CA . ARG A 1 283 ? -38.034 3.734 -20.154 1.00 22.84 283 ARG A CA 1
ATOM 2191 C C . ARG A 1 283 ? -37.791 4.622 -18.915 1.00 22.84 283 ARG A C 1
ATOM 2193 O O . ARG A 1 283 ? -38.384 4.459 -17.858 1.00 22.84 283 ARG A O 1
ATOM 2200 N N . ALA A 1 284 ? -37.013 5.677 -19.169 1.00 26.09 284 ALA A N 1
ATOM 2201 C CA . ALA A 1 284 ? -36.888 6.902 -18.381 1.00 26.09 284 ALA A CA 1
ATOM 2202 C C . ALA A 1 284 ? -38.108 7.832 -18.540 1.00 26.09 284 ALA A C 1
ATOM 2204 O O . ALA A 1 284 ? -38.783 7.778 -19.574 1.00 26.09 284 ALA A O 1
ATOM 2205 N N . PRO A 1 285 ? -38.299 8.760 -17.588 1.00 25.81 285 PRO A N 1
ATOM 2206 C CA . PRO A 1 285 ? -38.783 10.087 -17.927 1.00 25.81 285 PRO A CA 1
ATOM 2207 C C . PRO A 1 285 ? -37.861 11.218 -17.443 1.00 25.81 285 PRO A C 1
ATOM 2209 O O . PRO A 1 285 ? -37.215 11.156 -16.400 1.00 25.81 285 PRO A O 1
ATOM 2212 N N . ASP A 1 286 ? -37.870 12.229 -18.302 1.00 23.95 286 ASP A N 1
ATOM 2213 C CA . ASP A 1 286 ? -37.252 13.548 -18.347 1.00 23.95 286 ASP A CA 1
ATOM 2214 C C . ASP A 1 286 ? -36.798 14.272 -17.074 1.00 23.95 286 ASP A C 1
ATOM 2216 O O . ASP A 1 286 ? -37.455 14.338 -16.034 1.00 23.95 286 ASP A O 1
ATOM 2220 N N . ALA A 1 287 ? -35.683 14.970 -17.294 1.00 26.84 287 ALA A N 1
ATOM 2221 C CA . ALA A 1 287 ? -35.083 15.985 -16.458 1.00 26.84 287 ALA A CA 1
ATOM 2222 C C . ALA A 1 287 ? -36.005 17.196 -16.248 1.00 26.84 287 ALA A C 1
ATOM 2224 O O . ALA A 1 287 ? -36.479 17.826 -17.196 1.00 26.84 287 ALA A O 1
ATOM 2225 N N . ARG A 1 288 ? -36.151 17.605 -14.985 1.00 25.80 288 ARG A N 1
ATOM 2226 C CA . ARG A 1 288 ? -36.459 18.989 -14.622 1.00 25.80 288 ARG A CA 1
ATOM 2227 C C . ARG A 1 288 ? -35.512 19.434 -13.518 1.00 25.80 288 ARG A C 1
ATOM 2229 O O . ARG A 1 288 ? -35.454 18.828 -12.452 1.00 25.80 288 ARG A O 1
ATOM 2236 N N . HIS A 1 289 ? -34.768 20.492 -13.826 1.00 28.75 289 HIS A N 1
ATOM 2237 C CA . HIS A 1 289 ? -33.938 21.258 -12.909 1.00 28.75 289 HIS A CA 1
ATOM 2238 C C . HIS A 1 289 ? -34.712 21.606 -11.632 1.00 28.75 289 HIS A C 1
ATOM 2240 O O . HIS A 1 289 ? -35.674 22.371 -11.673 1.00 28.75 289 HIS A O 1
ATOM 2246 N N . LEU A 1 290 ? -34.255 21.077 -10.499 1.00 24.00 290 LEU A N 1
ATOM 2247 C CA . LEU A 1 290 ? -34.614 21.555 -9.170 1.00 24.00 290 LEU A CA 1
ATOM 2248 C C . LEU A 1 290 ? -33.319 21.850 -8.422 1.00 24.00 290 LEU A C 1
ATOM 2250 O O . LEU A 1 290 ? -32.688 20.974 -7.837 1.00 24.00 290 LEU A O 1
ATOM 2254 N N . THR A 1 291 ? -32.924 23.116 -8.472 1.00 25.50 291 THR A N 1
ATOM 2255 C CA . THR A 1 291 ? -31.918 23.707 -7.596 1.00 25.50 291 THR A CA 1
ATOM 2256 C C . THR A 1 291 ? -32.492 23.713 -6.177 1.00 25.50 291 THR A C 1
ATOM 2258 O O . THR A 1 291 ? -33.160 24.661 -5.772 1.00 25.50 291 THR A O 1
ATOM 2261 N N . MET A 1 292 ? -32.306 22.625 -5.427 1.00 24.66 292 MET A N 1
ATOM 2262 C CA . MET A 1 292 ? -32.600 22.597 -3.995 1.00 24.66 292 MET A CA 1
ATOM 2263 C C . MET A 1 292 ? -31.331 22.947 -3.228 1.00 24.66 292 MET A C 1
ATOM 2265 O O . MET A 1 292 ? -30.436 22.126 -3.051 1.00 24.66 292 MET A O 1
ATOM 2269 N N . THR A 1 293 ? -31.275 24.192 -2.765 1.00 26.11 293 THR A N 1
ATOM 2270 C CA . THR A 1 293 ? -30.396 24.622 -1.682 1.00 26.11 293 THR A CA 1
ATOM 2271 C C . THR A 1 293 ? -30.630 23.715 -0.474 1.00 26.11 293 THR A C 1
ATOM 2273 O O . THR A 1 293 ? -31.722 23.673 0.100 1.00 26.11 293 THR A O 1
ATOM 2276 N N . ALA A 1 294 ? -29.611 22.939 -0.109 1.00 29.72 294 ALA A N 1
ATOM 2277 C CA . ALA A 1 294 ? -29.645 22.095 1.073 1.00 29.72 294 ALA A CA 1
ATOM 2278 C C . ALA A 1 294 ? -29.797 22.988 2.313 1.00 29.72 294 ALA A C 1
ATOM 2280 O O . ALA A 1 294 ? -28.895 23.736 2.687 1.00 29.72 294 ALA A O 1
ATOM 2281 N N . LYS A 1 295 ? -30.971 22.926 2.950 1.00 27.28 295 LYS A N 1
ATOM 2282 C CA . LYS A 1 295 ? -31.179 23.458 4.296 1.00 27.28 295 LYS A CA 1
ATOM 2283 C C . LYS A 1 295 ? -30.232 22.725 5.244 1.00 27.28 295 LYS A C 1
ATOM 2285 O O . LYS A 1 295 ? -30.429 21.544 5.521 1.00 27.28 295 LYS A O 1
ATOM 2290 N N . VAL A 1 296 ? -29.246 23.452 5.759 1.00 32.62 296 VAL A N 1
ATOM 2291 C CA . VAL A 1 296 ? -28.428 23.058 6.908 1.00 32.62 296 VAL A CA 1
ATOM 2292 C C . VAL A 1 296 ? -29.370 22.666 8.051 1.00 32.62 296 VAL A C 1
ATOM 2294 O O . VAL A 1 296 ? -30.114 23.501 8.574 1.00 32.62 296 VAL A O 1
ATOM 2297 N N . LYS A 1 297 ? -29.380 21.380 8.423 1.00 31.36 297 LYS A N 1
ATOM 2298 C CA . LYS A 1 297 ? -30.022 20.921 9.658 1.00 31.36 297 LYS A CA 1
ATOM 2299 C C . LYS A 1 297 ? -29.235 21.507 10.832 1.00 31.36 297 LYS A C 1
ATOM 2301 O O . LYS A 1 297 ? -28.150 21.041 11.160 1.00 31.36 297 LYS A O 1
ATOM 2306 N N . LYS A 1 298 ? -29.797 22.542 11.454 1.00 33.94 298 LYS A N 1
ATOM 2307 C CA . LYS A 1 298 ? -29.377 23.045 12.765 1.00 33.94 298 LYS A CA 1
ATOM 2308 C C . LYS A 1 298 ? -29.610 21.951 13.824 1.00 33.94 298 LYS A C 1
ATOM 2310 O O . LYS A 1 298 ? -30.698 21.381 13.864 1.00 33.94 298 LYS A O 1
ATOM 2315 N N . ASN A 1 299 ? -28.599 21.743 14.673 1.00 34.22 299 ASN A N 1
ATOM 2316 C CA . ASN A 1 299 ? -28.553 20.933 15.907 1.00 34.22 299 ASN A CA 1
ATOM 2317 C C . ASN A 1 299 ? -28.249 19.422 15.776 1.00 34.22 299 ASN A C 1
ATOM 2319 O O . ASN A 1 299 ? -29.000 18.595 16.284 1.00 34.22 299 ASN A O 1
ATOM 2323 N N . ALA A 1 300 ? -27.105 19.061 15.181 1.00 44.56 300 ALA A N 1
ATOM 2324 C CA . ALA A 1 300 ? -26.466 17.746 15.383 1.00 44.56 300 ALA A CA 1
ATOM 2325 C C . ALA A 1 300 ? -25.348 17.765 16.458 1.00 44.56 300 ALA A C 1
ATOM 2327 O O . ALA A 1 300 ? -24.696 16.754 16.687 1.00 44.56 300 ALA A O 1
ATOM 2328 N N . SER A 1 301 ? -25.123 18.902 17.126 1.00 44.75 301 SER A N 1
ATOM 2329 C CA . SER A 1 301 ? -23.940 19.172 17.962 1.00 44.75 301 SER A CA 1
ATOM 2330 C C . SER A 1 301 ? -23.912 18.503 19.345 1.00 44.75 301 SER A C 1
ATOM 2332 O O . SER A 1 301 ? -22.964 18.738 20.083 1.00 44.75 301 SER A O 1
ATOM 2334 N N . ASP A 1 302 ? -24.913 17.692 19.708 1.00 54.94 302 ASP A N 1
ATOM 2335 C CA . ASP A 1 302 ? -25.036 17.113 21.063 1.00 54.94 302 ASP A CA 1
ATOM 2336 C C . ASP A 1 302 ? -25.036 15.575 21.108 1.00 54.94 302 ASP A C 1
ATOM 2338 O O . ASP A 1 302 ? -25.054 14.996 22.196 1.00 54.94 302 ASP A O 1
ATOM 2342 N N . GLN A 1 303 ? -25.015 14.881 19.962 1.00 67.56 303 GLN A N 1
ATOM 2343 C CA . GLN A 1 303 ? -24.906 13.418 19.955 1.00 67.56 303 GLN A CA 1
ATOM 2344 C C . GLN A 1 303 ? -23.459 12.980 19.701 1.00 67.56 303 GLN A C 1
ATOM 2346 O O . GLN A 1 303 ? -22.864 13.414 18.715 1.00 67.56 303 GLN A O 1
ATOM 2351 N N . PRO A 1 304 ? -22.884 12.122 20.566 1.00 85.94 304 PRO A N 1
ATOM 2352 C CA . PRO A 1 304 ? -21.540 11.611 20.358 1.00 85.94 304 PRO A CA 1
ATOM 2353 C C . PRO A 1 304 ? -21.516 10.694 19.135 1.00 85.94 304 PRO A C 1
ATOM 2355 O O . PRO A 1 304 ? -22.378 9.828 18.973 1.00 85.94 304 PRO A O 1
ATOM 2358 N N . PHE A 1 305 ? -20.502 10.871 18.297 1.00 96.12 305 PHE A N 1
ATOM 2359 C CA . PHE A 1 305 ? -20.193 9.953 17.211 1.00 96.12 305 PHE A CA 1
ATOM 2360 C C . PHE A 1 305 ? -19.505 8.699 17.762 1.00 96.12 305 PHE A C 1
ATOM 2362 O O . PHE A 1 305 ? -18.951 8.682 18.862 1.00 96.12 305 PHE A O 1
ATOM 2369 N N . ASP A 1 306 ? -19.483 7.629 16.981 1.00 95.75 306 ASP A N 1
ATOM 2370 C CA . ASP A 1 306 ? -18.635 6.482 17.289 1.00 95.75 306 ASP A CA 1
ATOM 2371 C C . ASP A 1 306 ? -17.198 6.761 16.829 1.00 95.75 306 ASP A C 1
ATOM 2373 O O . ASP A 1 306 ? -16.236 6.459 17.544 1.00 95.75 306 ASP A O 1
ATOM 2377 N N . VAL A 1 307 ? -17.055 7.407 15.664 1.00 97.56 307 VAL A N 1
ATOM 2378 C CA . VAL A 1 307 ? -15.769 7.690 15.019 1.00 97.56 307 VAL A CA 1
ATOM 2379 C C . VAL A 1 307 ? -15.741 9.100 14.425 1.00 97.56 307 VAL A C 1
ATOM 2381 O O . VAL A 1 307 ? -16.661 9.496 13.714 1.00 97.56 307 VAL A O 1
ATOM 2384 N N . ILE A 1 308 ? -14.651 9.833 14.661 1.00 98.31 308 ILE A N 1
ATOM 2385 C CA . ILE A 1 308 ? -14.284 11.037 13.902 1.00 98.31 308 ILE A CA 1
ATOM 2386 C C . ILE A 1 308 ? -13.135 10.672 12.965 1.00 98.31 308 ILE A C 1
ATOM 2388 O O . ILE A 1 308 ? -12.123 10.128 13.403 1.00 98.31 308 ILE A O 1
ATOM 2392 N N . ILE A 1 309 ? -13.276 10.989 11.683 1.00 98.50 309 ILE A N 1
ATOM 2393 C CA . ILE A 1 309 ? -12.257 10.785 10.654 1.00 98.50 309 ILE A CA 1
ATOM 2394 C C . ILE A 1 309 ? -11.834 12.154 10.135 1.00 98.50 309 ILE A C 1
ATOM 2396 O O . ILE A 1 309 ? -12.660 12.899 9.613 1.00 98.50 309 ILE A O 1
ATOM 2400 N N . ILE A 1 310 ? -10.549 12.477 10.270 1.00 98.19 310 ILE A N 1
ATOM 2401 C CA . ILE A 1 310 ? -9.952 13.691 9.709 1.00 98.19 310 ILE A CA 1
ATOM 2402 C C . ILE A 1 310 ? -9.285 13.325 8.383 1.00 98.19 310 ILE A C 1
ATOM 2404 O O . ILE A 1 310 ? -8.370 12.500 8.359 1.00 98.19 310 ILE A O 1
ATOM 2408 N N . GLY A 1 311 ? -9.743 13.944 7.298 1.00 96.94 311 GLY A N 1
ATOM 2409 C CA . GLY A 1 311 ? -9.333 13.684 5.921 1.00 96.94 311 GLY A CA 1
ATOM 2410 C C . GLY A 1 311 ? -10.352 12.826 5.168 1.00 96.94 311 GLY A C 1
ATOM 2411 O O . GLY A 1 311 ? -10.513 11.641 5.447 1.00 96.94 311 GLY A O 1
ATOM 2412 N N . GLY A 1 312 ? -10.997 13.405 4.158 1.00 95.88 312 GLY A N 1
ATOM 2413 C CA . GLY A 1 312 ? -11.930 12.772 3.219 1.00 95.88 312 GLY A CA 1
ATOM 2414 C C . GLY A 1 312 ? -11.318 12.476 1.846 1.00 95.88 312 GLY A C 1
ATOM 2415 O O . GLY A 1 312 ? -12.030 12.366 0.842 1.00 95.88 312 GLY A O 1
ATOM 2416 N N . GLY A 1 313 ? -9.996 12.298 1.787 1.00 94.62 313 GLY A N 1
ATOM 2417 C CA . GLY A 1 313 ? -9.311 11.683 0.651 1.00 94.62 313 GLY A CA 1
ATOM 2418 C C . GLY A 1 313 ? -9.746 10.227 0.434 1.00 94.62 313 GLY A C 1
ATOM 2419 O O . GLY A 1 313 ? -10.519 9.671 1.211 1.00 94.62 313 GLY A O 1
ATOM 2420 N N . MET A 1 314 ? -9.216 9.559 -0.597 1.00 95.06 314 MET A N 1
ATOM 2421 C CA . MET A 1 314 ? -9.623 8.185 -0.955 1.00 95.06 314 MET A CA 1
ATOM 2422 C C . MET A 1 314 ? -9.601 7.203 0.232 1.00 95.06 314 MET A C 1
ATOM 2424 O O . MET A 1 314 ? -10.540 6.432 0.409 1.00 95.06 314 MET A O 1
ATOM 2428 N N . VAL A 1 315 ? -8.561 7.248 1.074 1.00 95.44 315 VAL A N 1
ATOM 2429 C CA . VAL A 1 315 ? -8.430 6.352 2.236 1.00 95.44 315 VAL A CA 1
ATOM 2430 C C . VAL A 1 315 ? -9.476 6.679 3.301 1.00 95.44 315 VAL A C 1
ATOM 2432 O O . VAL A 1 315 ? -10.269 5.808 3.652 1.00 95.44 315 VAL A O 1
ATOM 2435 N N . GLY A 1 316 ? -9.532 7.926 3.775 1.00 97.50 316 GLY A N 1
ATOM 2436 C CA . GLY A 1 316 ? -10.475 8.330 4.819 1.00 97.50 316 GLY A CA 1
ATOM 2437 C C . GLY A 1 316 ? -11.937 8.186 4.397 1.00 97.50 316 GLY A C 1
ATOM 2438 O O . GLY A 1 316 ? -12.730 7.623 5.147 1.00 97.50 316 GLY A O 1
ATOM 2439 N N . ALA A 1 317 ? -12.276 8.556 3.158 1.00 98.00 317 ALA A N 1
ATOM 2440 C CA . ALA A 1 317 ? -13.612 8.359 2.600 1.00 98.00 317 ALA A CA 1
ATOM 2441 C C . ALA A 1 317 ? -13.989 6.869 2.493 1.00 98.00 317 ALA A C 1
ATOM 2443 O O . ALA A 1 317 ? -15.129 6.502 2.770 1.00 98.00 317 ALA A O 1
ATOM 2444 N N . SER A 1 318 ? -13.040 5.985 2.153 1.00 98.06 318 SER A N 1
ATOM 2445 C CA . SER A 1 318 ? -13.294 4.536 2.124 1.00 98.06 318 SER A CA 1
ATOM 2446 C C . SER A 1 318 ? -13.528 3.939 3.516 1.00 98.06 318 SER A C 1
ATOM 2448 O O . SER A 1 318 ? -14.413 3.099 3.676 1.00 98.06 318 SER A O 1
ATOM 2450 N N . ILE A 1 319 ? -12.796 4.412 4.533 1.00 98.12 319 ILE A N 1
ATOM 2451 C CA . ILE A 1 319 ? -12.995 4.017 5.935 1.00 98.12 319 ILE A CA 1
ATOM 2452 C C . ILE A 1 319 ? -14.356 4.519 6.425 1.00 98.12 319 ILE A C 1
ATOM 2454 O O . ILE A 1 319 ? -15.115 3.746 7.008 1.00 98.12 319 ILE A O 1
ATOM 2458 N N . ALA A 1 320 ? -14.688 5.783 6.144 1.00 98.38 320 ALA A N 1
ATOM 2459 C CA . ALA A 1 320 ? -15.967 6.382 6.510 1.00 98.38 320 ALA A CA 1
ATOM 2460 C C . ALA A 1 320 ? -17.139 5.598 5.922 1.00 98.38 320 ALA A C 1
ATOM 2462 O O . ALA A 1 320 ? -18.055 5.218 6.649 1.00 98.38 320 ALA A O 1
ATOM 2463 N N . LEU A 1 321 ? -17.079 5.303 4.620 1.00 98.25 321 LEU A N 1
ATOM 2464 C CA . LEU A 1 321 ? -18.127 4.572 3.923 1.00 98.25 321 LEU A CA 1
ATOM 2465 C C . LEU A 1 321 ? -18.292 3.151 4.475 1.00 98.25 321 LEU A C 1
ATOM 2467 O O . LEU A 1 321 ? -19.418 2.730 4.732 1.00 98.25 321 LEU A O 1
ATOM 2471 N N . ALA A 1 322 ? -17.189 2.439 4.724 1.00 97.00 322 ALA A N 1
ATOM 2472 C CA . ALA A 1 322 ? -17.232 1.097 5.298 1.00 97.00 322 ALA A CA 1
ATOM 2473 C C . ALA A 1 322 ? -17.849 1.073 6.704 1.00 97.00 322 ALA A C 1
ATOM 2475 O O . ALA A 1 322 ? -18.703 0.236 6.992 1.00 97.00 322 ALA A O 1
ATOM 2476 N N . LEU A 1 323 ? -17.415 1.980 7.585 1.00 95.94 323 LEU A N 1
ATOM 2477 C CA . LEU A 1 323 ? -17.909 2.050 8.962 1.00 95.94 323 LEU A CA 1
ATOM 2478 C C . LEU A 1 323 ? -19.367 2.518 9.008 1.00 95.94 323 LEU A C 1
ATOM 2480 O O . LEU A 1 323 ? -20.171 1.940 9.740 1.00 95.94 323 LEU A O 1
ATOM 2484 N N . GLY A 1 324 ? -19.735 3.493 8.175 1.00 96.38 324 GLY A N 1
ATOM 2485 C CA . GLY A 1 324 ? -21.116 3.944 8.047 1.00 96.38 324 GLY A CA 1
ATOM 2486 C C . GLY A 1 324 ? -22.050 2.834 7.554 1.00 96.38 324 GLY A C 1
ATOM 2487 O O . GLY A 1 324 ? -23.105 2.610 8.138 1.00 96.38 324 GLY A O 1
ATOM 2488 N N . GLN A 1 325 ? -21.637 2.043 6.556 1.00 94.81 325 GLN A N 1
ATOM 2489 C CA . GLN A 1 325 ? -22.405 0.879 6.082 1.00 94.81 325 GLN A CA 1
ATOM 2490 C C . GLN A 1 325 ? -22.585 -0.215 7.153 1.00 94.81 325 GLN A C 1
ATOM 2492 O O . GLN A 1 325 ? -23.534 -0.996 7.078 1.00 94.81 325 GLN A O 1
ATOM 2497 N N . GLN A 1 326 ? -21.717 -0.263 8.169 1.00 92.81 326 GLN A N 1
ATOM 2498 C CA . GLN A 1 326 ? -21.862 -1.139 9.342 1.00 92.81 326 GLN A CA 1
ATOM 2499 C C . GLN A 1 326 ? -22.761 -0.543 10.442 1.00 92.81 326 GLN A C 1
ATOM 2501 O O . GLN A 1 326 ? -23.015 -1.199 11.454 1.00 92.81 326 GLN A O 1
ATOM 2506 N N . GLY A 1 327 ? -23.267 0.677 10.245 1.00 93.12 327 GLY A N 1
ATOM 2507 C CA . GLY A 1 327 ? -24.187 1.362 11.149 1.00 93.12 327 GLY A CA 1
ATOM 2508 C C . GLY A 1 327 ? -23.518 2.215 12.229 1.00 93.12 327 GLY A C 1
ATOM 2509 O O . GLY A 1 327 ? -24.222 2.698 13.116 1.00 93.12 327 GLY A O 1
ATOM 2510 N N . TRP A 1 328 ? -22.196 2.404 12.177 1.00 94.75 328 TRP A N 1
ATOM 2511 C CA . TRP A 1 328 ? -21.490 3.318 13.078 1.00 94.75 328 TRP A CA 1
ATOM 2512 C C . TRP A 1 328 ? -21.793 4.775 12.718 1.00 94.75 328 TRP A C 1
ATOM 2514 O O . TRP A 1 328 ? -21.890 5.113 11.536 1.00 94.75 328 TRP A O 1
ATOM 2524 N N . GLN A 1 329 ? -21.925 5.630 13.734 1.00 97.12 329 GLN A N 1
ATOM 2525 C CA . GLN A 1 329 ? -22.051 7.076 13.569 1.00 97.12 329 GLN A CA 1
ATOM 2526 C C . GLN A 1 329 ? -20.673 7.672 13.282 1.00 97.12 329 GLN A C 1
ATOM 2528 O O . GLN A 1 329 ? -19.789 7.665 14.143 1.00 97.12 329 GLN A O 1
ATOM 2533 N N . VAL A 1 330 ? -20.483 8.183 12.069 1.00 98.19 330 VAL A N 1
ATOM 2534 C CA . VAL A 1 330 ? -19.189 8.673 11.587 1.00 98.19 330 VAL A CA 1
ATOM 2535 C C . VAL A 1 330 ? -19.271 10.163 11.291 1.00 98.19 330 VAL A C 1
ATOM 2537 O O . VAL A 1 330 ? -20.067 10.590 10.460 1.00 98.19 330 VAL A O 1
ATOM 2540 N N . ALA A 1 331 ? -18.397 10.949 11.912 1.00 98.19 331 ALA A N 1
ATOM 2541 C CA . ALA A 1 331 ? -18.100 12.305 11.472 1.00 98.19 331 ALA A CA 1
ATOM 2542 C C . ALA A 1 331 ? -16.914 12.267 10.502 1.00 98.19 331 ALA A C 1
ATOM 2544 O O . ALA A 1 331 ? -15.836 11.801 10.874 1.00 98.19 331 ALA A O 1
ATOM 2545 N N . LEU A 1 332 ? -17.094 12.749 9.272 1.00 98.38 332 LEU A N 1
ATOM 2546 C CA . LEU A 1 332 ? -16.020 12.848 8.280 1.00 98.38 332 LEU A CA 1
ATOM 2547 C C . LEU A 1 332 ? -15.683 14.315 8.031 1.00 98.38 332 LEU A C 1
ATOM 2549 O O . LEU A 1 332 ? -16.502 15.035 7.474 1.00 98.38 332 LEU A O 1
ATOM 2553 N N . VAL A 1 333 ? -14.484 14.738 8.416 1.00 97.88 333 VAL A N 1
ATOM 2554 C CA . VAL A 1 333 ? -14.005 16.117 8.269 1.00 97.88 333 VAL A CA 1
ATOM 2555 C C . VAL A 1 333 ? -13.065 16.201 7.070 1.00 97.88 333 VAL A C 1
ATOM 2557 O O . VAL A 1 333 ? -12.072 15.474 7.012 1.00 97.88 333 VAL A O 1
ATOM 2560 N N . GLU A 1 334 ? -13.363 17.077 6.118 1.00 95.69 334 GLU A N 1
ATOM 2561 C CA . GLU A 1 334 ? -12.535 17.340 4.941 1.00 95.69 334 GLU A CA 1
ATOM 2562 C C . GLU A 1 334 ? -12.408 18.850 4.715 1.00 95.69 334 GLU A C 1
ATOM 2564 O O . GLU A 1 334 ? -13.399 19.574 4.658 1.00 95.69 334 GLU A O 1
ATOM 2569 N N . ASP A 1 335 ? -11.167 19.301 4.573 1.00 91.81 335 ASP A N 1
ATOM 2570 C CA . ASP A 1 335 ? -10.805 20.709 4.400 1.00 91.81 335 ASP A CA 1
ATOM 2571 C C . ASP A 1 335 ? -10.768 21.095 2.915 1.00 91.81 335 ASP A C 1
ATOM 2573 O O . ASP A 1 335 ? -10.983 22.246 2.551 1.00 91.81 335 ASP A O 1
ATOM 2577 N N . GLN A 1 336 ? -10.497 20.128 2.036 1.00 90.00 336 GLN A N 1
ATOM 2578 C CA . GLN A 1 336 ? -10.362 20.358 0.605 1.00 90.00 336 GLN A CA 1
ATOM 2579 C C . GLN A 1 336 ? -11.688 20.148 -0.144 1.00 90.00 336 GLN A C 1
ATOM 2581 O O . GLN A 1 336 ? -12.461 19.249 0.194 1.00 90.00 336 GLN A O 1
ATOM 2586 N N . PRO A 1 337 ? -11.937 20.899 -1.233 1.00 90.12 337 PRO A N 1
ATOM 2587 C CA . PRO A 1 337 ? -13.115 20.689 -2.061 1.00 90.12 337 PRO A CA 1
ATOM 2588 C C . PRO A 1 337 ? -13.209 19.248 -2.569 1.00 90.12 337 PRO A C 1
ATOM 2590 O O . PRO A 1 337 ? -12.260 18.695 -3.133 1.00 90.12 337 PRO A O 1
ATOM 2593 N N . VAL A 1 338 ? -14.383 18.647 -2.392 1.00 90.69 338 VAL A N 1
ATOM 2594 C CA . VAL A 1 338 ? -14.668 17.296 -2.877 1.00 90.69 338 VAL A CA 1
ATOM 2595 C C . VAL A 1 338 ? -14.826 17.332 -4.400 1.00 90.69 338 VAL A C 1
ATOM 2597 O O . VAL A 1 338 ? -15.644 18.110 -4.891 1.00 90.69 338 VAL A O 1
ATOM 2600 N N . PRO A 1 339 ? -14.094 16.500 -5.164 1.00 91.12 339 PRO A N 1
ATOM 2601 C CA . PRO A 1 339 ? -14.223 16.480 -6.614 1.00 91.12 339 PRO A CA 1
ATOM 2602 C C . PRO A 1 339 ? -15.588 15.938 -7.051 1.00 91.12 339 PRO A C 1
ATOM 2604 O O . PRO A 1 339 ? -16.118 14.989 -6.466 1.00 91.12 339 PRO A O 1
ATOM 2607 N N . ASP A 1 340 ? -16.120 16.508 -8.129 1.00 91.31 340 ASP A N 1
ATOM 2608 C CA . ASP A 1 340 ? -17.294 15.980 -8.814 1.00 91.31 340 ASP A CA 1
ATOM 2609 C C . ASP A 1 340 ? -16.932 14.825 -9.754 1.00 91.31 340 ASP A C 1
ATOM 2611 O O . ASP A 1 340 ? -15.781 14.631 -10.158 1.00 91.31 340 ASP A O 1
ATOM 2615 N N . LEU A 1 341 ? -17.944 14.036 -10.118 1.00 91.94 341 LEU A N 1
ATOM 2616 C CA . LEU A 1 341 ? -17.790 13.005 -11.138 1.00 91.94 341 LEU A CA 1
ATOM 2617 C C . LEU A 1 341 ? -17.566 13.665 -12.510 1.00 91.94 341 LEU A C 1
ATOM 2619 O O . LEU A 1 341 ? -18.326 14.563 -12.871 1.00 91.94 341 LEU A O 1
ATOM 2623 N N . PRO A 1 342 ? -16.582 13.205 -13.301 1.00 91.25 342 PRO A N 1
ATOM 2624 C CA . PRO A 1 342 ? -16.285 13.805 -14.593 1.00 91.25 342 PRO A CA 1
ATOM 2625 C C . PRO A 1 342 ? -17.424 13.563 -15.592 1.00 91.25 342 PRO A C 1
ATOM 2627 O O . PRO A 1 342 ? -17.975 12.464 -15.687 1.00 91.25 342 PRO A O 1
ATOM 2630 N N . ASP A 1 343 ? -17.735 14.586 -16.381 1.00 83.38 343 ASP A N 1
ATOM 2631 C CA . ASP A 1 343 ? -18.880 14.645 -17.303 1.00 83.38 343 ASP A CA 1
ATOM 2632 C C . ASP A 1 343 ? -18.532 14.310 -18.771 1.00 83.38 343 ASP A C 1
ATOM 2634 O O . ASP A 1 343 ? -19.226 14.705 -19.705 1.00 83.38 343 ASP A O 1
ATOM 2638 N N . GLY A 1 344 ? -17.434 13.583 -19.000 1.00 77.00 344 GLY A N 1
ATOM 2639 C CA . GLY A 1 344 ? -16.943 13.209 -20.335 1.00 77.00 344 GLY A CA 1
ATOM 2640 C C . GLY A 1 344 ? -16.201 14.325 -21.082 1.00 77.00 344 GLY A C 1
ATOM 2641 O O . GLY A 1 344 ? -15.351 14.018 -21.916 1.00 77.00 344 GLY A O 1
ATOM 2642 N N . THR A 1 345 ? -16.449 15.595 -20.744 1.00 82.00 345 THR A N 1
ATOM 2643 C CA . THR A 1 345 ? -15.675 16.752 -21.238 1.00 82.00 345 THR A CA 1
ATOM 2644 C C . THR A 1 345 ? -14.565 17.166 -20.277 1.00 82.00 345 THR A C 1
ATOM 2646 O O . THR A 1 345 ? -13.563 17.750 -20.687 1.00 82.00 345 THR A O 1
ATOM 2649 N N . THR A 1 346 ? -14.722 16.811 -19.000 1.00 86.56 346 THR A N 1
ATOM 2650 C CA . THR A 1 346 ? -13.715 17.018 -17.961 1.00 86.56 346 THR A CA 1
ATOM 2651 C C . THR A 1 346 ? -12.380 16.381 -18.384 1.00 86.56 346 THR A C 1
ATOM 2653 O O . THR A 1 346 ? -12.351 15.174 -18.639 1.00 86.56 346 THR A O 1
ATOM 2656 N N . PRO A 1 347 ? -11.258 17.124 -18.438 1.00 86.00 347 PRO A N 1
ATOM 2657 C CA . PRO A 1 347 ? -9.946 16.545 -18.734 1.00 86.00 347 PRO A CA 1
ATOM 2658 C C . PRO A 1 347 ? -9.545 15.463 -17.723 1.00 86.00 347 PRO A C 1
ATOM 2660 O O . PRO A 1 347 ? -10.091 15.410 -16.618 1.00 86.00 347 PRO A O 1
ATOM 2663 N N . PHE A 1 348 ? -8.589 14.606 -18.081 1.00 88.00 348 PHE A N 1
ATOM 2664 C CA . PHE A 1 348 ? -8.029 13.658 -17.118 1.00 88.00 348 PHE A CA 1
ATOM 2665 C C . PHE A 1 348 ? -7.229 14.388 -16.036 1.00 88.00 348 PHE A C 1
ATOM 2667 O O . PHE A 1 348 ? -6.484 15.333 -16.313 1.00 88.00 348 PHE A O 1
ATOM 2674 N N . ASP A 1 349 ? -7.387 13.941 -14.797 1.00 86.69 349 ASP A N 1
ATOM 2675 C CA . ASP A 1 349 ? -6.532 14.326 -13.686 1.00 86.69 349 ASP A CA 1
ATOM 2676 C C . ASP A 1 349 ? -5.094 13.859 -13.943 1.00 86.69 349 ASP A C 1
ATOM 2678 O O . ASP A 1 349 ? -4.839 12.786 -14.489 1.00 86.69 349 ASP A O 1
ATOM 2682 N N . VAL A 1 350 ? -4.137 14.673 -13.506 1.00 86.44 350 VAL A N 1
ATOM 2683 C CA . VAL A 1 350 ? -2.715 14.334 -13.545 1.00 86.44 350 VAL A CA 1
ATOM 2684 C C . VAL A 1 350 ? -2.429 13.160 -12.609 1.00 86.44 350 VAL A C 1
ATOM 2686 O O . VAL A 1 350 ? -1.530 12.365 -12.864 1.00 86.44 350 VAL A O 1
ATOM 2689 N N . ARG A 1 351 ? -3.163 13.032 -11.498 1.00 87.31 351 ARG A N 1
ATOM 2690 C CA . ARG A 1 351 ? -2.928 11.960 -10.528 1.00 87.31 351 ARG A CA 1
ATOM 2691 C C . ARG A 1 351 ? -3.800 10.749 -10.825 1.00 87.31 351 ARG A C 1
ATOM 2693 O O . ARG A 1 351 ? -4.997 10.744 -10.544 1.00 87.31 351 ARG A O 1
A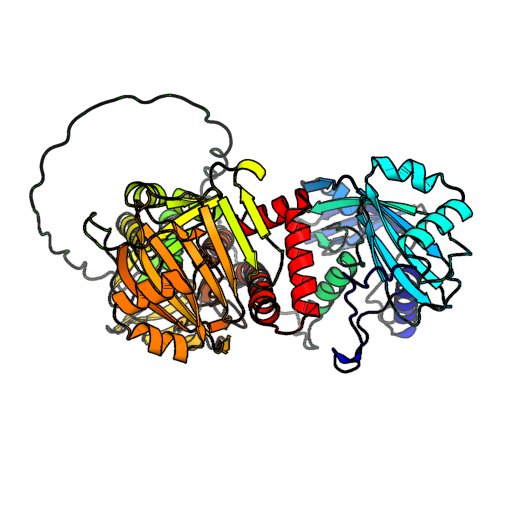TOM 2700 N N . VAL A 1 352 ? -3.156 9.693 -11.305 1.00 90.00 352 VAL A N 1
ATOM 2701 C CA . VAL A 1 352 ? -3.773 8.384 -11.531 1.00 90.00 352 VAL A CA 1
ATOM 2702 C C . VAL A 1 352 ? -3.128 7.318 -10.654 1.00 90.00 352 VAL A C 1
ATOM 2704 O O . VAL A 1 352 ? -1.956 7.420 -10.283 1.00 90.00 352 VAL A O 1
ATOM 2707 N N . SER A 1 353 ? -3.899 6.285 -10.337 1.00 89.31 353 SER A N 1
ATOM 2708 C CA . SER A 1 353 ? -3.461 5.135 -9.560 1.00 89.31 353 SER A CA 1
ATOM 2709 C C . SER A 1 353 ? -3.694 3.835 -10.316 1.00 89.31 353 SER A C 1
ATOM 2711 O O . SER A 1 353 ? -4.735 3.644 -10.944 1.00 89.31 353 SER A O 1
ATOM 2713 N N . ALA A 1 354 ? -2.736 2.919 -10.198 1.00 87.25 354 ALA A N 1
ATOM 2714 C CA . ALA A 1 354 ? -2.882 1.535 -10.624 1.00 87.25 354 ALA A CA 1
ATOM 2715 C C . ALA A 1 354 ? -3.544 0.733 -9.497 1.00 87.25 354 ALA A C 1
ATOM 2717 O O . ALA A 1 354 ? -2.897 0.395 -8.507 1.00 87.25 354 ALA A O 1
ATOM 2718 N N . LEU A 1 355 ? -4.841 0.461 -9.620 1.00 88.19 355 LEU A N 1
ATOM 2719 C CA . LEU A 1 355 ? -5.620 -0.290 -8.641 1.00 88.19 355 LEU A CA 1
ATOM 2720 C C . LEU A 1 355 ? -5.374 -1.792 -8.779 1.00 88.19 355 LEU A C 1
ATOM 2722 O O . LEU A 1 355 ? -5.602 -2.368 -9.845 1.00 88.19 355 LEU A O 1
ATOM 2726 N N . SER A 1 356 ? -4.960 -2.419 -7.679 1.00 83.50 356 SER A N 1
ATOM 2727 C CA . SER A 1 356 ? -4.805 -3.871 -7.585 1.00 83.50 356 SER A CA 1
ATOM 2728 C C . SER A 1 356 ? -6.165 -4.589 -7.522 1.00 83.50 356 SER A C 1
ATOM 2730 O O . SER A 1 356 ? -7.161 -3.990 -7.099 1.00 83.50 356 SER A O 1
ATOM 2732 N N . PRO A 1 357 ? -6.232 -5.890 -7.861 1.00 82.56 357 PRO A N 1
ATOM 2733 C CA . PRO A 1 357 ? -7.422 -6.717 -7.670 1.00 82.56 357 PRO A CA 1
ATOM 2734 C C . PRO A 1 357 ? -8.018 -6.635 -6.259 1.00 82.56 357 PRO A C 1
ATOM 2736 O O . PRO A 1 357 ? -9.235 -6.547 -6.116 1.00 82.56 357 PRO A O 1
ATOM 2739 N N . ALA A 1 358 ? -7.178 -6.601 -5.220 1.00 80.00 358 ALA A N 1
ATOM 2740 C CA . ALA A 1 358 ? -7.631 -6.471 -3.835 1.00 80.00 358 ALA A CA 1
ATOM 2741 C C . ALA A 1 358 ? -8.290 -5.104 -3.558 1.00 80.00 358 ALA A C 1
ATOM 2743 O O . ALA A 1 358 ? -9.363 -5.046 -2.957 1.00 80.00 358 ALA A O 1
ATOM 2744 N N . SER A 1 359 ? -7.706 -4.007 -4.052 1.00 86.88 359 SER A N 1
ATOM 2745 C CA . SER A 1 359 ? -8.305 -2.668 -3.955 1.00 86.88 359 SER A CA 1
ATOM 2746 C C . SER A 1 359 ? -9.618 -2.566 -4.733 1.00 86.88 359 SER A C 1
ATOM 2748 O O . SER A 1 359 ? -10.579 -1.962 -4.261 1.00 86.88 359 SER A O 1
ATOM 2750 N N . ILE A 1 360 ? -9.691 -3.188 -5.912 1.00 89.12 360 ILE A N 1
ATOM 2751 C CA . ILE A 1 360 ? -10.918 -3.252 -6.714 1.00 89.12 360 ILE A CA 1
ATOM 2752 C C . ILE A 1 360 ? -12.007 -4.018 -5.962 1.00 89.12 360 ILE A C 1
ATOM 2754 O O . ILE A 1 360 ? -13.134 -3.535 -5.881 1.00 89.12 360 ILE A O 1
ATOM 2758 N N . ALA A 1 361 ? -11.678 -5.170 -5.372 1.00 87.62 361 ALA A N 1
ATOM 2759 C CA . ALA A 1 361 ? -12.613 -5.947 -4.563 1.00 87.62 361 ALA A CA 1
ATOM 2760 C C . ALA A 1 361 ? -13.138 -5.136 -3.366 1.00 87.62 361 ALA A C 1
ATOM 2762 O O . ALA A 1 361 ? -14.333 -5.163 -3.079 1.00 87.62 361 ALA A O 1
ATOM 2763 N N . PHE A 1 362 ? -12.280 -4.348 -2.715 1.00 89.56 362 PHE A N 1
ATOM 2764 C CA . PHE A 1 362 ? -12.703 -3.445 -1.646 1.00 89.56 362 PHE A CA 1
ATOM 2765 C C . PHE A 1 362 ? -13.669 -2.358 -2.146 1.00 89.56 362 PHE A C 1
ATOM 2767 O O . PHE A 1 362 ? -14.748 -2.177 -1.588 1.00 89.56 362 PHE A O 1
ATOM 2774 N N . LEU A 1 363 ? -13.355 -1.690 -3.258 1.00 94.44 363 LEU A N 1
ATOM 2775 C CA . LEU A 1 363 ? -14.249 -0.694 -3.866 1.00 94.44 363 LEU A CA 1
ATOM 2776 C C . LEU A 1 363 ? -15.570 -1.306 -4.375 1.00 94.44 363 LEU A C 1
ATOM 2778 O O . LEU A 1 363 ? -16.590 -0.615 -4.435 1.00 94.44 363 LEU A O 1
ATOM 2782 N N . GLN A 1 364 ? -15.572 -2.589 -4.748 1.00 95.25 364 GLN A N 1
ATOM 2783 C CA . GLN A 1 364 ? -16.784 -3.344 -5.081 1.00 95.25 364 GLN A CA 1
ATOM 2784 C C . GLN A 1 364 ? -17.647 -3.589 -3.845 1.00 95.25 364 GLN A C 1
ATOM 2786 O O . GLN A 1 364 ? -18.852 -3.362 -3.914 1.00 95.25 364 GLN A O 1
ATOM 2791 N N . GLN A 1 365 ? -17.045 -3.990 -2.721 1.00 91.00 365 GLN A N 1
ATOM 2792 C CA . GLN A 1 365 ? -17.749 -4.159 -1.444 1.00 91.00 365 GLN A CA 1
ATOM 2793 C C . GLN A 1 365 ? -18.392 -2.851 -0.972 1.00 91.00 365 GLN A C 1
ATOM 2795 O O . GLN A 1 365 ? -19.529 -2.864 -0.514 1.00 91.00 365 GLN A O 1
ATOM 2800 N N . LEU A 1 366 ? -17.708 -1.720 -1.168 1.00 95.00 366 LEU A N 1
ATOM 2801 C CA . LEU A 1 366 ? -18.248 -0.388 -0.875 1.00 95.00 366 LEU A CA 1
ATOM 2802 C C . LEU A 1 366 ? -19.358 0.060 -1.843 1.00 95.00 366 LEU A C 1
ATOM 2804 O O . LEU A 1 366 ? -20.011 1.072 -1.596 1.00 95.00 366 LEU A O 1
ATOM 2808 N N . GLY A 1 367 ? -19.575 -0.663 -2.947 1.00 96.62 367 GLY A N 1
ATOM 2809 C CA . GLY A 1 367 ? -20.604 -0.360 -3.945 1.00 96.62 367 GLY A CA 1
ATOM 2810 C C . GLY A 1 367 ? -20.234 0.748 -4.939 1.00 96.62 367 GLY A C 1
ATOM 2811 O O . GLY A 1 367 ? -21.082 1.169 -5.724 1.00 96.62 367 GLY A O 1
ATOM 2812 N N . VAL A 1 368 ? -18.981 1.215 -4.949 1.00 97.00 368 VAL A N 1
ATOM 2813 C CA . VAL A 1 368 ? -18.549 2.372 -5.762 1.00 97.00 368 VAL A CA 1
ATOM 2814 C C . VAL A 1 368 ? -17.805 1.977 -7.040 1.00 97.00 368 VAL A C 1
ATOM 2816 O O . VAL A 1 368 ? -17.756 2.754 -7.995 1.00 97.00 368 VAL A O 1
ATOM 2819 N N . TRP A 1 369 ? -17.277 0.748 -7.118 1.00 96.69 369 TRP A N 1
ATOM 2820 C CA . TRP A 1 369 ? -16.508 0.280 -8.281 1.00 96.69 369 TRP A CA 1
ATOM 2821 C C . TRP A 1 369 ? -17.276 0.353 -9.603 1.00 96.69 369 TRP A C 1
ATOM 2823 O O . TRP A 1 369 ? -16.710 0.736 -10.624 1.00 96.69 369 TRP A O 1
ATOM 2833 N N . HIS A 1 370 ? -18.568 0.013 -9.597 1.00 94.50 370 HIS A N 1
ATOM 2834 C CA . HIS A 1 370 ? -19.393 0.084 -10.803 1.00 94.50 370 HIS A CA 1
ATOM 2835 C C . HIS A 1 370 ? -19.396 1.508 -11.379 1.00 94.50 370 HIS A C 1
ATOM 2837 O O . HIS A 1 370 ? -19.159 1.694 -12.571 1.00 94.50 370 HIS A O 1
ATOM 2843 N N . ARG A 1 371 ? -19.583 2.527 -10.528 1.00 94.50 371 ARG A N 1
ATOM 2844 C CA . ARG A 1 371 ? -19.563 3.932 -10.952 1.00 94.50 371 ARG A CA 1
ATOM 2845 C C . ARG A 1 371 ? -18.216 4.310 -11.565 1.00 94.50 371 ARG A C 1
ATOM 2847 O O . ARG A 1 371 ? -18.191 4.892 -12.645 1.00 94.50 371 ARG A O 1
ATOM 2854 N N . ILE A 1 372 ? -17.115 3.934 -10.916 1.00 95.88 372 ILE A N 1
ATOM 2855 C CA . ILE A 1 372 ? -15.750 4.188 -11.397 1.00 95.88 372 ILE A CA 1
ATOM 2856 C C . ILE A 1 372 ? -15.543 3.559 -12.782 1.00 95.88 372 ILE A C 1
ATOM 2858 O O . ILE A 1 372 ? -15.209 4.256 -13.742 1.00 95.88 372 ILE A O 1
ATOM 2862 N N . ARG A 1 373 ? -15.812 2.252 -12.903 1.00 95.00 373 ARG A N 1
ATOM 2863 C CA . ARG A 1 373 ? -15.581 1.469 -14.124 1.00 95.00 373 ARG A CA 1
ATOM 2864 C C . ARG A 1 373 ? -16.382 1.983 -15.320 1.00 95.00 373 ARG A C 1
ATOM 2866 O O . ARG A 1 373 ? -15.858 2.001 -16.427 1.00 95.00 373 ARG A O 1
ATOM 2873 N N . HIS A 1 374 ? -17.633 2.390 -15.101 1.00 93.25 374 HIS A N 1
ATOM 2874 C CA . HIS A 1 374 ? -18.504 2.904 -16.161 1.00 93.25 374 HIS A CA 1
ATOM 2875 C C . HIS A 1 374 ? -18.252 4.370 -16.520 1.00 93.25 374 HIS A C 1
ATOM 2877 O O . HIS A 1 374 ? -18.701 4.802 -17.577 1.00 93.25 374 HIS A O 1
ATOM 2883 N N . THR A 1 375 ? -17.549 5.124 -15.671 1.00 94.31 375 THR A N 1
ATOM 2884 C CA . THR A 1 375 ? -17.195 6.515 -15.968 1.00 94.31 375 THR A CA 1
ATOM 2885 C C . THR A 1 375 ? -15.962 6.560 -16.871 1.00 94.31 375 THR A C 1
ATOM 2887 O O . THR A 1 375 ? -16.071 6.956 -18.027 1.00 94.31 375 THR A O 1
ATOM 2890 N N . ARG A 1 376 ? -14.795 6.126 -16.372 1.00 92.88 376 ARG A N 1
ATOM 2891 C CA . ARG A 1 376 ? -13.568 5.936 -17.168 1.00 92.88 376 ARG A CA 1
ATOM 2892 C C . ARG A 1 376 ? -12.498 5.207 -16.351 1.00 92.88 376 ARG A C 1
ATOM 2894 O O . ARG A 1 376 ? -11.984 5.741 -15.376 1.00 92.88 376 ARG A O 1
ATOM 2901 N N . ALA A 1 377 ? -12.157 3.985 -16.756 1.00 94.50 377 ALA A N 1
ATOM 2902 C CA . ALA A 1 377 ? -11.112 3.168 -16.139 1.00 94.50 377 ALA A CA 1
ATOM 2903 C C . ALA A 1 377 ? -10.426 2.305 -17.206 1.00 94.50 377 ALA A C 1
ATOM 2905 O O . ALA A 1 377 ? -11.107 1.677 -18.019 1.00 94.50 377 ALA A O 1
ATOM 2906 N N . ALA A 1 378 ? -9.095 2.247 -17.195 1.00 95.19 378 ALA A N 1
ATOM 2907 C CA . ALA A 1 378 ? -8.330 1.494 -18.186 1.00 95.19 378 ALA A CA 1
ATOM 2908 C C . ALA A 1 378 ? -7.807 0.176 -17.593 1.00 95.19 378 ALA A C 1
ATOM 2910 O O . ALA A 1 378 ? -6.924 0.221 -16.735 1.00 95.19 378 ALA A O 1
ATOM 2911 N N . PRO A 1 379 ? -8.318 -1.000 -18.002 1.00 94.94 379 PRO A N 1
ATOM 2912 C CA . PRO A 1 379 ? -7.730 -2.271 -17.598 1.00 94.94 379 PRO A CA 1
ATOM 2913 C C . PRO A 1 379 ? -6.337 -2.432 -18.206 1.00 94.94 379 PRO A C 1
ATOM 2915 O O . PRO A 1 379 ? -6.150 -2.191 -19.400 1.00 94.94 379 PRO A O 1
ATOM 2918 N N . TYR A 1 380 ? -5.388 -2.925 -17.415 1.00 89.00 380 TYR A N 1
ATOM 2919 C CA . TYR A 1 380 ? -4.103 -3.393 -17.926 1.00 89.00 380 TYR A CA 1
ATOM 2920 C C . TYR A 1 380 ? -3.923 -4.877 -17.601 1.00 89.00 380 TYR A C 1
ATOM 2922 O O . TYR A 1 380 ? -4.134 -5.341 -16.480 1.00 89.00 380 TYR A O 1
ATOM 2930 N N . ARG A 1 381 ? -3.561 -5.649 -18.622 1.00 90.62 381 ARG A N 1
ATOM 2931 C CA . ARG A 1 381 ? -3.332 -7.098 -18.560 1.00 90.62 381 ARG A CA 1
ATOM 2932 C C . ARG A 1 381 ? -1.861 -7.444 -18.551 1.00 90.62 381 ARG A C 1
ATOM 2934 O O . ARG A 1 381 ? -1.505 -8.546 -18.151 1.00 90.62 381 ARG A O 1
ATOM 2941 N N . ARG A 1 382 ? -1.017 -6.518 -19.000 1.00 88.50 382 ARG A N 1
ATOM 2942 C CA . ARG A 1 382 ? 0.420 -6.727 -19.127 1.00 88.50 382 ARG A CA 1
ATOM 2943 C C . ARG A 1 382 ? 1.186 -5.615 -18.427 1.00 88.50 382 ARG A C 1
ATOM 2945 O O . ARG A 1 382 ? 0.757 -4.463 -18.427 1.00 88.50 382 ARG A O 1
ATOM 2952 N N . MET A 1 383 ? 2.320 -5.968 -17.837 1.00 83.94 383 MET A N 1
ATOM 2953 C CA . MET A 1 383 ? 3.251 -5.028 -17.219 1.00 83.94 383 MET A CA 1
ATOM 2954 C C . MET A 1 383 ? 4.674 -5.373 -17.646 1.00 83.94 383 MET A C 1
ATOM 2956 O O . MET A 1 383 ? 5.161 -6.445 -17.296 1.00 83.94 383 MET A O 1
ATOM 2960 N N . ARG A 1 384 ? 5.346 -4.484 -18.382 1.00 84.69 384 ARG A N 1
ATOM 2961 C CA . ARG A 1 384 ? 6.750 -4.671 -18.782 1.00 84.69 384 ARG A CA 1
ATOM 2962 C C . ARG A 1 384 ? 7.678 -3.799 -17.948 1.00 84.69 384 ARG A C 1
ATOM 2964 O O . ARG A 1 384 ? 7.436 -2.607 -17.795 1.00 84.69 384 ARG A O 1
ATOM 2971 N N . VAL A 1 385 ? 8.744 -4.380 -17.416 1.00 80.12 385 VAL A N 1
ATOM 2972 C CA . VAL A 1 385 ? 9.743 -3.690 -16.602 1.00 80.12 385 VAL A CA 1
ATOM 2973 C C . VAL A 1 385 ? 11.130 -4.040 -17.112 1.00 80.12 385 VAL A C 1
ATOM 2975 O O . VAL A 1 385 ? 11.477 -5.217 -17.186 1.00 80.12 385 VAL A O 1
ATOM 2978 N N . TRP A 1 386 ? 11.931 -3.027 -17.435 1.00 80.06 386 TRP A N 1
ATOM 2979 C CA . TRP A 1 386 ? 13.287 -3.238 -17.938 1.00 80.06 386 TRP A CA 1
ATOM 2980 C C . TRP A 1 386 ? 14.254 -2.129 -17.529 1.00 80.06 386 TRP A C 1
ATOM 2982 O O . TRP A 1 386 ? 13.857 -1.065 -17.052 1.00 80.06 386 TRP A O 1
ATOM 2992 N N . ASP A 1 387 ? 15.544 -2.396 -17.686 1.00 78.69 387 ASP A N 1
ATOM 2993 C CA . ASP A 1 387 ? 16.636 -1.471 -17.385 1.00 78.69 387 ASP A CA 1
ATOM 2994 C C . ASP A 1 387 ? 17.275 -0.956 -18.681 1.00 78.69 387 ASP A C 1
ATOM 2996 O O . ASP A 1 387 ? 17.647 -1.746 -19.541 1.00 78.69 387 ASP A O 1
ATOM 3000 N N . GLN A 1 388 ? 17.436 0.363 -18.826 1.00 79.38 388 GLN A N 1
ATOM 3001 C CA . GLN A 1 388 ? 18.096 0.956 -19.995 1.00 79.38 388 GLN A CA 1
ATOM 3002 C C . GLN A 1 388 ? 19.575 0.553 -20.089 1.00 79.38 388 GLN A C 1
ATOM 3004 O O . GLN A 1 388 ? 20.113 0.449 -21.188 1.00 79.38 388 GLN A O 1
ATOM 3009 N N . ALA A 1 389 ? 20.244 0.355 -18.950 1.00 67.50 389 ALA A N 1
ATOM 3010 C CA . ALA A 1 389 ? 21.683 0.106 -18.900 1.00 67.50 389 ALA A CA 1
ATOM 3011 C C . ALA A 1 389 ? 22.068 -1.378 -19.062 1.00 67.50 389 ALA A C 1
ATOM 3013 O O . ALA A 1 389 ? 23.255 -1.702 -19.006 1.00 67.50 389 ALA A O 1
ATOM 3014 N N . GLY A 1 390 ? 21.107 -2.290 -19.238 1.00 63.09 390 GLY A N 1
ATOM 3015 C CA . GLY A 1 390 ? 21.398 -3.719 -19.345 1.00 63.09 390 GLY A CA 1
ATOM 3016 C C . GLY A 1 390 ? 20.333 -4.529 -20.076 1.00 63.09 390 GLY A C 1
ATOM 3017 O O . GLY A 1 390 ? 19.435 -3.986 -20.705 1.00 63.09 390 GLY A O 1
ATOM 3018 N N . SER A 1 391 ? 20.470 -5.856 -20.031 1.00 60.84 391 SER A N 1
ATOM 3019 C CA . SER A 1 391 ? 19.609 -6.798 -20.764 1.00 60.84 391 SER A CA 1
ATOM 3020 C C . SER A 1 391 ? 18.396 -7.293 -19.968 1.00 60.84 391 SER A C 1
ATOM 3022 O O . SER A 1 391 ? 17.673 -8.164 -20.446 1.00 60.84 391 SER A O 1
ATOM 3024 N N . GLY A 1 392 ? 18.199 -6.814 -18.736 1.00 63.72 392 GLY A N 1
ATOM 3025 C CA . GLY A 1 392 ? 17.087 -7.229 -17.887 1.00 63.72 392 GLY A CA 1
ATOM 3026 C C . GLY A 1 392 ? 15.763 -6.672 -18.399 1.00 63.72 392 GLY A C 1
ATOM 3027 O O . GLY A 1 392 ? 15.526 -5.473 -18.285 1.00 63.72 392 GLY A O 1
ATOM 3028 N N . ASP A 1 393 ? 14.902 -7.552 -18.908 1.00 79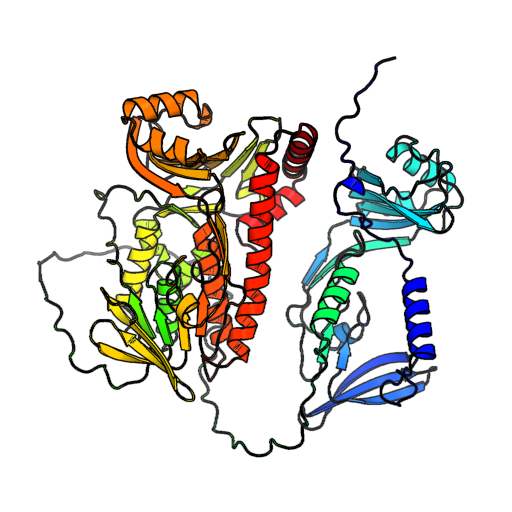.56 393 ASP A N 1
ATOM 3029 C CA . ASP A 1 393 ? 13.561 -7.248 -19.410 1.00 79.56 393 ASP A CA 1
ATOM 3030 C C . ASP A 1 393 ? 12.585 -8.334 -18.944 1.00 79.56 393 ASP A C 1
ATOM 3032 O O . ASP A 1 393 ? 12.806 -9.537 -19.141 1.00 79.56 393 ASP A O 1
ATOM 3036 N N . VAL A 1 394 ? 11.525 -7.910 -18.264 1.00 73.12 394 VAL A N 1
ATOM 3037 C CA . VAL A 1 394 ? 10.497 -8.787 -17.713 1.00 73.12 394 VAL A CA 1
ATOM 3038 C C . VAL A 1 394 ? 9.142 -8.268 -18.140 1.00 73.12 394 VAL A C 1
ATOM 3040 O O . VAL A 1 394 ? 8.797 -7.123 -17.866 1.00 73.12 394 VAL A O 1
ATOM 3043 N N . THR A 1 395 ? 8.334 -9.137 -18.736 1.00 78.94 395 THR A N 1
ATOM 3044 C CA . THR A 1 395 ? 6.913 -8.866 -18.953 1.00 78.94 395 THR A CA 1
ATOM 3045 C C . THR A 1 395 ? 6.081 -9.817 -18.105 1.00 78.94 395 THR A C 1
ATOM 3047 O O . THR A 1 395 ? 6.248 -11.032 -18.172 1.00 78.94 395 THR A O 1
ATOM 3050 N N . PHE A 1 396 ? 5.189 -9.247 -17.303 1.00 73.00 396 PHE A N 1
ATOM 3051 C CA . PHE A 1 396 ? 4.155 -9.958 -16.564 1.00 73.00 396 PHE A CA 1
ATOM 3052 C C . PHE A 1 396 ? 2.856 -9.908 -17.359 1.00 73.00 396 PHE A C 1
ATOM 3054 O O . PHE A 1 396 ? 2.481 -8.840 -17.846 1.00 73.00 396 PHE A O 1
ATOM 3061 N N . ASP A 1 397 ? 2.159 -11.034 -17.453 1.00 81.19 397 ASP A N 1
ATOM 3062 C CA . ASP A 1 397 ? 0.849 -11.139 -18.090 1.00 81.19 397 ASP A CA 1
ATOM 3063 C C . ASP A 1 397 ? -0.169 -11.703 -17.093 1.00 81.19 397 ASP A C 1
ATOM 3065 O O . ASP A 1 397 ? 0.124 -12.647 -16.359 1.00 81.19 397 ASP A O 1
ATOM 3069 N N . ALA A 1 398 ? -1.374 -11.136 -17.057 1.00 77.00 398 ALA A N 1
ATOM 3070 C CA . ALA A 1 398 ? -2.458 -11.604 -16.197 1.00 77.00 398 ALA A CA 1
ATOM 3071 C C . ALA A 1 398 ? -2.790 -13.087 -16.440 1.00 77.00 398 ALA A C 1
ATOM 3073 O O . ALA A 1 398 ? -3.125 -13.811 -15.499 1.00 77.00 398 ALA A O 1
ATOM 3074 N N . ARG A 1 399 ? -2.633 -13.559 -17.685 1.00 84.00 399 ARG A N 1
ATOM 3075 C CA . ARG A 1 399 ? -2.872 -14.956 -18.074 1.00 84.00 399 ARG A CA 1
ATOM 3076 C C . ARG A 1 399 ? -1.934 -15.926 -17.363 1.00 84.00 399 ARG A C 1
ATOM 3078 O O . ARG A 1 399 ? -2.369 -17.024 -17.024 1.00 84.00 399 ARG A O 1
ATOM 3085 N N . ASP A 1 400 ? -0.702 -15.509 -17.066 1.00 73.31 400 ASP A N 1
ATOM 3086 C CA . ASP A 1 400 ? 0.291 -16.349 -16.385 1.00 73.31 400 ASP A CA 1
ATOM 3087 C C . ASP A 1 400 ? -0.147 -16.697 -14.949 1.00 73.31 400 ASP A C 1
ATOM 3089 O O . ASP A 1 400 ? 0.234 -17.737 -14.412 1.00 73.31 400 ASP A O 1
ATOM 3093 N N . ILE A 1 401 ? -0.976 -15.853 -14.326 1.00 71.31 401 ILE A N 1
ATOM 3094 C CA . ILE A 1 401 ? -1.501 -16.034 -12.961 1.00 71.31 401 ILE A CA 1
ATOM 3095 C C . ILE A 1 401 ? -3.013 -16.307 -12.929 1.00 71.31 401 ILE A C 1
ATOM 3097 O O . ILE A 1 401 ? -3.629 -16.250 -11.867 1.00 71.31 401 ILE A O 1
ATOM 3101 N N . GLY A 1 402 ? -3.621 -16.619 -14.079 1.00 77.62 402 GLY A N 1
ATOM 3102 C CA . GLY A 1 402 ? -5.041 -16.968 -14.169 1.00 77.62 402 GLY A CA 1
ATOM 3103 C C . GLY A 1 402 ? -6.004 -15.812 -13.877 1.00 77.62 402 GLY A C 1
ATOM 3104 O O . GLY A 1 402 ? -7.144 -16.056 -13.483 1.00 77.62 402 GLY A O 1
ATOM 3105 N N . LEU A 1 403 ? -5.567 -14.561 -14.056 1.00 76.69 403 LEU A N 1
ATOM 3106 C CA . LEU A 1 403 ? -6.393 -13.370 -13.861 1.00 76.69 403 LEU A CA 1
ATOM 3107 C C . LEU A 1 403 ? -6.866 -12.772 -15.197 1.00 76.69 403 LEU A C 1
ATOM 3109 O O . LEU A 1 403 ? -6.156 -12.855 -16.200 1.00 76.69 403 LEU A O 1
ATOM 3113 N N . PRO A 1 404 ? -8.051 -12.129 -15.234 1.00 83.94 404 PRO A N 1
ATOM 3114 C CA . PRO A 1 404 ? -8.541 -11.447 -16.437 1.00 83.94 404 PRO A CA 1
ATOM 3115 C C . PRO A 1 404 ? -7.751 -10.169 -16.761 1.00 83.94 404 PRO A C 1
ATOM 3117 O O . PRO A 1 404 ? -7.616 -9.785 -17.925 1.00 83.94 404 PRO A O 1
ATOM 3120 N N . GLU A 1 405 ? -7.242 -9.510 -15.724 1.00 87.44 405 GLU A N 1
ATOM 3121 C CA . GLU A 1 405 ? -6.421 -8.307 -15.776 1.00 87.44 405 GLU A CA 1
ATOM 3122 C C . GLU A 1 405 ? -5.548 -8.213 -14.520 1.00 87.44 405 GLU A C 1
ATOM 3124 O O . GLU A 1 405 ? -5.886 -8.774 -13.477 1.00 87.44 405 GLU A O 1
ATOM 3129 N N . LEU A 1 406 ? -4.415 -7.514 -14.628 1.00 78.81 406 LEU A N 1
ATOM 3130 C CA . LEU A 1 406 ? -3.521 -7.244 -13.498 1.00 78.81 406 LEU A CA 1
ATOM 3131 C C . LEU A 1 406 ? -4.053 -6.109 -12.615 1.00 78.81 406 LEU A C 1
ATOM 3133 O O . LEU A 1 406 ? -3.661 -6.015 -11.456 1.00 78.81 406 LEU A O 1
ATOM 3137 N N . GLY A 1 407 ? -4.921 -5.253 -13.159 1.00 88.44 407 GLY A N 1
ATOM 3138 C CA . GLY A 1 407 ? -5.529 -4.133 -12.453 1.00 88.44 407 GLY A CA 1
ATOM 3139 C C . GLY A 1 407 ? -6.157 -3.115 -13.403 1.00 88.44 407 GLY A C 1
ATOM 3140 O O . GLY A 1 407 ? -6.319 -3.371 -14.600 1.00 88.44 407 GLY A O 1
ATOM 3141 N N . TYR A 1 408 ? -6.493 -1.943 -12.861 1.00 93.06 408 TYR A N 1
ATOM 3142 C CA . TYR A 1 408 ? -7.008 -0.807 -13.632 1.00 93.06 408 TYR A CA 1
ATOM 3143 C C . TYR A 1 408 ? -6.254 0.472 -13.297 1.00 93.06 408 TYR A C 1
ATOM 3145 O O . TYR A 1 408 ? -5.970 0.733 -12.132 1.00 93.06 408 TYR A O 1
ATOM 3153 N N . ILE A 1 409 ? -5.994 1.300 -14.303 1.00 93.00 409 ILE A N 1
ATOM 3154 C CA . ILE A 1 409 ? -5.533 2.672 -14.111 1.00 93.00 409 ILE A CA 1
ATOM 3155 C C . ILE A 1 409 ? -6.756 3.583 -14.019 1.00 93.00 409 ILE A C 1
ATOM 3157 O O . ILE A 1 409 ? -7.618 3.574 -14.906 1.00 93.00 409 ILE A O 1
ATOM 3161 N N . VAL A 1 410 ? -6.846 4.339 -12.926 1.00 94.00 410 VAL A N 1
ATOM 3162 C CA . VAL A 1 410 ? -7.988 5.204 -12.606 1.00 94.00 410 VAL A CA 1
ATOM 3163 C C . VAL A 1 410 ? -7.495 6.510 -11.992 1.00 94.00 410 VAL A C 1
ATOM 3165 O O . VAL A 1 410 ? -6.536 6.516 -11.226 1.00 94.00 410 VAL A O 1
ATOM 3168 N N . GLU A 1 411 ? -8.155 7.621 -12.301 1.00 93.00 411 GLU A N 1
ATOM 3169 C CA . GLU A 1 411 ? -7.880 8.915 -11.675 1.00 93.00 411 GLU A CA 1
ATOM 3170 C C . GLU A 1 411 ? -8.230 8.927 -10.189 1.00 93.00 411 GLU A C 1
ATOM 3172 O O . GLU A 1 411 ? -9.279 8.435 -9.765 1.00 93.00 411 GLU A O 1
ATOM 3177 N N . ASN A 1 412 ? -7.372 9.563 -9.397 1.00 92.38 412 ASN A N 1
ATOM 3178 C CA . ASN A 1 412 ? -7.563 9.669 -7.957 1.00 92.38 412 ASN A CA 1
ATOM 3179 C C . ASN A 1 412 ? -8.826 10.474 -7.621 1.00 92.38 412 ASN A C 1
ATOM 3181 O O . ASN A 1 412 ? -9.601 10.071 -6.752 1.00 92.38 412 ASN A O 1
ATOM 3185 N N . SER A 1 413 ? -9.060 11.573 -8.342 1.00 93.56 413 SER A N 1
ATOM 3186 C CA . SER A 1 413 ? -10.267 12.396 -8.210 1.00 93.56 413 SER A CA 1
ATOM 3187 C C . SER A 1 413 ? -11.548 11.624 -8.534 1.00 93.56 413 SER A C 1
ATOM 3189 O O . SER A 1 413 ? -12.520 11.756 -7.798 1.00 93.56 413 SER A O 1
ATOM 3191 N N . LEU A 1 414 ? -11.550 10.750 -9.549 1.00 95.75 414 LEU A N 1
ATOM 3192 C CA . LEU A 1 414 ? -12.702 9.893 -9.863 1.00 95.75 414 LEU A CA 1
ATOM 3193 C C . LEU A 1 414 ? -13.004 8.898 -8.733 1.00 95.75 414 LEU A C 1
ATOM 3195 O O . LEU A 1 414 ? -14.165 8.714 -8.364 1.00 95.75 414 LEU A O 1
ATOM 3199 N N . ILE A 1 415 ? -11.974 8.259 -8.169 1.00 96.31 415 ILE A N 1
ATOM 3200 C CA . ILE A 1 415 ? -12.144 7.337 -7.035 1.00 96.31 415 ILE A CA 1
ATOM 3201 C C . ILE A 1 415 ? -12.733 8.089 -5.837 1.00 96.31 415 ILE A C 1
ATOM 3203 O O . ILE A 1 415 ? -13.696 7.622 -5.228 1.00 96.31 415 ILE A O 1
ATOM 3207 N N . GLN A 1 416 ? -12.182 9.264 -5.517 1.00 96.19 416 GLN A N 1
ATOM 3208 C CA . GLN A 1 416 ? -12.668 10.100 -4.423 1.00 96.19 416 GLN A CA 1
ATOM 3209 C C . GLN A 1 416 ? -14.116 10.553 -4.662 1.00 96.19 416 GLN A C 1
ATOM 3211 O O . GLN A 1 416 ? -14.956 10.360 -3.787 1.00 96.19 416 GLN A O 1
ATOM 3216 N N . ALA A 1 417 ? -14.444 11.065 -5.850 1.00 96.38 417 ALA A N 1
ATOM 3217 C CA . ALA A 1 417 ? -15.795 11.495 -6.208 1.00 96.38 417 ALA A CA 1
ATOM 3218 C C . ALA A 1 417 ? -16.823 10.359 -6.058 1.00 96.38 417 ALA A C 1
ATOM 3220 O O . ALA A 1 417 ? -17.902 10.557 -5.500 1.00 96.38 417 ALA A O 1
ATOM 3221 N N . ALA A 1 418 ? -16.477 9.142 -6.495 1.00 97.69 418 ALA A N 1
ATOM 3222 C CA . ALA A 1 418 ? -17.344 7.973 -6.357 1.00 97.69 418 ALA A CA 1
ATOM 3223 C C . ALA A 1 418 ? -17.543 7.550 -4.888 1.00 97.69 418 ALA A C 1
ATOM 3225 O O . ALA A 1 418 ? -18.654 7.188 -4.499 1.00 97.69 418 ALA A O 1
ATOM 3226 N N . LEU A 1 419 ? -16.497 7.627 -4.057 1.00 98.25 419 LEU A N 1
ATOM 3227 C CA . LEU A 1 419 ? -16.601 7.380 -2.614 1.00 98.25 419 LEU A CA 1
ATOM 3228 C C . LEU A 1 419 ? -17.521 8.400 -1.934 1.00 98.25 419 LEU A C 1
ATOM 3230 O O . LEU A 1 419 ? -18.387 8.012 -1.154 1.00 98.25 419 LEU A O 1
ATOM 3234 N N . TRP A 1 420 ? -17.392 9.681 -2.278 1.00 97.81 420 TRP A N 1
ATOM 3235 C CA . TRP A 1 420 ? -18.252 10.742 -1.753 1.00 97.81 420 TRP A CA 1
ATOM 3236 C C . TRP A 1 420 ? -19.702 10.638 -2.236 1.00 97.81 420 TRP A C 1
ATOM 3238 O O . TRP A 1 420 ? -20.625 10.885 -1.460 1.00 97.81 420 TRP A O 1
ATOM 3248 N N . GLU A 1 421 ? -19.936 10.202 -3.476 1.00 96.44 421 GLU A N 1
ATOM 3249 C CA . GLU A 1 421 ? -21.280 9.842 -3.942 1.00 96.44 421 GLU A CA 1
ATOM 3250 C C . GLU A 1 421 ? -21.877 8.695 -3.105 1.00 96.44 421 GLU A C 1
ATOM 3252 O O . GLU A 1 421 ? -23.068 8.716 -2.793 1.00 96.44 421 GLU A O 1
ATOM 3257 N N . GLY A 1 422 ? -21.058 7.711 -2.715 1.00 96.81 422 GLY A N 1
ATOM 3258 C CA . GLY A 1 422 ? -21.444 6.639 -1.796 1.00 96.81 422 GLY A CA 1
ATOM 3259 C C . GLY A 1 422 ? -21.776 7.151 -0.392 1.00 96.81 422 GLY A C 1
ATOM 3260 O O . GLY A 1 422 ? -22.821 6.802 0.149 1.00 96.81 422 GLY A O 1
ATOM 3261 N N . ILE A 1 423 ? -20.935 8.027 0.166 1.00 97.62 423 ILE A N 1
ATOM 3262 C CA . ILE A 1 423 ? -21.120 8.628 1.498 1.00 97.62 423 ILE A CA 1
ATOM 3263 C C . ILE A 1 423 ? -22.453 9.375 1.596 1.00 97.62 423 ILE A C 1
ATOM 3265 O O . ILE A 1 423 ? -23.181 9.194 2.565 1.00 97.62 423 ILE A O 1
ATOM 3269 N N . ARG A 1 424 ? -22.831 10.141 0.565 1.00 95.50 424 ARG A N 1
ATOM 3270 C CA . ARG A 1 424 ? -24.111 10.878 0.524 1.00 95.50 424 ARG A CA 1
ATOM 3271 C C . ARG A 1 424 ? -25.355 9.979 0.607 1.00 95.50 424 ARG A C 1
ATOM 3273 O O . ARG A 1 424 ? -26.446 10.494 0.823 1.00 95.50 424 ARG A O 1
ATOM 3280 N N . LYS A 1 425 ? -25.213 8.665 0.399 1.00 95.81 425 LYS A N 1
ATOM 3281 C CA . LYS A 1 425 ? -26.304 7.676 0.448 1.00 95.81 425 LYS A CA 1
ATOM 3282 C C . LYS A 1 425 ? -26.396 6.951 1.798 1.00 95.81 425 LYS A C 1
ATOM 3284 O O . LYS A 1 425 ? -27.249 6.080 1.938 1.00 95.81 425 LYS A O 1
ATOM 3289 N N . VAL A 1 426 ? -25.514 7.252 2.755 1.00 97.19 426 VAL A N 1
ATOM 3290 C CA . VAL A 1 426 ? -25.442 6.569 4.053 1.00 97.19 426 VAL A CA 1
ATOM 3291 C C . VAL A 1 426 ? -25.763 7.550 5.177 1.00 97.19 426 VAL A C 1
ATOM 3293 O O . VAL A 1 426 ? -24.967 8.428 5.491 1.00 97.19 426 VAL A O 1
ATOM 3296 N N . ASP A 1 427 ? -26.915 7.359 5.821 1.00 96.31 427 ASP A N 1
ATOM 3297 C CA . ASP A 1 427 ? -27.451 8.289 6.827 1.00 96.31 427 ASP A CA 1
ATOM 3298 C C . ASP A 1 427 ? -26.630 8.373 8.124 1.00 96.31 427 ASP A C 1
ATOM 3300 O O . ASP A 1 427 ? -26.768 9.332 8.878 1.00 96.31 427 ASP A O 1
ATOM 3304 N N . THR A 1 428 ? -25.791 7.375 8.416 1.00 97.12 428 THR A N 1
ATOM 3305 C CA . THR A 1 428 ? -24.953 7.360 9.627 1.00 97.12 428 THR A CA 1
ATOM 3306 C C . THR A 1 428 ? -23.636 8.121 9.463 1.00 97.12 428 THR A C 1
ATOM 3308 O O . THR A 1 428 ? -22.843 8.174 10.403 1.00 97.12 428 THR A O 1
ATOM 3311 N N . ILE A 1 429 ? -23.378 8.693 8.282 1.00 98.25 429 ILE A N 1
ATOM 3312 C CA . ILE A 1 429 ? -22.189 9.500 8.016 1.00 98.25 429 ILE A CA 1
ATOM 3313 C C . ILE A 1 429 ? -22.598 10.969 7.938 1.00 98.25 429 ILE A C 1
ATOM 3315 O O . ILE A 1 429 ? -23.386 11.364 7.081 1.00 98.25 429 ILE A O 1
ATOM 3319 N N . THR A 1 430 ? -21.996 11.791 8.791 1.00 97.62 430 THR A N 1
ATOM 3320 C CA . THR A 1 430 ? -22.146 13.246 8.771 1.00 97.62 430 THR A CA 1
ATOM 3321 C C . THR A 1 430 ? -20.873 13.870 8.197 1.00 97.62 430 THR A C 1
ATOM 3323 O O . THR A 1 430 ? -19.839 13.874 8.873 1.00 97.62 430 THR A O 1
ATOM 3326 N N . PRO A 1 431 ? -20.902 14.372 6.949 1.00 96.50 431 PRO A N 1
ATOM 3327 C CA . PRO A 1 431 ? -19.769 15.071 6.363 1.00 96.50 431 PRO A CA 1
ATOM 3328 C C . PRO A 1 431 ? -19.686 16.525 6.850 1.00 96.50 431 PRO A C 1
ATOM 3330 O O . PRO A 1 431 ? -20.681 17.250 6.844 1.00 96.50 431 PRO A O 1
ATOM 3333 N N . PHE A 1 432 ? -18.476 16.954 7.194 1.00 95.69 432 PHE A N 1
ATOM 3334 C CA . PHE A 1 432 ? -18.085 18.326 7.504 1.00 95.69 432 PHE A CA 1
ATOM 3335 C C . PHE A 1 432 ? -17.064 18.760 6.449 1.00 95.69 432 PHE A C 1
ATOM 3337 O O . PHE A 1 432 ? -15.888 18.407 6.534 1.00 95.69 432 PHE A O 1
ATOM 3344 N N . THR A 1 433 ? -17.536 19.438 5.404 1.00 94.19 433 THR A N 1
ATOM 3345 C CA . THR A 1 433 ? -16.696 19.954 4.311 1.00 94.19 433 THR A CA 1
ATOM 3346 C C . THR A 1 433 ? -16.223 21.371 4.612 1.00 94.19 433 THR A C 1
ATOM 3348 O O . THR A 1 433 ? -16.828 22.054 5.441 1.00 94.19 433 THR A O 1
ATOM 3351 N N . ASP A 1 434 ? -15.151 21.810 3.951 1.00 91.56 434 ASP A N 1
ATOM 3352 C CA . ASP A 1 434 ? -14.515 23.118 4.179 1.00 91.56 434 ASP A CA 1
ATOM 3353 C C . ASP A 1 434 ? -14.178 23.347 5.670 1.00 91.56 434 ASP A C 1
ATOM 3355 O O . ASP A 1 434 ? -14.217 24.464 6.194 1.00 91.56 434 ASP A O 1
ATOM 3359 N N . SER A 1 435 ? -13.905 22.245 6.373 1.00 92.75 435 SER A N 1
ATOM 3360 C CA . SER A 1 435 ? -13.738 22.188 7.821 1.00 92.75 435 SER A CA 1
ATOM 3361 C C . SER A 1 435 ? -12.402 21.541 8.158 1.00 92.75 435 SER A C 1
ATOM 3363 O O . SER A 1 435 ? -12.041 20.512 7.587 1.00 92.75 435 SER A O 1
ATOM 3365 N N . HIS A 1 436 ? -11.685 22.098 9.132 1.00 93.44 436 HIS A N 1
ATOM 3366 C CA . HIS A 1 436 ? -10.434 21.522 9.624 1.00 93.44 436 HIS A CA 1
ATOM 3367 C C . HIS A 1 436 ? -10.368 21.532 11.153 1.00 93.44 436 HIS A C 1
ATOM 3369 O O . HIS A 1 436 ? -10.922 22.425 11.800 1.00 93.44 436 HIS A O 1
ATOM 3375 N N . PRO A 1 437 ? -9.689 20.544 11.759 1.00 95.62 437 PRO A N 1
ATOM 3376 C CA . PRO A 1 437 ? -9.534 20.497 13.202 1.00 95.62 437 PRO A CA 1
ATOM 3377 C C . PRO A 1 437 ? -8.570 21.585 13.691 1.00 95.62 437 PRO A C 1
ATOM 3379 O O . PRO A 1 437 ? -7.505 21.809 13.114 1.00 95.62 437 PRO A O 1
ATOM 3382 N N . SER A 1 438 ? -8.930 22.236 14.792 1.00 93.88 438 SER A N 1
ATOM 3383 C CA . SER A 1 438 ? -8.126 23.264 15.455 1.00 93.88 438 SER A CA 1
ATOM 3384 C C . SER A 1 438 ? -7.512 22.749 16.759 1.00 93.88 438 SER A C 1
ATOM 3386 O O . SER A 1 438 ? -6.346 23.016 17.052 1.00 93.88 438 SER A O 1
ATOM 3388 N N . GLN A 1 439 ? -8.270 21.967 17.532 1.00 93.06 439 GLN A N 1
ATOM 3389 C CA . GLN A 1 439 ? -7.847 21.418 18.821 1.00 93.06 439 GLN A CA 1
ATOM 3390 C C . GLN A 1 439 ? -8.380 20.001 19.015 1.00 93.06 439 GLN A C 1
ATOM 3392 O O . GLN A 1 439 ? -9.430 19.641 18.487 1.00 93.06 439 GLN A O 1
ATOM 3397 N N . TRP A 1 440 ? -7.682 19.205 19.823 1.00 94.94 440 TRP A N 1
ATOM 3398 C CA . TRP A 1 440 ? -8.200 17.931 20.312 1.00 94.94 440 TRP A CA 1
ATOM 3399 C C . TRP A 1 440 ? -7.789 17.682 21.758 1.00 94.94 440 TRP A C 1
ATOM 3401 O O . TRP A 1 440 ? -6.818 18.257 22.256 1.00 94.94 440 TRP A O 1
ATOM 3411 N N . ARG A 1 441 ? -8.525 16.792 22.420 1.00 94.88 441 ARG A N 1
ATOM 3412 C CA . ARG A 1 441 ? -8.155 16.213 23.712 1.00 94.88 441 ARG A CA 1
ATOM 3413 C C . ARG A 1 441 ? -8.862 14.883 23.936 1.00 94.88 441 ARG A C 1
ATOM 3415 O O . ARG A 1 441 ? -9.933 14.642 23.381 1.00 94.88 441 ARG A O 1
ATOM 3422 N N . VAL A 1 442 ? -8.285 14.048 24.790 1.00 93.88 442 VAL A N 1
ATOM 3423 C CA . VAL A 1 442 ? -8.956 12.855 25.318 1.00 93.88 442 VAL A CA 1
ATOM 3424 C C . VAL A 1 442 ? -9.703 13.237 26.597 1.00 93.88 442 VAL A C 1
ATOM 3426 O O . VAL A 1 442 ? -9.146 13.884 27.481 1.00 93.88 442 VAL A O 1
ATOM 3429 N N . GLU A 1 443 ? -10.969 12.839 26.699 1.00 90.81 443 GLU A N 1
ATOM 3430 C CA . GLU A 1 443 ? -11.830 13.022 27.868 1.00 90.81 443 GLU A CA 1
ATOM 3431 C C . GLU A 1 443 ? -12.421 11.672 28.288 1.00 90.81 443 GLU A C 1
ATOM 3433 O O . GLU A 1 443 ? -13.438 11.213 27.765 1.00 90.81 443 GLU A O 1
ATOM 3438 N N . GLY A 1 444 ? -11.773 11.003 29.243 1.00 87.62 444 GLY A N 1
ATOM 3439 C CA . GLY A 1 444 ? -12.212 9.696 29.730 1.00 87.62 444 GLY A CA 1
ATOM 3440 C C . GLY A 1 444 ? -12.203 8.637 28.624 1.00 87.62 444 GLY A C 1
ATOM 3441 O O . GLY A 1 444 ? -11.148 8.211 28.170 1.00 87.62 444 GLY A O 1
ATOM 3442 N N . GLN A 1 445 ? -13.388 8.186 28.206 1.00 89.31 445 GLN A N 1
ATOM 3443 C CA . GLN A 1 445 ? -13.548 7.195 27.135 1.00 89.31 445 GLN A CA 1
ATOM 3444 C C . GLN A 1 445 ? -13.907 7.821 25.780 1.00 89.31 445 GLN A C 1
ATOM 3446 O O . GLN A 1 445 ? -14.430 7.138 24.906 1.00 89.31 445 GLN A O 1
ATOM 3451 N N . GLN A 1 446 ? -13.646 9.111 25.592 1.00 93.62 446 GLN A N 1
ATOM 3452 C CA . GLN A 1 446 ? -13.942 9.801 24.343 1.00 93.62 446 GLN A CA 1
ATOM 3453 C C . GLN A 1 446 ? -12.789 10.705 23.918 1.00 93.62 446 GLN A C 1
ATOM 3455 O O . GLN A 1 446 ? -11.967 11.134 24.723 1.00 93.62 446 GLN A O 1
ATOM 3460 N N . VAL A 1 447 ? -12.737 10.989 22.626 1.00 95.25 447 VAL A N 1
ATOM 3461 C CA . VAL A 1 447 ? -11.950 12.055 22.018 1.00 95.25 447 VAL A CA 1
ATOM 3462 C C . VAL A 1 447 ? -12.878 13.226 21.735 1.00 95.25 447 VAL A C 1
ATOM 3464 O O . VAL A 1 447 ? -14.012 13.037 21.296 1.00 95.25 447 VAL A O 1
ATOM 3467 N N . ARG A 1 448 ? -12.396 14.440 21.981 1.00 96.44 448 ARG A N 1
ATOM 3468 C CA . ARG A 1 448 ? -13.065 15.686 21.618 1.00 96.44 448 ARG A CA 1
ATOM 3469 C C . ARG A 1 448 ? -12.202 16.414 20.598 1.00 96.44 448 ARG A C 1
ATOM 3471 O O . ARG A 1 448 ? -11.015 16.601 20.855 1.00 96.44 448 ARG A O 1
ATOM 3478 N N . VAL A 1 449 ? -12.791 16.827 19.481 1.00 96.69 449 VAL A N 1
ATOM 3479 C CA . VAL A 1 449 ? -12.136 17.601 18.419 1.00 96.69 449 VAL A CA 1
ATOM 3480 C C . VAL A 1 449 ? -12.922 18.888 18.196 1.00 96.69 449 VAL A C 1
ATOM 3482 O O . VAL A 1 449 ? -14.127 18.836 17.967 1.00 96.69 449 VAL A O 1
ATOM 3485 N N . CYS A 1 450 ? -12.250 20.032 18.266 1.00 96.19 450 CYS A N 1
ATOM 3486 C CA . CYS A 1 450 ? -12.824 21.324 17.901 1.00 96.19 450 CYS A CA 1
ATOM 3487 C C . CYS A 1 450 ? -12.468 21.636 16.448 1.00 96.19 450 CYS A C 1
ATOM 3489 O O . CYS A 1 450 ? -11.319 21.443 16.042 1.00 96.19 450 CYS A O 1
ATOM 3491 N N . LEU A 1 451 ? -13.438 22.118 15.680 1.00 95.31 451 LEU A N 1
ATOM 3492 C CA . LEU A 1 451 ? -13.266 22.565 14.303 1.00 95.31 451 LEU A CA 1
ATOM 3493 C C . LEU A 1 451 ? -12.933 24.066 14.247 1.00 95.31 451 LEU A C 1
ATOM 3495 O O . LEU A 1 451 ? -12.812 24.743 15.273 1.00 95.31 451 LEU A O 1
ATOM 3499 N N . ASN A 1 452 ? -12.722 24.577 13.039 1.00 92.00 452 ASN A N 1
ATOM 3500 C CA . ASN A 1 452 ? -12.418 25.978 12.746 1.00 92.00 452 ASN A CA 1
ATOM 3501 C C . ASN A 1 452 ? -13.612 26.930 12.916 1.00 92.00 452 ASN A C 1
ATOM 3503 O O . ASN A 1 452 ? -13.407 28.128 13.078 1.00 92.00 452 ASN A O 1
ATOM 3507 N N . ASP A 1 453 ? -14.837 26.411 12.912 1.00 89.62 453 ASP A N 1
ATOM 3508 C CA . ASP A 1 453 ? -16.081 27.149 13.159 1.00 89.62 453 ASP A CA 1
ATOM 3509 C C . ASP A 1 453 ? -16.531 27.091 14.635 1.00 89.62 453 ASP A C 1
ATOM 3511 O O . ASP A 1 453 ? -17.690 27.359 14.948 1.00 89.62 453 ASP A O 1
ATOM 3515 N N . GLU A 1 454 ? -15.616 26.714 15.537 1.00 89.00 454 GLU A N 1
ATOM 3516 C CA . GLU A 1 454 ? -15.844 26.477 16.973 1.00 89.00 454 GLU A CA 1
ATOM 3517 C C . GLU A 1 454 ? -16.775 25.293 17.294 1.00 89.00 454 GLU A C 1
ATOM 3519 O O . GLU A 1 454 ? -17.012 24.984 18.469 1.00 89.00 454 GLU A O 1
ATOM 3524 N N . GLN A 1 455 ? -17.258 24.557 16.286 1.00 92.12 455 GLN A N 1
ATOM 3525 C CA . GLN A 1 455 ? -18.036 23.353 16.521 1.00 92.12 455 GLN A CA 1
ATOM 3526 C C . GLN A 1 455 ? -17.171 22.278 17.183 1.00 92.12 455 GLN A C 1
ATOM 3528 O O . GLN A 1 455 ? -16.020 22.040 16.819 1.00 92.12 455 GLN A O 1
ATOM 3533 N N . THR A 1 456 ? -17.740 21.606 18.181 1.00 94.31 456 THR A N 1
ATOM 3534 C CA . THR A 1 456 ? -17.070 20.534 18.915 1.00 94.31 456 THR A CA 1
ATOM 3535 C C . THR A 1 456 ? -17.701 19.194 18.570 1.00 94.31 456 THR A C 1
ATOM 3537 O O . THR A 1 456 ? -18.905 19.011 18.730 1.00 94.31 456 THR A O 1
ATOM 3540 N N . LEU A 1 457 ? -16.871 18.246 18.146 1.00 96.19 457 LEU A N 1
ATOM 3541 C CA . LEU A 1 457 ? -17.246 16.864 17.878 1.00 96.19 457 LEU A CA 1
ATOM 3542 C C . LEU A 1 457 ? -16.692 15.960 18.980 1.00 96.19 457 LEU A C 1
ATOM 3544 O O . LEU A 1 457 ? -15.555 16.136 19.424 1.00 96.19 457 LEU A O 1
ATOM 3548 N N . THR A 1 458 ? -17.470 14.968 19.405 1.00 96.94 458 THR A N 1
ATOM 3549 C CA . THR A 1 458 ? -17.026 13.941 20.358 1.00 96.94 458 THR A CA 1
ATOM 3550 C C . THR A 1 458 ? -17.187 12.554 19.756 1.00 96.94 458 THR A C 1
ATOM 3552 O O . THR A 1 458 ? -18.167 12.293 19.061 1.00 96.94 458 THR A O 1
ATOM 3555 N N . ALA A 1 459 ? -16.220 11.665 19.997 1.00 96.81 459 ALA A N 1
ATOM 3556 C CA . ALA A 1 459 ? -16.301 10.279 19.547 1.00 96.81 459 ALA A CA 1
ATOM 3557 C C . ALA A 1 459 ? -15.545 9.292 20.428 1.00 96.81 459 ALA A C 1
ATOM 3559 O O . ALA A 1 459 ? -14.758 9.684 21.281 1.00 96.81 459 ALA A O 1
ATOM 3560 N N . SER A 1 460 ? -15.741 7.994 20.200 1.00 95.25 460 SER A N 1
ATOM 3561 C CA . SER A 1 460 ? -14.920 6.960 20.839 1.00 95.25 460 SER A CA 1
ATOM 3562 C C . SER A 1 460 ? -13.542 6.837 20.172 1.00 95.25 460 SER A C 1
ATOM 3564 O O . SER A 1 460 ? -12.553 6.554 20.845 1.00 95.25 460 SER A O 1
ATOM 3566 N N . LEU A 1 461 ? -13.437 7.065 18.863 1.00 97.31 461 LEU A N 1
ATOM 3567 C CA . LEU A 1 461 ? -12.190 6.899 18.112 1.00 97.31 461 LEU A CA 1
ATOM 3568 C C . LEU A 1 461 ? -11.923 8.095 17.191 1.00 97.31 461 LEU A C 1
ATOM 3570 O O . LEU A 1 461 ? -12.818 8.529 16.470 1.00 97.31 461 LEU A O 1
ATOM 3574 N N . LEU A 1 462 ? -10.675 8.571 17.173 1.00 98.06 462 LEU A N 1
ATOM 3575 C CA . LEU A 1 462 ? -10.153 9.511 16.178 1.00 98.06 462 LEU A CA 1
ATOM 3576 C C . LEU A 1 462 ? -9.318 8.764 15.127 1.00 98.06 462 LEU A C 1
ATOM 3578 O O . LEU A 1 462 ? -8.370 8.055 15.467 1.00 98.06 462 LEU A O 1
ATOM 3582 N N . ILE A 1 463 ? -9.628 8.940 13.845 1.00 98.38 463 ILE A N 1
ATOM 3583 C CA . ILE A 1 463 ? -8.857 8.388 12.726 1.00 98.38 463 ILE A CA 1
ATOM 3584 C C . ILE A 1 463 ? -8.219 9.538 11.943 1.00 98.38 463 ILE A C 1
ATOM 3586 O O . ILE A 1 463 ? -8.919 10.389 11.400 1.00 98.38 463 ILE A O 1
ATOM 3590 N N . GLY A 1 464 ? -6.890 9.546 11.856 1.00 97.88 464 GLY A N 1
ATOM 3591 C CA . GLY A 1 464 ? -6.131 10.434 10.978 1.00 97.88 464 GLY A CA 1
ATOM 3592 C C . GLY A 1 464 ? -5.901 9.795 9.614 1.00 97.88 464 GLY A C 1
ATOM 3593 O O . GLY A 1 464 ? -5.112 8.857 9.497 1.00 97.88 464 GLY A O 1
ATOM 3594 N N . ALA A 1 465 ? -6.578 10.307 8.591 1.00 96.44 465 ALA A N 1
ATOM 3595 C CA . ALA A 1 465 ? -6.426 9.939 7.182 1.00 96.44 465 ALA A CA 1
ATOM 3596 C C . ALA A 1 465 ? -6.180 11.187 6.301 1.00 96.44 465 ALA A C 1
ATOM 3598 O O . ALA A 1 465 ? -6.501 11.222 5.114 1.00 96.44 465 ALA A O 1
ATOM 3599 N N . ASP A 1 466 ? -5.572 12.208 6.898 1.00 93.38 466 ASP A N 1
ATOM 3600 C CA . ASP A 1 466 ? -5.364 13.583 6.431 1.00 93.38 466 ASP A CA 1
ATOM 3601 C C . ASP A 1 466 ? -4.013 13.799 5.718 1.00 93.38 466 ASP A C 1
ATOM 3603 O O . ASP A 1 466 ? -3.459 14.897 5.661 1.00 93.38 466 ASP A O 1
ATOM 3607 N N . GLY A 1 467 ? -3.478 12.729 5.128 1.00 88.88 467 GLY A N 1
ATOM 3608 C CA . GLY A 1 467 ? -2.352 12.790 4.199 1.00 88.88 467 GLY A CA 1
ATOM 3609 C C . GLY A 1 467 ? -0.974 13.032 4.829 1.00 88.88 467 GLY A C 1
ATOM 3610 O O . GLY A 1 467 ? -0.780 13.026 6.043 1.00 88.88 467 GLY A O 1
ATOM 3611 N N . ALA A 1 468 ? 0.030 13.268 3.978 1.00 83.88 468 ALA A N 1
ATOM 3612 C CA . ALA A 1 468 ? 1.434 13.377 4.393 1.00 83.88 468 ALA A CA 1
ATOM 3613 C C . ALA A 1 468 ? 1.684 14.465 5.457 1.00 83.88 468 ALA A C 1
ATOM 3615 O O . ALA A 1 468 ? 2.527 14.301 6.345 1.00 83.88 468 ALA A O 1
ATOM 3616 N N . LYS A 1 469 ? 0.920 15.563 5.407 1.00 87.69 469 LYS A N 1
ATOM 3617 C CA . LYS A 1 469 ? 0.968 16.675 6.370 1.00 87.69 469 LYS A CA 1
ATOM 3618 C C . LYS A 1 469 ? -0.045 16.520 7.516 1.00 87.69 469 LYS A C 1
ATOM 3620 O O . LYS A 1 469 ? -0.459 17.528 8.072 1.00 87.69 469 LYS A O 1
ATOM 3625 N N . SER A 1 470 ? -0.406 15.280 7.860 1.00 93.50 470 SER A N 1
ATOM 3626 C CA . SER A 1 470 ? -1.394 14.943 8.890 1.00 93.50 470 SER A CA 1
ATOM 3627 C C . SER A 1 470 ? -1.296 15.830 10.130 1.00 93.50 470 SER A C 1
ATOM 3629 O O . SER A 1 470 ? -0.256 15.878 10.801 1.00 93.50 470 SER A O 1
ATOM 3631 N N . TRP A 1 471 ? -2.399 16.512 10.415 1.00 95.69 471 TRP A N 1
ATOM 3632 C CA . TRP A 1 471 ? -2.649 17.228 11.649 1.00 95.69 471 TRP A CA 1
ATOM 3633 C C . TRP A 1 471 ? -2.798 16.242 12.803 1.00 95.69 471 TRP A C 1
ATOM 3635 O O . TRP A 1 471 ? -2.151 16.426 13.827 1.00 95.69 471 TRP A O 1
ATOM 3645 N N . VAL A 1 472 ? -3.552 15.148 12.627 1.00 96.44 472 VAL A N 1
ATOM 3646 C CA . VAL A 1 472 ? -3.782 14.159 13.701 1.00 96.44 472 VAL A CA 1
ATOM 3647 C C . VAL A 1 472 ? -2.462 13.576 14.204 1.00 96.44 472 VAL A C 1
ATOM 3649 O O . VAL A 1 472 ? -2.244 13.469 15.412 1.00 96.44 472 VAL A O 1
ATOM 3652 N N . ARG A 1 473 ? -1.536 13.251 13.295 1.00 94.75 473 ARG A N 1
ATOM 3653 C CA . ARG A 1 473 ? -0.199 12.762 13.657 1.00 94.75 473 ARG A CA 1
ATOM 3654 C C . ARG A 1 473 ? 0.562 13.773 14.519 1.00 94.75 473 ARG A C 1
ATOM 3656 O O . ARG A 1 473 ? 1.091 13.408 15.565 1.00 94.75 473 ARG A O 1
ATOM 3663 N N . GLN A 1 474 ? 0.603 15.033 14.085 1.00 94.38 474 GLN A N 1
ATOM 3664 C CA . GLN A 1 474 ? 1.300 16.107 14.800 1.00 94.38 474 GLN A CA 1
ATOM 3665 C C . GLN A 1 474 ? 0.655 16.375 16.163 1.00 94.38 474 GLN A C 1
ATOM 3667 O O . GLN A 1 474 ? 1.341 16.432 17.179 1.00 94.38 474 GLN A O 1
ATOM 3672 N N . ALA A 1 475 ? -0.670 16.470 16.191 1.00 93.75 475 ALA A N 1
ATOM 3673 C CA . ALA A 1 475 ? -1.443 16.795 17.375 1.00 93.75 475 ALA A CA 1
ATOM 3674 C C . ALA A 1 475 ? -1.333 15.704 18.457 1.00 93.75 475 ALA A C 1
ATOM 3676 O O . ALA A 1 475 ? -1.319 16.018 19.644 1.00 93.75 475 ALA A O 1
ATOM 3677 N N . THR A 1 476 ? -1.174 14.438 18.058 1.00 93.56 476 THR A N 1
ATOM 3678 C CA . THR A 1 476 ? -0.974 13.289 18.965 1.00 93.56 476 THR A CA 1
ATOM 3679 C C . THR A 1 476 ? 0.487 13.018 19.338 1.00 93.56 476 THR A C 1
ATOM 3681 O O . THR A 1 476 ? 0.795 12.012 19.990 1.00 93.56 476 THR A O 1
ATOM 3684 N N . GLY A 1 477 ? 1.406 13.904 18.936 1.00 91.94 477 GLY A N 1
ATOM 3685 C CA . GLY A 1 477 ? 2.834 13.785 19.230 1.00 91.94 477 GLY A CA 1
ATOM 3686 C C . GLY A 1 477 ? 3.461 12.516 18.651 1.00 91.94 477 GLY A C 1
ATOM 3687 O O . GLY A 1 477 ? 4.392 11.960 19.237 1.00 91.94 477 GLY A O 1
ATOM 3688 N N . ILE A 1 478 ? 2.900 11.987 17.560 1.00 90.88 478 ILE A N 1
ATOM 3689 C CA . ILE A 1 478 ? 3.457 10.838 16.852 1.00 90.88 478 ILE A CA 1
ATOM 3690 C C . ILE A 1 478 ? 4.576 11.351 15.948 1.00 90.88 478 ILE A C 1
ATOM 3692 O O . ILE A 1 478 ? 4.330 12.028 14.950 1.00 90.88 478 ILE A O 1
ATOM 3696 N N . GLU A 1 479 ? 5.813 11.008 16.292 1.00 89.19 479 GLU A N 1
ATOM 3697 C CA . GLU A 1 479 ? 6.971 11.338 15.468 1.00 89.19 479 GLU A CA 1
ATOM 3698 C C . GLU A 1 479 ? 6.971 10.539 14.159 1.00 89.19 479 GLU A C 1
ATOM 3700 O O . GLU A 1 479 ? 6.418 9.435 14.060 1.00 89.19 479 GLU A O 1
ATOM 3705 N N . ALA A 1 480 ? 7.595 11.113 13.133 1.00 84.00 480 ALA A N 1
ATOM 3706 C CA . ALA A 1 480 ? 7.781 10.468 11.846 1.00 84.00 480 ALA A CA 1
ATOM 3707 C C . ALA A 1 480 ? 9.197 10.697 11.328 1.00 84.00 480 ALA A C 1
ATOM 3709 O O . ALA A 1 480 ? 9.736 11.800 11.397 1.00 84.00 480 ALA A O 1
ATOM 3710 N N . THR A 1 481 ? 9.783 9.653 10.750 1.00 77.69 481 THR A N 1
ATOM 3711 C CA . THR A 1 481 ? 11.035 9.775 10.010 1.00 77.69 481 THR A CA 1
ATOM 3712 C C . THR A 1 481 ? 10.731 10.323 8.623 1.00 77.69 481 THR A C 1
ATOM 3714 O O . THR A 1 481 ? 9.946 9.727 7.881 1.00 77.69 481 THR A O 1
ATOM 3717 N N . HIS A 1 482 ? 11.370 11.437 8.271 1.00 78.81 482 HIS A N 1
ATOM 3718 C CA . HIS A 1 482 ? 11.278 12.058 6.955 1.00 78.81 482 HIS A CA 1
ATOM 3719 C C . HIS A 1 482 ? 12.588 11.883 6.197 1.00 78.81 482 HIS A C 1
ATOM 3721 O O . HIS A 1 482 ? 13.667 12.127 6.734 1.00 78.81 482 HIS A O 1
ATOM 3727 N N . GLN A 1 483 ? 12.483 11.482 4.937 1.00 70.00 483 GLN A N 1
ATOM 3728 C CA . GLN A 1 483 ? 13.605 11.438 4.021 1.00 70.00 483 GLN A CA 1
ATOM 3729 C C . GLN A 1 483 ? 13.149 11.985 2.672 1.00 70.00 483 GLN A C 1
ATOM 3731 O O . GLN A 1 483 ? 12.359 11.362 1.961 1.00 70.00 483 GLN A O 1
ATOM 3736 N N . ASP A 1 484 ? 13.645 13.171 2.345 1.00 73.75 484 ASP A N 1
ATOM 3737 C CA . ASP A 1 484 ? 13.422 13.791 1.048 1.00 73.75 484 ASP A CA 1
ATOM 3738 C C . ASP A 1 484 ? 14.503 13.298 0.084 1.00 73.75 484 ASP A C 1
ATOM 3740 O O . ASP A 1 484 ? 15.697 13.348 0.390 1.00 73.75 484 ASP A O 1
ATOM 3744 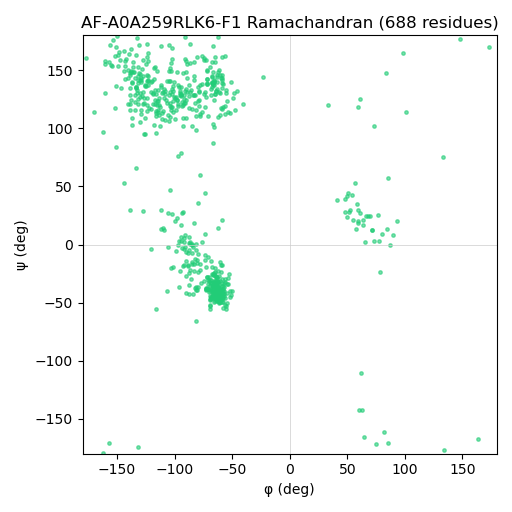N N . TYR A 1 485 ? 14.085 12.789 -1.074 1.00 73.06 485 TYR A N 1
ATOM 3745 C CA . TYR A 1 485 ? 15.016 12.426 -2.136 1.00 73.06 485 TYR A CA 1
ATOM 3746 C C . TYR A 1 485 ? 15.298 13.650 -3.017 1.00 73.06 485 TYR A C 1
ATOM 3748 O O . TYR A 1 485 ? 14.473 14.556 -3.137 1.00 73.06 485 TYR A O 1
ATOM 3756 N N . ASP A 1 486 ? 16.445 13.655 -3.697 1.00 80.25 486 ASP A N 1
ATOM 3757 C CA . ASP A 1 486 ? 16.847 14.693 -4.661 1.00 80.25 486 ASP A CA 1
ATOM 3758 C C . ASP A 1 486 ? 16.072 14.618 -5.992 1.00 80.25 486 ASP A C 1
ATOM 3760 O O . ASP A 1 486 ? 16.405 15.303 -6.961 1.00 80.25 486 ASP A O 1
ATOM 3764 N N . THR A 1 487 ? 15.030 13.787 -6.052 1.00 81.94 487 THR A N 1
ATOM 3765 C CA . THR A 1 487 ? 14.247 13.488 -7.253 1.00 81.94 487 THR A CA 1
ATOM 3766 C C . THR A 1 487 ? 12.805 13.954 -7.149 1.00 81.94 487 THR A C 1
ATOM 3768 O O . THR A 1 487 ? 12.189 13.899 -6.083 1.00 81.94 487 THR A O 1
ATOM 3771 N N . ALA A 1 488 ? 12.231 14.313 -8.289 1.00 87.94 488 ALA A N 1
ATOM 3772 C CA . ALA A 1 488 ? 10.804 14.535 -8.468 1.00 87.94 488 ALA A CA 1
ATOM 3773 C C . ALA A 1 488 ? 10.273 13.659 -9.608 1.00 87.94 488 ALA A C 1
ATOM 3775 O O . ALA A 1 488 ? 11.020 13.275 -10.507 1.00 87.94 488 ALA A O 1
ATOM 3776 N N . ALA A 1 489 ? 8.974 13.365 -9.576 1.00 88.31 489 ALA A N 1
ATOM 3777 C CA . ALA A 1 489 ? 8.267 12.774 -10.706 1.00 88.31 489 ALA A CA 1
ATOM 3778 C C . ALA A 1 489 ? 7.425 13.850 -11.390 1.00 88.31 489 ALA A C 1
ATOM 3780 O O . ALA A 1 489 ? 6.557 14.461 -10.762 1.00 88.31 489 ALA A O 1
ATOM 3781 N N . GLN A 1 490 ? 7.677 14.068 -12.677 1.00 93.06 490 GLN A N 1
ATOM 3782 C CA . GLN A 1 490 ? 6.787 14.813 -13.554 1.00 93.06 490 GLN A CA 1
ATOM 3783 C C . GLN A 1 490 ? 5.745 13.853 -14.117 1.00 93.06 490 GLN A C 1
ATOM 3785 O O . GLN A 1 490 ? 6.096 12.783 -14.612 1.00 93.06 490 GLN A O 1
ATOM 3790 N N . ILE A 1 491 ? 4.473 14.229 -14.044 1.00 92.69 491 ILE A N 1
ATOM 3791 C CA . ILE A 1 491 ? 3.384 13.466 -14.643 1.00 92.69 491 ILE A CA 1
ATOM 3792 C C . ILE A 1 491 ? 2.744 14.281 -15.757 1.00 92.69 491 ILE A C 1
ATOM 3794 O O . ILE A 1 491 ? 2.437 15.461 -15.573 1.00 92.69 491 ILE A O 1
ATOM 3798 N N . LEU A 1 492 ? 2.545 13.633 -16.901 1.00 94.19 492 LEU A N 1
ATOM 3799 C CA . LEU A 1 492 ? 1.921 14.205 -18.087 1.00 94.19 492 LEU A CA 1
ATOM 3800 C C . LEU A 1 492 ? 0.726 13.334 -18.481 1.00 94.19 492 LEU A C 1
ATOM 3802 O O . LEU A 1 492 ? 0.902 12.154 -18.780 1.00 94.19 492 LEU A O 1
ATOM 3806 N N . SER A 1 493 ? -0.472 13.916 -18.502 1.00 94.38 493 SER A N 1
ATOM 3807 C CA . SER A 1 493 ? -1.621 13.323 -19.189 1.00 94.38 493 SER A CA 1
ATOM 3808 C C . SER A 1 493 ? -1.520 13.687 -20.660 1.00 94.38 493 SER A C 1
ATOM 3810 O O . SER A 1 493 ? -1.462 14.873 -20.993 1.00 94.38 493 SER A O 1
ATOM 3812 N N . VAL A 1 494 ? -1.479 12.687 -21.531 1.00 95.12 494 VAL A N 1
ATOM 3813 C CA . VAL A 1 494 ? -1.200 12.866 -22.957 1.00 95.12 494 VAL A CA 1
ATOM 3814 C C . VAL A 1 494 ? -2.250 12.200 -23.837 1.00 95.12 494 VAL A C 1
ATOM 3816 O O . VAL A 1 494 ? -2.827 11.178 -23.463 1.00 95.12 494 VAL A O 1
ATOM 3819 N N . ILE A 1 495 ? -2.459 12.764 -25.026 1.00 95.44 495 ILE A N 1
ATOM 3820 C CA . ILE A 1 495 ? -3.248 12.166 -26.107 1.00 95.44 495 ILE A CA 1
ATOM 3821 C C . ILE A 1 495 ? -2.295 11.422 -27.036 1.00 95.44 495 ILE A C 1
ATOM 3823 O O . ILE A 1 495 ? -1.294 11.978 -27.489 1.00 95.44 495 ILE A O 1
ATOM 3827 N N . THR A 1 496 ? -2.624 10.172 -27.332 1.00 95.38 496 THR A N 1
ATOM 3828 C CA . THR A 1 496 ? -1.819 9.272 -28.163 1.00 95.38 496 THR A CA 1
ATOM 3829 C C . THR A 1 496 ? -2.404 9.167 -29.570 1.00 95.38 496 THR A C 1
ATOM 3831 O O . THR A 1 496 ? -3.581 9.469 -29.792 1.00 95.38 496 THR A O 1
ATOM 3834 N N . ASP A 1 497 ? -1.606 8.739 -30.551 1.00 94.19 497 ASP A N 1
ATOM 3835 C CA . ASP A 1 497 ? -2.132 8.429 -31.890 1.00 94.19 497 ASP A CA 1
ATOM 3836 C C . ASP A 1 497 ? -2.847 7.066 -31.973 1.00 94.19 497 ASP A C 1
ATOM 3838 O O . ASP A 1 497 ? -3.642 6.841 -32.887 1.00 94.19 497 ASP A O 1
ATOM 3842 N N . TYR A 1 498 ? -2.612 6.204 -30.982 1.00 94.25 498 TYR A N 1
ATOM 3843 C CA . TYR A 1 498 ? -3.105 4.835 -30.894 1.00 94.25 498 TYR A CA 1
ATOM 3844 C C . TYR A 1 498 ? -4.287 4.694 -29.919 1.00 94.25 498 TYR A C 1
ATOM 3846 O O . TYR A 1 498 ? -4.440 5.507 -29.000 1.00 94.25 498 TYR A O 1
ATOM 3854 N N . PRO A 1 499 ? -5.137 3.655 -30.081 1.00 94.62 499 PRO A N 1
ATOM 3855 C CA . PRO A 1 499 ? -6.243 3.383 -29.164 1.00 94.62 499 PRO A CA 1
ATOM 3856 C C . PRO A 1 499 ? -5.745 2.967 -27.774 1.00 94.62 499 PRO A C 1
ATOM 3858 O O . PRO A 1 499 ? -4.568 2.668 -27.583 1.00 94.62 499 PRO A O 1
ATOM 3861 N N . GLN A 1 500 ? -6.663 2.881 -26.811 1.00 95.56 500 GLN A N 1
ATOM 3862 C CA . GLN A 1 500 ? -6.360 2.438 -25.450 1.00 95.56 500 GLN A CA 1
ATOM 3863 C C . GLN A 1 500 ? -5.546 1.136 -25.435 1.00 95.56 500 GLN A C 1
ATOM 3865 O O . GLN A 1 500 ? -5.961 0.123 -26.000 1.00 95.56 500 GLN A O 1
ATOM 3870 N N . GLN A 1 501 ? -4.414 1.166 -24.734 1.00 93.81 501 GLN A N 1
ATOM 3871 C CA . GLN A 1 501 ? -3.547 0.007 -24.547 1.00 93.81 501 GLN A CA 1
ATOM 3872 C C . GLN A 1 501 ? -3.942 -0.787 -23.296 1.00 93.81 501 GLN A C 1
ATOM 3874 O O . GLN A 1 501 ? -4.542 -0.253 -22.365 1.00 93.81 501 GLN A O 1
ATOM 3879 N N . ASP A 1 502 ? -3.567 -2.065 -23.258 1.00 92.62 502 ASP A N 1
ATOM 3880 C CA . ASP A 1 502 ? -3.731 -2.942 -22.091 1.00 92.62 502 ASP A CA 1
ATOM 3881 C C . ASP A 1 502 ? -2.395 -3.301 -21.420 1.00 92.62 502 ASP A C 1
ATOM 3883 O O . ASP A 1 502 ? -2.321 -4.229 -20.611 1.00 92.62 502 ASP A O 1
ATOM 3887 N N . ILE A 1 503 ? -1.330 -2.576 -21.761 1.00 89.88 503 ILE A N 1
ATOM 3888 C CA . ILE A 1 503 ? 0.006 -2.748 -21.204 1.00 89.88 503 ILE A CA 1
ATOM 3889 C C . ILE A 1 503 ? 0.444 -1.467 -20.501 1.00 89.88 503 ILE A C 1
ATOM 3891 O O . ILE A 1 503 ? 0.370 -0.379 -21.065 1.00 89.88 503 ILE A O 1
ATOM 3895 N N . THR A 1 504 ? 0.906 -1.613 -19.264 1.00 89.50 504 THR A N 1
ATOM 3896 C CA . THR A 1 504 ? 1.720 -0.602 -18.585 1.00 89.50 504 THR A CA 1
ATOM 3897 C C . THR A 1 504 ? 3.181 -0.992 -18.719 1.00 89.50 504 THR A C 1
ATOM 3899 O O . THR A 1 504 ? 3.513 -2.182 -18.779 1.00 89.50 504 THR A O 1
ATOM 3902 N N . TRP A 1 505 ? 4.076 -0.018 -18.782 1.00 88.44 505 TRP A N 1
ATOM 3903 C CA . TRP A 1 505 ? 5.491 -0.330 -18.844 1.00 88.44 505 TRP A CA 1
ATOM 3904 C C . TRP A 1 505 ? 6.331 0.684 -18.083 1.00 88.44 505 TRP A C 1
ATOM 3906 O O . TRP A 1 505 ? 5.965 1.851 -17.948 1.00 88.44 505 TRP A O 1
ATOM 3916 N N . GLN A 1 506 ? 7.456 0.215 -17.550 1.00 85.25 506 GLN A N 1
ATOM 3917 C CA . GLN A 1 506 ? 8.395 1.023 -16.790 1.00 85.25 506 GLN A CA 1
ATOM 3918 C C . GLN A 1 506 ? 9.831 0.664 -17.161 1.00 85.25 506 GLN A C 1
ATOM 3920 O O . GLN A 1 506 ? 10.288 -0.458 -16.948 1.00 85.25 506 GLN A O 1
ATOM 3925 N N . ARG A 1 507 ? 10.564 1.659 -17.650 1.00 86.25 507 ARG A N 1
ATOM 3926 C CA . ARG A 1 507 ? 11.998 1.580 -17.891 1.00 86.25 507 ARG A CA 1
ATOM 3927 C C . ARG A 1 507 ? 12.748 2.287 -16.778 1.00 86.25 507 ARG A C 1
ATOM 3929 O O . ARG A 1 507 ? 12.423 3.418 -16.426 1.00 86.25 507 ARG A O 1
ATOM 3936 N N . PHE A 1 508 ? 13.789 1.664 -16.254 1.00 82.00 508 PHE A N 1
ATOM 3937 C CA . PHE A 1 508 ? 14.716 2.334 -15.351 1.00 82.00 508 PHE A CA 1
ATOM 3938 C C . PHE A 1 508 ? 15.858 2.975 -16.130 1.00 82.00 508 PHE A C 1
ATOM 3940 O O . PHE A 1 508 ? 16.455 2.345 -16.999 1.00 82.00 508 PHE A O 1
ATOM 3947 N N . THR A 1 509 ? 16.165 4.225 -15.796 1.00 83.75 509 THR A N 1
ATOM 3948 C CA . THR A 1 509 ? 17.283 4.985 -16.364 1.00 83.75 509 THR A CA 1
ATOM 3949 C C . THR A 1 509 ? 18.203 5.475 -15.247 1.00 83.75 509 THR A C 1
ATOM 3951 O O . THR A 1 509 ? 17.865 5.378 -14.064 1.00 83.75 509 THR A O 1
ATOM 3954 N N . VAL A 1 510 ? 19.349 6.049 -15.613 1.00 78.31 510 VAL A N 1
ATOM 3955 C CA . VAL A 1 510 ? 20.279 6.665 -14.649 1.00 78.31 510 VAL A CA 1
ATOM 3956 C C . VAL A 1 510 ? 19.666 7.862 -13.907 1.00 78.31 510 VAL A C 1
ATOM 3958 O O . VAL A 1 510 ? 20.006 8.108 -12.751 1.00 78.31 510 VAL A O 1
ATOM 3961 N N . HIS A 1 511 ? 18.715 8.567 -14.530 1.00 81.69 511 HIS A N 1
ATOM 3962 C CA . HIS A 1 511 ? 18.017 9.716 -13.937 1.00 81.69 511 HIS A CA 1
ATOM 3963 C C . HIS A 1 511 ? 16.815 9.307 -13.078 1.00 81.69 511 HIS A C 1
ATOM 3965 O O . HIS A 1 511 ? 16.336 10.085 -12.256 1.00 81.69 511 HIS A O 1
ATOM 3971 N N . GLY A 1 512 ? 16.369 8.059 -13.220 1.00 79.69 512 GLY A N 1
ATOM 3972 C CA . GLY A 1 512 ? 15.229 7.506 -12.511 1.00 79.69 512 GLY A CA 1
ATOM 3973 C C . GLY A 1 512 ? 14.278 6.737 -13.432 1.00 79.69 512 GLY A C 1
ATOM 3974 O O . GLY A 1 512 ? 14.559 6.533 -14.618 1.00 79.69 512 GLY A O 1
ATOM 3975 N N . PRO A 1 513 ? 13.158 6.252 -12.881 1.00 83.81 513 PRO A N 1
ATOM 3976 C CA . PRO A 1 513 ? 12.128 5.560 -13.642 1.00 83.81 513 PRO A CA 1
ATOM 3977 C C . PRO A 1 513 ? 11.461 6.441 -14.706 1.00 83.81 513 PRO A C 1
ATOM 3979 O O . PRO A 1 513 ? 11.202 7.627 -14.513 1.00 83.81 513 PRO A O 1
ATOM 3982 N N . GLN A 1 514 ? 11.106 5.812 -15.813 1.00 91.12 514 GLN A N 1
ATOM 3983 C CA . GLN A 1 514 ? 10.252 6.350 -16.859 1.00 91.12 514 GLN A CA 1
ATOM 3984 C C . GLN A 1 514 ? 9.132 5.347 -17.087 1.00 91.12 514 GLN A C 1
ATOM 3986 O O . GLN A 1 514 ? 9.408 4.184 -17.377 1.00 91.12 514 GLN A O 1
ATOM 3991 N N . ALA A 1 515 ? 7.883 5.767 -16.929 1.00 90.69 515 ALA A N 1
ATOM 3992 C CA . ALA A 1 515 ? 6.742 4.871 -17.044 1.00 90.69 515 ALA A CA 1
ATOM 3993 C C . ALA A 1 515 ? 5.650 5.444 -17.938 1.00 90.69 515 ALA A C 1
ATOM 3995 O O . ALA A 1 515 ? 5.476 6.660 -18.027 1.00 90.69 515 ALA A O 1
ATOM 3996 N N . PHE A 1 516 ? 4.887 4.540 -18.537 1.00 93.75 516 PHE A N 1
ATOM 3997 C CA . PHE A 1 516 ? 3.662 4.839 -19.257 1.00 93.75 516 PHE A CA 1
ATOM 3998 C C . PHE A 1 516 ? 2.533 3.981 -18.702 1.00 93.75 516 PHE A C 1
ATOM 4000 O O . PHE A 1 516 ? 2.641 2.754 -18.640 1.00 93.75 516 PHE A O 1
ATOM 4007 N N . LEU A 1 517 ? 1.448 4.642 -18.308 1.00 93.25 517 LEU A N 1
ATOM 4008 C CA . LEU A 1 517 ? 0.239 4.013 -17.803 1.00 93.25 517 LEU A CA 1
ATOM 4009 C C . LEU A 1 517 ? -0.907 4.304 -18.782 1.00 93.25 517 LEU A C 1
ATOM 4011 O O . LEU A 1 517 ? -1.183 5.479 -19.037 1.00 93.25 517 LEU A O 1
ATOM 4015 N N . PRO A 1 518 ? -1.591 3.284 -19.326 1.00 93.81 518 PRO A N 1
ATOM 4016 C CA . PRO A 1 518 ? -2.699 3.512 -20.246 1.00 93.81 518 PRO A CA 1
ATOM 4017 C C . PRO A 1 518 ? -3.881 4.168 -19.524 1.00 93.81 518 PRO A C 1
ATOM 4019 O O . PRO A 1 518 ? -4.211 3.785 -18.403 1.00 93.81 518 PRO A O 1
ATOM 4022 N N . LEU A 1 519 ? -4.534 5.135 -20.173 1.00 94.88 519 LEU A N 1
ATOM 4023 C CA . LEU A 1 519 ? -5.776 5.758 -19.700 1.00 94.88 519 LEU A CA 1
ATOM 4024 C C . LEU A 1 519 ? -6.942 5.388 -20.615 1.00 94.88 519 LEU A C 1
ATOM 4026 O O . LEU A 1 519 ? -6.754 4.764 -21.657 1.00 94.88 519 LEU A O 1
ATOM 4030 N N . ALA A 1 520 ? -8.170 5.724 -20.210 1.00 93.69 520 ALA A N 1
ATOM 4031 C CA . ALA A 1 520 ? -9.335 5.365 -21.005 1.00 93.69 520 ALA A CA 1
ATOM 4032 C C . ALA A 1 520 ? -9.364 6.147 -22.334 1.00 93.69 520 ALA A C 1
ATOM 4034 O O . ALA A 1 520 ? -9.280 7.378 -22.349 1.00 93.69 520 ALA A O 1
ATOM 4035 N N . GLY A 1 521 ? -9.518 5.429 -23.449 1.00 92.81 521 GLY A N 1
ATOM 4036 C CA . GLY A 1 521 ? -9.429 5.995 -24.801 1.00 92.81 521 GLY A CA 1
ATOM 4037 C C . GLY A 1 521 ? -7.989 6.151 -25.314 1.00 92.81 521 GLY A C 1
ATOM 4038 O O . GLY A 1 521 ? -7.073 5.498 -24.828 1.00 92.81 521 GLY A O 1
ATOM 4039 N N . ALA A 1 522 ? -7.789 6.991 -26.333 1.00 94.75 522 ALA A N 1
ATOM 4040 C CA . ALA A 1 522 ? -6.477 7.259 -26.942 1.00 94.75 522 ALA A CA 1
ATOM 4041 C C . ALA A 1 522 ? -5.633 8.216 -26.078 1.00 94.75 522 ALA A C 1
ATOM 4043 O O . ALA A 1 522 ? -5.336 9.346 -26.472 1.00 94.75 522 ALA A O 1
ATOM 4044 N N . ARG A 1 523 ? -5.352 7.798 -24.840 1.00 95.12 523 ARG A N 1
ATOM 4045 C CA . ARG A 1 523 ? -4.667 8.597 -23.823 1.00 95.12 523 ARG A CA 1
ATOM 4046 C C . ARG A 1 523 ? -3.736 7.751 -22.966 1.00 95.12 523 ARG A C 1
ATOM 4048 O O . ARG A 1 523 ? -3.937 6.549 -22.789 1.00 95.12 523 ARG A O 1
ATOM 4055 N N . GLY A 1 524 ? -2.766 8.415 -22.350 1.00 94.81 524 GLY A N 1
ATOM 4056 C CA . GLY A 1 524 ? -1.860 7.809 -21.383 1.00 94.81 524 GLY A CA 1
ATOM 4057 C C . GLY A 1 524 ? -1.390 8.794 -20.320 1.00 94.81 524 GLY A C 1
ATOM 4058 O O . GLY A 1 524 ? -1.490 10.007 -20.482 1.00 94.81 524 GLY A O 1
ATOM 4059 N N . SER A 1 525 ? -0.864 8.256 -19.226 1.00 94.81 525 SER A N 1
ATOM 4060 C CA . SER A 1 525 ? -0.158 9.001 -18.191 1.00 94.81 525 SER A CA 1
ATOM 4061 C C . SER A 1 525 ? 1.317 8.632 -18.250 1.00 94.81 525 SER A C 1
ATOM 4063 O O . SER A 1 525 ? 1.691 7.492 -17.969 1.00 94.81 525 SER A O 1
ATOM 4065 N N . ILE A 1 526 ? 2.161 9.601 -18.584 1.00 94.31 526 ILE A N 1
ATOM 4066 C CA . ILE A 1 526 ? 3.614 9.452 -18.557 1.00 94.31 526 ILE A CA 1
ATOM 4067 C C . ILE A 1 526 ? 4.117 9.876 -17.184 1.00 94.31 526 ILE A C 1
ATOM 4069 O O . ILE A 1 526 ? 3.760 10.950 -16.705 1.00 94.31 526 ILE A O 1
ATOM 4073 N N . VAL A 1 527 ? 4.972 9.061 -16.570 1.00 91.69 527 VAL A N 1
ATOM 4074 C CA . VAL A 1 527 ? 5.670 9.392 -15.324 1.00 91.69 527 VAL A CA 1
ATOM 4075 C C . VAL A 1 527 ? 7.162 9.476 -15.614 1.00 91.69 527 VAL A C 1
ATOM 4077 O O . VAL A 1 527 ? 7.794 8.479 -15.957 1.00 91.69 527 VAL A O 1
ATOM 4080 N N . TRP A 1 528 ? 7.720 10.673 -15.479 1.00 93.00 528 TRP A N 1
ATOM 4081 C CA . TRP A 1 528 ? 9.102 10.996 -15.809 1.00 93.00 528 TRP A CA 1
ATOM 4082 C C . TRP A 1 528 ? 9.844 11.450 -14.553 1.00 93.00 528 TRP A C 1
ATOM 4084 O O . TRP A 1 528 ? 9.672 12.579 -14.087 1.00 93.00 528 TRP A O 1
ATOM 4094 N N . TYR A 1 529 ? 10.667 10.562 -13.994 1.00 90.31 529 TYR A N 1
ATOM 4095 C CA . TYR A 1 529 ? 11.520 10.897 -12.858 1.00 90.31 529 TYR A CA 1
ATOM 4096 C C . TYR A 1 529 ? 12.805 11.575 -13.311 1.00 90.31 529 TYR A C 1
ATOM 4098 O O . TYR A 1 529 ? 13.409 11.186 -14.312 1.00 90.31 529 TYR A O 1
ATOM 4106 N N . ASP A 1 530 ? 13.229 12.561 -12.532 1.00 90.50 530 ASP A N 1
ATOM 4107 C CA . ASP A 1 530 ? 14.506 13.246 -12.703 1.00 90.50 530 ASP A CA 1
ATOM 4108 C C . ASP A 1 530 ? 14.872 13.990 -11.410 1.00 90.50 530 ASP A C 1
ATOM 4110 O O . ASP A 1 530 ? 14.116 13.968 -10.430 1.00 90.50 530 ASP A O 1
ATOM 4114 N N . GLN A 1 531 ? 16.012 14.678 -11.396 1.00 90.56 531 GLN A N 1
ATOM 4115 C CA . GLN A 1 531 ? 16.356 15.583 -10.302 1.00 90.56 531 GLN A CA 1
ATOM 4116 C C . GLN A 1 531 ? 15.333 16.713 -10.167 1.00 90.56 531 GLN A C 1
ATOM 4118 O O . GLN A 1 531 ? 14.781 17.196 -11.158 1.00 90.56 531 GLN A O 1
ATOM 4123 N N . VAL A 1 532 ? 15.092 17.155 -8.929 1.00 89.00 532 VAL A N 1
ATOM 4124 C CA . VAL A 1 532 ? 14.060 18.160 -8.615 1.00 89.00 532 VAL A CA 1
ATOM 4125 C C . VAL A 1 532 ? 14.195 19.417 -9.480 1.00 89.00 532 VAL A C 1
ATOM 4127 O O . VAL A 1 532 ? 13.194 19.890 -10.017 1.00 89.00 532 VAL A O 1
ATOM 4130 N N . ASP A 1 533 ? 15.407 19.945 -9.651 1.00 92.38 533 ASP A N 1
ATOM 4131 C CA . ASP A 1 533 ? 15.618 21.173 -10.424 1.00 92.38 533 ASP A CA 1
ATOM 4132 C C . ASP A 1 533 ? 15.441 20.952 -11.929 1.00 92.38 533 ASP A C 1
ATOM 4134 O O . ASP A 1 533 ? 14.805 21.770 -12.590 1.00 92.38 533 ASP A O 1
ATOM 4138 N N . ALA A 1 534 ? 15.870 19.801 -12.456 1.00 93.06 534 ALA A N 1
ATOM 4139 C CA . ALA A 1 534 ? 15.620 19.428 -13.847 1.00 93.06 534 ALA A CA 1
ATOM 4140 C C . ALA A 1 534 ? 14.115 19.308 -14.142 1.00 93.06 534 ALA A C 1
ATOM 4142 O O . ALA A 1 534 ? 13.639 19.814 -15.159 1.00 93.06 534 ALA A O 1
ATOM 4143 N N . VAL A 1 535 ? 13.343 18.705 -13.228 1.00 93.88 535 VAL A N 1
ATOM 4144 C CA . VAL A 1 535 ? 11.877 18.646 -13.339 1.00 93.88 535 VAL A CA 1
ATOM 4145 C C . VAL A 1 535 ? 11.261 20.042 -13.301 1.00 93.88 535 VAL A C 1
ATOM 4147 O O . VAL A 1 535 ? 10.388 20.327 -14.115 1.00 93.88 535 VAL A O 1
ATOM 4150 N N . LYS A 1 536 ? 11.707 20.923 -12.396 1.00 94.00 536 LYS A N 1
ATOM 4151 C CA . LYS A 1 536 ? 11.203 22.305 -12.325 1.00 94.00 536 LYS A CA 1
ATOM 4152 C C . LYS A 1 536 ? 11.452 23.063 -13.624 1.00 94.00 536 LYS A C 1
ATOM 4154 O O . LYS A 1 536 ? 10.522 23.675 -14.135 1.00 94.00 536 LYS A O 1
ATOM 4159 N N . THR A 1 537 ? 12.664 22.985 -14.172 1.00 95.19 537 THR A N 1
ATOM 4160 C CA . THR A 1 537 ? 13.005 23.618 -15.452 1.00 95.19 537 THR A CA 1
ATOM 4161 C C . THR A 1 537 ? 12.178 23.038 -16.595 1.00 95.19 537 THR A C 1
ATOM 4163 O O . THR A 1 537 ? 11.565 23.781 -17.352 1.00 95.19 537 THR A O 1
ATOM 4166 N N . ARG A 1 538 ? 12.078 21.710 -16.700 1.00 95.69 538 ARG A N 1
ATOM 4167 C CA . ARG A 1 538 ? 11.264 21.065 -17.739 1.00 95.69 538 ARG A CA 1
ATOM 4168 C C . ARG A 1 538 ? 9.774 21.366 -17.601 1.00 95.69 538 ARG A C 1
ATOM 4170 O O . ARG A 1 538 ? 9.047 21.378 -18.589 1.00 95.69 538 ARG A O 1
ATOM 4177 N N . HIS A 1 539 ? 9.290 21.624 -16.390 1.00 94.75 539 HIS A N 1
ATOM 4178 C CA . HIS A 1 539 ? 7.896 21.990 -16.171 1.00 94.75 539 HIS A CA 1
ATOM 4179 C C . HIS A 1 539 ? 7.536 23.349 -16.794 1.00 94.75 539 HIS A C 1
ATOM 4181 O O . HIS A 1 539 ? 6.376 23.534 -17.165 1.00 94.75 539 HIS A O 1
ATOM 4187 N N . THR A 1 540 ? 8.508 24.259 -16.958 1.00 95.81 540 THR A N 1
ATOM 4188 C CA . THR A 1 540 ? 8.306 25.584 -17.574 1.00 95.81 540 THR A CA 1
ATOM 4189 C C . THR A 1 540 ? 8.449 25.596 -19.096 1.00 95.81 540 THR A C 1
ATOM 4191 O O . THR A 1 540 ? 8.225 26.639 -19.700 1.00 95.81 540 THR A O 1
ATOM 4194 N N . TRP A 1 541 ? 8.830 24.480 -19.722 1.00 97.31 541 TRP A N 1
ATOM 4195 C CA . TRP A 1 541 ? 8.926 24.370 -21.182 1.00 97.31 541 TRP A CA 1
ATOM 4196 C C . TRP A 1 541 ? 7.557 24.511 -21.863 1.00 97.31 541 TRP A C 1
ATOM 4198 O O . TRP A 1 541 ? 6.509 24.255 -21.265 1.00 97.31 541 TRP A O 1
ATOM 4208 N N . SER A 1 542 ? 7.552 24.899 -23.131 1.00 97.56 542 SER A N 1
ATOM 4209 C CA . SER A 1 542 ? 6.381 24.816 -24.006 1.00 97.56 542 SER A CA 1
ATOM 4210 C C . SER A 1 542 ? 5.972 23.358 -24.261 1.00 97.56 542 SER A C 1
ATOM 4212 O O . SER A 1 542 ? 6.751 22.426 -24.044 1.00 97.56 542 SER A O 1
ATOM 4214 N N . ASP A 1 543 ? 4.735 23.137 -24.716 1.00 96.31 543 ASP A N 1
ATOM 4215 C CA . ASP A 1 543 ? 4.277 21.780 -25.048 1.00 96.31 543 ASP A CA 1
ATOM 4216 C C . ASP A 1 543 ? 5.105 21.168 -26.192 1.00 96.31 543 ASP A C 1
ATOM 4218 O O . ASP A 1 543 ? 5.447 19.991 -26.127 1.00 96.31 543 ASP A O 1
ATOM 4222 N N . GLU A 1 544 ? 5.504 21.967 -27.188 1.00 96.56 544 GLU A N 1
ATOM 4223 C CA . GLU A 1 544 ? 6.351 21.530 -28.311 1.00 96.56 544 GLU A CA 1
ATOM 4224 C C . GLU A 1 544 ? 7.724 21.031 -27.840 1.00 96.56 544 GLU A C 1
ATOM 4226 O O . GLU A 1 544 ? 8.185 19.964 -28.256 1.00 96.56 544 GLU A O 1
ATOM 4231 N N . GLU A 1 545 ? 8.357 21.760 -26.917 1.00 97.50 545 GLU A N 1
ATOM 4232 C CA . GLU A 1 545 ? 9.631 21.364 -26.313 1.00 97.50 545 GLU A CA 1
ATOM 4233 C C . GLU A 1 545 ? 9.500 20.054 -25.525 1.00 97.50 545 GLU A C 1
ATOM 4235 O O . GLU A 1 545 ? 10.357 19.175 -25.644 1.00 97.50 545 GLU A O 1
ATOM 4240 N N . ILE A 1 546 ? 8.420 19.877 -24.752 1.00 96.69 546 ILE A N 1
ATOM 4241 C CA . ILE A 1 546 ? 8.189 18.633 -24.005 1.00 96.69 546 ILE A CA 1
ATOM 4242 C C . ILE A 1 546 ? 7.931 17.465 -24.960 1.00 96.69 546 ILE A C 1
ATOM 4244 O O . ILE A 1 546 ? 8.498 16.395 -24.752 1.00 96.69 546 ILE A O 1
ATOM 4248 N N . LEU A 1 547 ? 7.121 17.643 -26.006 1.00 96.31 547 LEU A N 1
ATOM 4249 C CA . LEU A 1 547 ? 6.844 16.594 -26.995 1.00 96.31 547 LEU A CA 1
ATOM 4250 C C . LEU A 1 547 ? 8.123 16.147 -27.716 1.00 96.31 547 LEU A C 1
ATOM 4252 O O . LEU A 1 547 ? 8.382 14.947 -27.828 1.00 96.31 547 LEU A O 1
ATOM 4256 N N . SER A 1 548 ? 8.967 17.098 -28.119 1.00 96.06 548 SER A N 1
ATOM 4257 C CA . SER A 1 548 ? 10.285 16.815 -28.700 1.00 96.06 548 SER A CA 1
ATOM 4258 C C . SER A 1 548 ? 11.197 16.062 -27.717 1.00 96.06 548 SER A C 1
ATOM 4260 O O . SER A 1 548 ? 11.841 15.064 -28.063 1.00 96.06 548 SER A O 1
ATOM 4262 N N . ALA A 1 549 ? 11.202 16.473 -26.446 1.00 95.56 549 ALA A N 1
ATOM 4263 C CA . ALA A 1 549 ? 11.975 15.806 -25.406 1.00 95.56 549 ALA A CA 1
ATOM 4264 C C . ALA A 1 549 ? 11.457 14.388 -25.097 1.00 95.56 549 ALA A C 1
ATOM 4266 O O . ALA A 1 549 ? 12.257 13.487 -24.843 1.00 95.56 549 ALA A O 1
ATOM 4267 N N . LEU A 1 550 ? 10.141 14.155 -25.151 1.00 95.12 550 LEU A N 1
ATOM 4268 C CA . LEU A 1 550 ? 9.550 12.823 -25.015 1.00 95.12 550 LEU A CA 1
ATOM 4269 C C . LEU A 1 550 ? 9.997 11.909 -26.159 1.00 95.12 550 LEU A C 1
ATOM 4271 O O . LEU A 1 550 ? 10.488 10.818 -25.887 1.00 95.12 550 LEU A O 1
ATOM 4275 N N . ALA A 1 551 ? 9.907 12.370 -27.410 1.00 92.56 551 ALA A N 1
ATOM 4276 C CA . ALA A 1 551 ? 10.285 11.585 -28.588 1.00 92.56 551 ALA A CA 1
ATOM 4277 C C . ALA A 1 551 ? 11.768 11.170 -28.594 1.00 92.56 551 ALA A C 1
ATOM 4279 O O . ALA A 1 551 ? 12.121 10.110 -29.105 1.00 92.56 551 ALA A O 1
ATOM 4280 N N . THR A 1 552 ? 12.638 11.997 -28.012 1.00 91.56 552 THR A N 1
ATOM 4281 C CA . THR A 1 552 ? 14.082 11.731 -27.919 1.00 91.56 552 THR A CA 1
ATOM 4282 C C . THR A 1 552 ? 14.467 10.922 -26.681 1.00 91.56 552 THR A C 1
ATOM 4284 O O . THR A 1 552 ? 15.395 10.116 -26.736 1.00 91.56 552 THR A O 1
ATOM 4287 N N . THR A 1 553 ? 13.779 11.125 -25.554 1.00 91.31 553 THR A N 1
ATOM 4288 C CA . THR A 1 553 ? 14.160 10.524 -24.268 1.00 91.31 553 THR A CA 1
ATOM 4289 C C . THR A 1 553 ? 13.508 9.164 -24.044 1.00 91.31 553 THR A C 1
ATOM 4291 O O . THR A 1 553 ? 14.148 8.251 -23.516 1.00 91.31 553 THR A O 1
ATOM 4294 N N . PHE A 1 554 ? 12.231 9.015 -24.392 1.00 92.75 554 PHE A N 1
ATOM 4295 C CA . PHE A 1 554 ? 11.462 7.804 -24.121 1.00 92.75 554 PHE A CA 1
ATOM 4296 C C . PHE A 1 554 ? 11.703 6.718 -25.182 1.00 92.75 554 PHE A C 1
ATOM 4298 O O . PHE A 1 554 ? 12.177 7.003 -26.279 1.00 92.75 554 PHE A O 1
ATOM 4305 N N . PRO A 1 555 ? 11.463 5.439 -24.845 1.00 89.00 555 PRO A N 1
ATOM 4306 C CA . PRO A 1 555 ? 11.626 4.343 -25.792 1.00 89.00 555 PRO A CA 1
ATOM 4307 C C . PRO A 1 555 ? 10.576 4.420 -26.916 1.00 89.00 555 PRO A C 1
ATOM 4309 O O . PRO A 1 555 ? 9.500 4.986 -26.721 1.00 89.00 555 PRO A O 1
ATOM 4312 N N . ALA A 1 556 ? 10.861 3.808 -28.071 1.00 87.19 556 ALA A N 1
ATOM 4313 C CA . ALA A 1 556 ? 9.958 3.811 -29.230 1.00 87.19 556 ALA A CA 1
ATOM 4314 C C . ALA A 1 556 ? 8.581 3.185 -28.923 1.00 87.19 556 ALA A C 1
ATOM 4316 O O . ALA A 1 556 ? 7.585 3.530 -29.550 1.00 87.19 556 ALA A O 1
ATOM 4317 N N . GLU A 1 557 ? 8.508 2.315 -27.912 1.00 86.94 557 GLU A N 1
ATOM 4318 C CA . GLU A 1 557 ? 7.282 1.736 -27.357 1.00 86.94 557 GLU A CA 1
ATOM 4319 C C . GLU A 1 557 ? 6.280 2.770 -26.821 1.00 86.94 557 GLU A C 1
ATOM 4321 O O . GLU A 1 557 ? 5.111 2.431 -26.641 1.00 86.94 557 GLU A O 1
ATOM 4326 N N . LEU A 1 558 ? 6.704 4.014 -26.555 1.00 89.69 558 LEU A N 1
ATOM 4327 C CA . LEU A 1 558 ? 5.785 5.104 -26.218 1.00 89.69 558 LEU A CA 1
ATOM 4328 C C . LEU A 1 558 ? 4.881 5.486 -27.398 1.00 89.69 558 LEU A C 1
ATOM 4330 O O . LEU A 1 558 ? 3.769 5.958 -27.164 1.00 89.69 558 LEU A O 1
ATOM 4334 N N . GLY A 1 559 ? 5.327 5.254 -28.636 1.00 90.69 559 GLY A N 1
ATOM 4335 C CA . GLY A 1 559 ? 4.631 5.673 -29.850 1.00 90.69 559 GLY A CA 1
ATOM 4336 C C . GLY A 1 559 ? 4.525 7.195 -29.990 1.00 90.69 559 GLY A C 1
ATOM 4337 O O . GLY A 1 559 ? 5.222 7.951 -29.312 1.00 90.69 559 GLY A O 1
ATOM 4338 N N . GLU A 1 560 ? 3.655 7.648 -30.894 1.00 92.38 560 GLU A N 1
ATOM 4339 C CA . GLU A 1 560 ? 3.467 9.073 -31.163 1.00 92.38 560 GLU A CA 1
ATOM 4340 C C . GLU A 1 560 ? 2.517 9.720 -30.142 1.00 92.38 560 GLU A C 1
ATOM 4342 O O . GLU A 1 560 ? 1.393 9.257 -29.904 1.00 92.38 560 GLU A O 1
ATOM 4347 N N . ILE A 1 561 ? 2.972 10.829 -29.552 1.00 96.25 561 ILE A N 1
ATOM 4348 C CA . ILE A 1 561 ? 2.185 11.656 -28.637 1.00 96.25 561 ILE A CA 1
ATOM 4349 C C . ILE A 1 561 ? 1.710 12.903 -29.379 1.00 96.25 561 ILE A C 1
ATOM 4351 O O . ILE A 1 561 ? 2.519 13.721 -29.806 1.00 96.25 561 ILE A O 1
ATOM 4355 N N . LYS A 1 562 ? 0.389 13.063 -29.496 1.00 94.94 562 LYS A N 1
ATOM 4356 C CA . LYS A 1 562 ? -0.239 14.162 -30.244 1.00 94.94 562 LYS A CA 1
ATOM 4357 C C . LYS A 1 562 ? -0.309 15.462 -29.456 1.00 94.94 562 LYS A C 1
ATOM 4359 O O . LYS A 1 562 ? -0.180 16.534 -30.033 1.00 94.94 562 LYS A O 1
ATOM 4364 N N . ALA A 1 563 ? -0.588 15.374 -28.157 1.00 95.44 563 ALA A N 1
ATOM 4365 C CA . ALA A 1 563 ? -0.775 16.547 -27.310 1.00 95.44 563 ALA A CA 1
ATOM 4366 C C . ALA A 1 563 ? -0.599 16.214 -25.827 1.00 95.44 563 ALA A C 1
ATOM 4368 O O . ALA A 1 563 ? -0.791 15.071 -25.402 1.00 95.44 563 ALA A O 1
ATOM 4369 N N . ILE A 1 564 ? -0.299 17.242 -25.035 1.00 95.06 564 ILE A N 1
ATOM 4370 C CA . ILE A 1 564 ? -0.284 17.196 -23.572 1.00 95.06 564 ILE A CA 1
ATOM 4371 C C . ILE A 1 564 ? -1.577 17.855 -23.084 1.00 95.06 564 ILE A C 1
ATOM 4373 O O . ILE A 1 564 ? -1.812 19.028 -23.344 1.00 95.06 564 ILE A O 1
ATOM 4377 N N . GLU A 1 565 ? -2.435 17.114 -22.383 1.00 92.44 565 GLU A N 1
ATOM 4378 C CA . GLU A 1 565 ? -3.689 17.656 -21.834 1.00 92.44 565 GLU A CA 1
ATOM 4379 C C . GLU A 1 565 ? -3.468 18.347 -20.492 1.00 92.44 565 GLU A C 1
ATOM 4381 O O . GLU A 1 565 ? -4.042 19.401 -20.224 1.00 92.44 565 GLU A O 1
ATOM 4386 N N . ARG A 1 566 ? -2.656 17.736 -19.624 1.00 92.50 566 ARG A N 1
ATOM 4387 C CA . ARG A 1 566 ? -2.296 18.285 -18.315 1.00 92.50 566 ARG A CA 1
ATOM 4388 C C . ARG A 1 566 ? -0.906 17.839 -17.905 1.00 92.50 566 ARG A C 1
ATOM 4390 O O . ARG A 1 566 ? -0.452 16.755 -18.261 1.00 92.50 566 ARG A O 1
ATOM 4397 N N . ARG A 1 567 ? -0.263 18.656 -17.076 1.00 93.44 567 ARG A N 1
ATOM 4398 C CA . ARG A 1 567 ? 1.037 18.362 -16.479 1.00 93.44 567 ARG A CA 1
ATOM 4399 C C . ARG A 1 567 ? 1.070 18.759 -15.014 1.00 93.44 567 ARG A C 1
ATOM 4401 O O . ARG A 1 567 ? 0.460 19.742 -14.609 1.00 93.44 567 ARG A O 1
ATOM 4408 N N . GLY A 1 568 ? 1.842 18.024 -14.236 1.00 91.50 568 GLY A N 1
ATOM 4409 C CA . GLY A 1 568 ? 2.161 18.357 -12.856 1.00 91.50 568 GLY A CA 1
ATOM 4410 C C . GLY A 1 568 ? 3.461 17.687 -12.450 1.00 91.50 568 GLY A C 1
ATOM 4411 O O . GLY A 1 568 ? 4.007 16.868 -13.187 1.00 91.50 568 GLY A O 1
ATOM 4412 N N . TYR A 1 569 ? 3.973 18.029 -11.277 1.00 91.38 569 TYR A N 1
ATOM 4413 C CA . TYR A 1 569 ? 5.088 17.303 -10.692 1.00 91.38 569 TYR A CA 1
ATOM 4414 C C . TYR A 1 569 ? 4.988 17.291 -9.172 1.00 91.38 569 TYR A C 1
ATOM 4416 O O . TYR A 1 569 ? 4.316 18.133 -8.572 1.00 91.38 569 TYR A O 1
ATOM 4424 N N . PHE A 1 570 ? 5.656 16.330 -8.543 1.00 85.62 570 PHE A N 1
ATOM 4425 C CA . PHE A 1 570 ? 5.801 16.285 -7.093 1.00 85.62 570 PHE A CA 1
ATOM 4426 C C . PHE A 1 570 ? 7.184 15.763 -6.692 1.00 85.62 570 PHE A C 1
ATOM 4428 O O . PHE A 1 570 ? 7.718 14.861 -7.346 1.00 85.62 570 PHE A O 1
ATOM 4435 N N . PRO A 1 571 ? 7.775 16.318 -5.620 1.00 82.31 571 PRO A N 1
ATOM 4436 C CA . PRO A 1 571 ? 9.004 15.785 -5.053 1.00 82.31 571 PRO A CA 1
ATOM 4437 C C . PRO A 1 571 ? 8.752 14.395 -4.467 1.00 82.31 571 PRO A C 1
ATOM 4439 O O . PRO A 1 571 ? 7.710 14.149 -3.857 1.00 82.31 571 PRO A O 1
ATOM 4442 N N . ILE A 1 572 ? 9.719 13.494 -4.627 1.00 78.88 572 ILE A N 1
ATOM 4443 C CA . ILE A 1 572 ? 9.654 12.162 -4.034 1.00 78.88 572 ILE A CA 1
ATOM 4444 C C . ILE A 1 572 ? 10.096 12.271 -2.583 1.00 78.88 572 ILE A C 1
ATOM 4446 O O . ILE A 1 572 ? 11.236 12.614 -2.273 1.00 78.88 572 ILE A O 1
ATOM 4450 N N . ARG A 1 573 ? 9.159 11.973 -1.691 1.00 74.69 573 ARG A N 1
ATOM 4451 C CA . ARG A 1 573 ? 9.367 11.983 -0.249 1.00 74.69 573 ARG A CA 1
ATOM 4452 C C . ARG A 1 573 ? 9.037 10.628 0.334 1.00 74.69 573 ARG A C 1
ATOM 4454 O O . ARG A 1 573 ? 8.096 9.961 -0.100 1.00 74.69 573 ARG A O 1
ATOM 4461 N N . ARG A 1 574 ? 9.793 10.259 1.354 1.00 74.06 574 ARG A N 1
ATOM 4462 C CA . ARG A 1 574 ? 9.479 9.150 2.237 1.00 74.06 574 ARG A CA 1
ATOM 4463 C C . ARG A 1 574 ? 9.132 9.708 3.602 1.00 74.06 574 ARG A C 1
ATOM 4465 O O . ARG A 1 574 ? 9.880 10.498 4.173 1.00 74.06 574 ARG A O 1
ATOM 4472 N N . MET A 1 575 ? 8.004 9.256 4.127 1.00 79.19 575 MET A N 1
ATOM 4473 C CA . MET A 1 575 ? 7.612 9.510 5.503 1.00 79.19 575 MET A CA 1
ATOM 4474 C C . MET A 1 575 ? 7.131 8.209 6.132 1.00 79.19 575 MET A C 1
ATOM 4476 O O . MET A 1 575 ? 6.390 7.446 5.509 1.00 79.19 575 MET A O 1
ATOM 4480 N N . HIS A 1 576 ? 7.559 7.942 7.360 1.00 79.94 576 HIS A N 1
ATOM 4481 C CA . HIS A 1 576 ? 7.058 6.816 8.133 1.00 79.94 576 HIS A CA 1
ATOM 4482 C C . HIS A 1 576 ? 6.872 7.207 9.594 1.00 79.94 576 HIS A C 1
ATOM 4484 O O . HIS A 1 576 ? 7.836 7.585 10.258 1.00 79.94 576 HIS A O 1
ATOM 4490 N N . ALA A 1 577 ? 5.645 7.083 10.094 1.00 83.00 577 ALA A N 1
ATOM 4491 C CA . ALA A 1 577 ? 5.337 7.296 11.497 1.00 83.00 577 ALA A CA 1
ATOM 4492 C C . ALA A 1 577 ? 5.989 6.210 12.370 1.00 83.00 577 ALA A C 1
ATOM 4494 O O . ALA A 1 577 ? 5.992 5.019 12.034 1.00 83.00 577 ALA A O 1
ATOM 4495 N N . GLU A 1 578 ? 6.536 6.609 13.517 1.00 83.38 578 GLU A N 1
ATOM 4496 C CA . GLU A 1 578 ? 7.166 5.678 14.456 1.00 83.38 578 GLU A CA 1
ATOM 4497 C C . GLU A 1 578 ? 6.157 4.754 15.134 1.00 83.38 578 GLU A C 1
ATOM 4499 O O . GLU A 1 578 ? 6.475 3.607 15.455 1.00 83.38 578 GLU A O 1
ATOM 4504 N N . ARG A 1 579 ? 4.934 5.247 15.322 1.00 87.81 579 ARG A N 1
ATOM 4505 C CA . ARG A 1 579 ? 3.779 4.493 15.802 1.00 87.81 579 ARG A CA 1
ATOM 4506 C C . ARG A 1 579 ? 2.549 4.877 14.998 1.00 87.81 579 ARG A C 1
ATOM 4508 O O . ARG A 1 579 ? 2.464 5.996 14.507 1.00 87.81 579 ARG A O 1
ATOM 4515 N N . TYR A 1 580 ? 1.612 3.953 14.826 1.00 89.81 580 TYR A N 1
ATOM 4516 C CA . TYR A 1 580 ? 0.384 4.230 14.056 1.00 89.81 580 TYR A CA 1
ATOM 4517 C C . TYR A 1 580 ? -0.802 4.572 14.952 1.00 89.81 580 TYR A C 1
ATOM 4519 O O . TYR A 1 580 ? -1.873 4.903 14.457 1.00 89.81 580 TYR A O 1
ATOM 4527 N N . THR A 1 581 ? -0.633 4.467 16.266 1.00 94.06 581 THR A N 1
ATOM 4528 C CA . THR A 1 581 ? -1.715 4.637 17.231 1.00 94.06 581 THR A CA 1
ATOM 4529 C C . THR A 1 581 ? -1.261 5.480 18.410 1.00 94.06 581 THR A C 1
ATOM 4531 O O . THR A 1 581 ? -0.105 5.405 18.830 1.00 94.06 581 THR A O 1
ATOM 4534 N N . ALA A 1 582 ? -2.199 6.228 18.971 1.00 92.50 582 ALA A N 1
ATOM 4535 C CA . ALA A 1 582 ? -2.103 6.881 20.270 1.00 92.50 582 ALA A CA 1
ATOM 4536 C C . ALA A 1 582 ? -3.384 6.574 21.066 1.00 92.50 582 ALA A C 1
ATOM 4538 O O . ALA A 1 582 ? -4.208 5.758 20.641 1.00 92.50 582 ALA A O 1
ATOM 4539 N N . GLU A 1 583 ? -3.554 7.181 22.240 1.00 92.88 583 GLU A N 1
ATOM 4540 C CA . GLU A 1 583 ? -4.767 6.991 23.036 1.00 92.88 583 GLU A CA 1
ATOM 4541 C C . GLU A 1 583 ? -6.013 7.358 22.214 1.00 92.88 583 GLU A C 1
ATOM 4543 O O . GLU A 1 583 ? -6.125 8.473 21.700 1.00 92.88 583 GLU A O 1
ATOM 4548 N N . ARG A 1 584 ? -6.906 6.373 22.023 1.00 94.62 584 ARG A N 1
ATOM 4549 C CA . ARG A 1 584 ? -8.136 6.476 21.216 1.00 94.62 584 ARG A CA 1
ATOM 4550 C C . ARG A 1 584 ? -7.942 7.091 19.824 1.00 94.62 584 ARG A C 1
ATOM 4552 O O . ARG A 1 584 ? -8.867 7.681 19.272 1.00 94.62 584 ARG A O 1
ATOM 4559 N N . THR A 1 585 ? -6.748 6.940 19.252 1.00 96.88 585 THR A N 1
ATOM 4560 C CA . THR A 1 585 ? -6.379 7.548 17.973 1.00 96.88 585 THR A CA 1
ATOM 4561 C C . THR A 1 585 ? -5.618 6.554 17.106 1.00 96.88 585 THR A C 1
ATOM 4563 O O . THR A 1 585 ? -4.747 5.832 17.597 1.00 96.88 585 THR A O 1
ATOM 4566 N N . VAL A 1 586 ? -5.891 6.544 15.803 1.00 97.19 586 VAL A N 1
ATOM 4567 C CA . VAL A 1 586 ? -5.171 5.730 14.816 1.00 97.19 586 VAL A CA 1
ATOM 4568 C C . VAL A 1 586 ? -4.905 6.501 13.524 1.00 97.19 586 VAL A C 1
ATOM 4570 O O . VAL A 1 586 ? -5.716 7.317 13.106 1.00 97.19 586 VAL A O 1
ATOM 4573 N N . LEU A 1 587 ? -3.766 6.239 12.885 1.00 96.38 587 LEU A N 1
ATOM 4574 C CA . LEU A 1 587 ? -3.370 6.807 11.597 1.00 96.38 587 LEU A CA 1
ATOM 4575 C C . LEU A 1 587 ? -3.533 5.773 10.472 1.00 96.38 587 LEU A C 1
ATOM 4577 O O . LEU A 1 587 ? -3.199 4.596 10.648 1.00 96.38 587 LEU A O 1
ATOM 4581 N N . ALA A 1 588 ? -3.991 6.212 9.300 1.00 93.75 588 ALA A N 1
ATOM 4582 C CA . ALA A 1 588 ? -4.153 5.377 8.110 1.00 93.75 588 ALA A CA 1
ATOM 4583 C C . ALA A 1 588 ? -3.708 6.096 6.827 1.00 93.75 588 ALA A C 1
ATOM 4585 O O . ALA A 1 588 ? -3.845 7.313 6.690 1.00 93.75 588 ALA A O 1
ATOM 4586 N N . GLY A 1 589 ? -3.181 5.329 5.867 1.00 88.75 589 GLY A N 1
ATOM 4587 C CA . GLY A 1 589 ? -2.690 5.851 4.594 1.00 88.75 589 GLY A CA 1
ATOM 4588 C C . GLY A 1 589 ? -1.515 6.814 4.765 1.00 88.75 589 GLY A C 1
ATOM 4589 O O . GLY A 1 589 ? -0.680 6.650 5.656 1.00 88.75 589 GLY A O 1
ATOM 4590 N N . ASP A 1 590 ? -1.487 7.857 3.936 1.00 86.31 590 ASP A N 1
ATOM 4591 C CA . ASP A 1 590 ? -0.396 8.836 3.888 1.00 86.31 590 ASP A CA 1
ATOM 4592 C C . ASP A 1 590 ? -0.162 9.583 5.210 1.00 86.31 590 ASP A C 1
ATOM 4594 O O . ASP A 1 590 ? 0.920 10.136 5.402 1.00 86.31 590 ASP A O 1
ATOM 4598 N N . ALA A 1 591 ? -1.125 9.572 6.139 1.00 84.25 591 ALA A N 1
ATOM 4599 C CA . ALA A 1 591 ? -0.940 10.092 7.493 1.00 84.25 591 ALA A CA 1
ATOM 4600 C C . ALA A 1 591 ? 0.057 9.261 8.317 1.00 84.25 591 ALA A C 1
ATOM 4602 O O . ALA A 1 591 ? 0.806 9.825 9.119 1.00 84.25 591 ALA A O 1
ATOM 4603 N N . ALA A 1 592 ? 0.098 7.945 8.088 1.00 79.00 592 ALA A N 1
ATOM 4604 C CA . ALA A 1 592 ? 0.982 6.992 8.757 1.00 79.00 592 ALA A CA 1
ATOM 4605 C C . ALA A 1 592 ? 2.252 6.686 7.945 1.00 79.00 592 ALA A C 1
ATOM 4607 O O . ALA A 1 592 ? 3.328 6.488 8.513 1.00 79.00 592 ALA A O 1
ATOM 4608 N N . HIS A 1 593 ? 2.147 6.626 6.618 1.00 73.50 593 HIS A N 1
ATOM 4609 C CA . HIS A 1 593 ? 3.276 6.336 5.738 1.00 73.50 593 HIS A CA 1
ATOM 4610 C C . HIS A 1 593 ? 3.069 6.992 4.377 1.00 73.50 593 HIS A C 1
ATOM 4612 O O . HIS A 1 593 ? 2.135 6.677 3.658 1.00 73.50 593 HIS A O 1
ATOM 4618 N N . THR A 1 594 ? 3.956 7.909 4.003 1.00 68.56 594 THR A N 1
ATOM 4619 C CA . THR A 1 594 ? 3.979 8.444 2.639 1.00 68.56 594 THR A CA 1
ATOM 4620 C C . THR A 1 594 ? 5.060 7.712 1.874 1.00 68.56 594 THR A C 1
ATOM 4622 O O . THR A 1 594 ? 6.248 7.796 2.201 1.00 68.56 594 THR A O 1
ATOM 4625 N N . ILE A 1 595 ? 4.631 6.978 0.858 1.00 62.06 595 ILE A N 1
ATOM 4626 C CA . ILE A 1 595 ? 5.495 6.288 -0.088 1.00 62.06 595 ILE A CA 1
ATOM 4627 C C . ILE A 1 595 ? 4.998 6.716 -1.465 1.00 62.06 595 ILE A C 1
ATOM 4629 O O . ILE A 1 595 ? 3.807 6.605 -1.737 1.00 62.06 595 ILE A O 1
ATOM 4633 N N . HIS A 1 596 ? 5.882 7.199 -2.339 1.00 59.94 596 HIS A N 1
ATOM 4634 C CA . HIS A 1 596 ? 5.552 7.442 -3.748 1.00 59.94 596 HIS A CA 1
ATOM 4635 C C . HIS A 1 596 ? 6.008 6.250 -4.597 1.00 59.94 596 HIS A C 1
ATOM 4637 O O . HIS A 1 596 ? 7.071 6.334 -5.220 1.00 59.94 596 HIS A O 1
ATOM 4643 N N . PRO A 1 597 ? 5.289 5.108 -4.583 1.00 50.47 597 PRO A N 1
ATOM 4644 C CA . PRO A 1 597 ? 5.702 3.932 -5.323 1.00 50.47 597 PRO A CA 1
ATOM 4645 C C . PRO A 1 597 ? 5.752 4.176 -6.815 1.00 50.47 597 PRO A C 1
ATOM 4647 O O . PRO A 1 597 ? 4.977 4.941 -7.391 1.00 50.47 597 PRO A O 1
ATOM 4650 N N . LEU A 1 598 ? 6.691 3.449 -7.404 1.00 56.16 598 LEU A N 1
ATOM 4651 C CA . LEU A 1 598 ? 6.843 3.244 -8.829 1.00 56.16 598 LEU A CA 1
ATOM 4652 C C . LEU A 1 598 ? 5.471 2.910 -9.448 1.00 56.16 598 LEU A C 1
ATOM 4654 O O . LEU A 1 598 ? 4.722 2.093 -8.912 1.00 56.16 598 LEU A O 1
ATOM 4658 N N . ALA A 1 599 ? 5.136 3.582 -10.551 1.00 53.38 599 ALA A N 1
ATOM 4659 C CA . ALA A 1 599 ? 3.932 3.348 -11.356 1.00 53.38 599 ALA A CA 1
ATOM 4660 C C . ALA A 1 599 ? 2.560 3.490 -10.644 1.00 53.38 599 ALA A C 1
ATOM 4662 O O . ALA A 1 599 ? 1.611 2.786 -10.983 1.00 53.38 599 ALA A O 1
ATOM 4663 N N . GLY A 1 600 ? 2.405 4.416 -9.687 1.00 58.56 600 GLY A N 1
ATOM 4664 C CA . GLY A 1 600 ? 1.069 4.832 -9.217 1.00 58.56 600 GLY A CA 1
ATOM 4665 C C . GLY A 1 600 ? 0.372 3.847 -8.267 1.00 58.56 600 GLY A C 1
ATOM 4666 O O . GLY A 1 600 ? -0.850 3.835 -8.166 1.00 58.56 600 GLY A O 1
ATOM 4667 N N . GLN A 1 601 ? 1.126 3.014 -7.548 1.00 59.84 601 GLN A N 1
ATOM 4668 C CA . GLN A 1 601 ? 0.564 1.999 -6.643 1.00 59.84 601 GLN A CA 1
ATOM 4669 C C . GLN A 1 601 ? 0.219 2.509 -5.226 1.00 59.84 601 GLN A C 1
ATOM 4671 O O . GLN A 1 601 ? -0.230 1.721 -4.393 1.00 59.84 601 GLN A O 1
ATOM 4676 N N . GLY A 1 602 ? 0.428 3.798 -4.927 1.00 67.19 602 GLY A N 1
ATOM 4677 C CA . GLY A 1 602 ? 0.432 4.337 -3.554 1.00 67.19 602 GLY A CA 1
ATOM 4678 C C . GLY A 1 602 ? -0.888 4.158 -2.813 1.00 67.19 602 GLY A C 1
ATOM 4679 O O . GLY A 1 602 ? -0.900 3.731 -1.660 1.00 67.19 602 GLY A O 1
ATOM 4680 N N . VAL A 1 603 ? -2.009 4.378 -3.505 1.00 79.25 603 VAL A N 1
ATOM 4681 C CA . VAL A 1 603 ? -3.344 4.266 -2.900 1.00 79.25 603 VAL A CA 1
ATOM 4682 C C . VAL A 1 603 ? -3.668 2.848 -2.421 1.00 79.25 603 VAL A C 1
ATOM 4684 O O . VAL A 1 603 ? -4.394 2.695 -1.442 1.00 79.25 603 VAL A O 1
ATOM 4687 N N . ASN A 1 604 ? -3.098 1.806 -3.042 1.00 81.38 604 ASN A N 1
ATOM 4688 C CA . ASN A 1 604 ? -3.373 0.423 -2.641 1.00 81.38 604 ASN A CA 1
ATOM 4689 C C . ASN A 1 604 ? -2.939 0.166 -1.196 1.00 81.38 604 ASN A C 1
ATOM 4691 O O . ASN A 1 604 ? -3.664 -0.480 -0.450 1.00 81.38 604 ASN A O 1
ATOM 4695 N N . LEU A 1 605 ? -1.797 0.719 -0.774 1.00 78.88 605 LEU A N 1
ATOM 4696 C CA . LEU A 1 605 ? -1.342 0.589 0.612 1.00 78.88 605 LEU A CA 1
ATOM 4697 C C . LEU A 1 605 ? -2.317 1.250 1.588 1.00 78.88 605 LEU A C 1
ATOM 4699 O O . LEU A 1 605 ? -2.611 0.679 2.635 1.00 78.88 605 LEU A O 1
ATOM 4703 N N . GLY A 1 606 ? -2.858 2.411 1.217 1.00 86.62 606 GLY A N 1
ATOM 4704 C CA . GLY A 1 606 ? -3.893 3.089 1.990 1.00 86.62 606 GLY A CA 1
ATOM 4705 C C . GLY A 1 606 ? -5.202 2.295 2.067 1.00 86.62 606 GLY A C 1
ATOM 4706 O O . GLY A 1 606 ? -5.802 2.207 3.133 1.00 86.62 606 GLY A O 1
ATOM 4707 N N . PHE A 1 607 ? -5.630 1.647 0.981 1.00 87.19 607 PHE A N 1
ATOM 4708 C CA . PHE A 1 607 ? -6.795 0.756 1.020 1.00 87.19 607 PHE A CA 1
ATOM 4709 C C . PHE A 1 607 ? -6.548 -0.518 1.830 1.00 87.19 607 PHE A C 1
ATOM 4711 O O . PHE A 1 607 ? -7.454 -0.992 2.511 1.00 87.19 607 PHE A O 1
ATOM 4718 N N . TYR A 1 608 ? -5.326 -1.052 1.830 1.00 84.44 608 TYR A N 1
ATOM 4719 C CA . TYR A 1 608 ? -4.964 -2.172 2.700 1.00 84.44 608 TYR A CA 1
ATOM 4720 C C . TYR A 1 608 ? -4.968 -1.773 4.179 1.00 84.44 608 TYR A C 1
ATOM 4722 O O . TYR A 1 608 ? -5.364 -2.577 5.024 1.00 84.44 608 TYR A O 1
ATOM 4730 N N . ASP A 1 609 ? -4.580 -0.536 4.501 1.00 87.50 609 ASP A N 1
ATOM 4731 C CA . ASP A 1 609 ? -4.758 0.011 5.846 1.00 87.50 609 ASP A CA 1
ATOM 4732 C C . ASP A 1 609 ? -6.240 0.110 6.208 1.00 87.50 609 ASP A C 1
ATOM 4734 O O . ASP A 1 609 ? -6.628 -0.364 7.272 1.00 87.50 609 ASP A O 1
ATOM 4738 N N . ALA A 1 610 ? -7.070 0.664 5.318 1.00 91.75 610 ALA A N 1
ATOM 4739 C CA . ALA A 1 610 ? -8.510 0.766 5.537 1.00 91.75 610 ALA A CA 1
ATOM 4740 C C . ALA A 1 610 ? -9.124 -0.612 5.828 1.00 91.75 610 ALA A C 1
ATOM 4742 O O . ALA A 1 610 ? -9.743 -0.798 6.873 1.00 91.75 610 ALA A O 1
ATOM 4743 N N . LEU A 1 611 ? -8.873 -1.601 4.963 1.00 87.62 611 LEU A N 1
ATOM 4744 C CA . LEU A 1 611 ? -9.329 -2.984 5.133 1.00 87.62 611 LEU A CA 1
ATOM 4745 C C . LEU A 1 611 ? -8.897 -3.583 6.476 1.00 87.62 611 LEU A C 1
ATOM 4747 O O . LEU A 1 611 ? -9.721 -4.136 7.205 1.00 87.62 611 LEU A O 1
ATOM 4751 N N . ALA A 1 612 ? -7.612 -3.472 6.820 1.00 86.50 612 ALA A N 1
ATOM 4752 C CA . ALA A 1 612 ? -7.090 -4.033 8.062 1.00 86.50 612 ALA A CA 1
ATOM 4753 C C . ALA A 1 612 ? -7.645 -3.325 9.301 1.00 86.50 612 ALA A C 1
ATOM 4755 O O . ALA A 1 612 ? -7.874 -3.974 10.323 1.00 86.50 612 ALA A O 1
ATOM 4756 N N . LEU A 1 613 ? -7.856 -2.008 9.225 1.00 92.44 613 LEU A N 1
ATOM 4757 C CA . LEU A 1 613 ? -8.450 -1.236 10.307 1.00 92.44 613 LEU A CA 1
ATOM 4758 C C . LEU A 1 613 ? -9.900 -1.664 10.529 1.00 92.44 613 LEU A C 1
ATOM 4760 O O . LEU A 1 613 ? -10.257 -2.013 11.650 1.00 92.44 613 LEU A O 1
ATOM 4764 N N . ILE A 1 614 ? -10.700 -1.727 9.462 1.00 90.94 614 ILE A N 1
ATOM 4765 C CA . ILE A 1 614 ? -12.094 -2.181 9.516 1.00 90.94 614 ILE A CA 1
ATOM 4766 C C . ILE A 1 614 ? -12.176 -3.599 10.110 1.00 90.94 614 ILE A C 1
ATOM 4768 O O . ILE A 1 614 ? -12.983 -3.837 11.008 1.00 90.94 614 ILE A O 1
ATOM 4772 N N . ASP A 1 615 ? -11.304 -4.526 9.691 1.00 87.56 615 ASP A N 1
ATOM 4773 C CA . ASP A 1 615 ? -11.269 -5.889 10.246 1.00 87.56 615 ASP A CA 1
ATOM 4774 C C . ASP A 1 615 ? -10.920 -5.920 11.741 1.00 87.56 615 ASP A C 1
ATOM 4776 O O . ASP A 1 615 ? -11.473 -6.719 12.497 1.00 87.56 615 ASP A O 1
ATOM 4780 N N . CYS A 1 616 ? -10.013 -5.048 12.188 1.00 87.88 616 CYS A N 1
ATOM 4781 C CA . CYS A 1 616 ? -9.644 -4.962 13.600 1.00 87.88 616 CYS A CA 1
ATOM 4782 C C . CYS A 1 616 ? -10.752 -4.351 14.468 1.00 87.88 616 CYS A C 1
ATOM 4784 O O . CYS A 1 616 ? -10.813 -4.665 15.657 1.00 87.88 616 CYS A O 1
ATOM 4786 N N . LEU A 1 617 ? -11.600 -3.496 13.892 1.00 90.69 617 LEU A N 1
ATOM 4787 C CA . LEU A 1 617 ? -12.674 -2.794 14.595 1.00 90.69 617 LEU A CA 1
ATOM 4788 C C . LEU A 1 617 ? -13.988 -3.588 14.662 1.00 90.69 617 LEU A C 1
ATOM 4790 O O . LEU A 1 617 ? -14.762 -3.375 15.591 1.00 90.69 617 LEU A O 1
ATOM 4794 N N . LYS A 1 618 ? -14.230 -4.524 13.733 1.00 82.00 618 LYS A N 1
ATOM 4795 C CA . LYS A 1 618 ? -15.528 -5.210 13.552 1.00 82.00 618 LYS A CA 1
ATOM 4796 C C . LYS A 1 618 ? -16.100 -5.897 14.805 1.00 82.00 618 LYS A C 1
ATOM 4798 O O . LYS A 1 618 ? -17.313 -5.935 14.973 1.00 82.00 618 LYS A O 1
ATOM 4803 N N . ASP A 1 619 ? -15.231 -6.432 15.665 1.00 76.19 619 ASP A N 1
ATOM 4804 C CA . ASP A 1 619 ? -15.598 -7.199 16.867 1.00 76.19 619 ASP A CA 1
ATOM 4805 C C . ASP A 1 619 ? -15.309 -6.415 18.164 1.00 76.19 619 ASP A C 1
ATOM 4807 O O . ASP A 1 619 ? -15.271 -6.996 19.250 1.00 76.19 619 ASP A O 1
ATOM 4811 N N . SER A 1 620 ? -15.026 -5.110 18.065 1.00 80.75 620 SER A N 1
ATOM 4812 C CA . SER A 1 620 ? -14.679 -4.289 19.226 1.00 80.75 620 SER A CA 1
ATOM 4813 C C . SER A 1 620 ? -15.917 -3.611 19.803 1.00 80.75 620 SER A C 1
ATOM 4815 O O . SER A 1 620 ? -16.541 -2.789 19.138 1.00 80.75 620 SER A O 1
ATOM 4817 N N . ASP A 1 621 ? -16.230 -3.896 21.070 1.00 79.12 621 ASP A N 1
ATOM 4818 C CA . ASP A 1 621 ? -17.286 -3.183 21.809 1.00 79.12 621 ASP A CA 1
ATOM 4819 C C . ASP A 1 621 ? -16.932 -1.701 22.047 1.00 79.12 621 ASP A C 1
ATOM 4821 O O . ASP A 1 621 ? -17.812 -0.860 22.207 1.00 79.12 621 ASP A O 1
ATOM 4825 N N . ASP A 1 622 ? -15.634 -1.381 22.053 1.00 87.19 622 ASP A N 1
ATOM 4826 C CA . ASP A 1 622 ? -15.093 -0.025 22.131 1.00 87.19 622 ASP A CA 1
ATOM 4827 C C . ASP A 1 622 ? -14.069 0.181 21.012 1.00 87.19 622 ASP A C 1
ATOM 4829 O O . ASP A 1 622 ? -12.995 -0.429 21.002 1.00 87.19 622 ASP A O 1
ATOM 4833 N N . LEU A 1 623 ? -14.392 1.047 20.055 1.00 89.88 623 LEU A N 1
ATOM 4834 C CA . LEU A 1 623 ? -13.550 1.300 18.884 1.00 89.88 623 LEU A CA 1
ATOM 4835 C C . LEU A 1 623 ? -12.213 1.967 19.244 1.00 89.88 623 LEU A C 1
ATOM 4837 O O . LEU A 1 623 ? -11.228 1.789 18.531 1.00 89.88 623 LEU A O 1
ATOM 4841 N N . GLY A 1 624 ? -12.152 2.696 20.363 1.00 89.19 624 GLY A N 1
ATOM 4842 C CA . GLY A 1 624 ? -10.925 3.333 20.848 1.00 89.19 624 GLY A CA 1
ATOM 4843 C C . GLY A 1 624 ? -10.051 2.425 21.715 1.00 89.19 624 GLY A C 1
ATOM 4844 O O . GLY A 1 624 ? -9.013 2.872 22.210 1.00 89.19 624 GLY A O 1
ATOM 4845 N N . ALA A 1 625 ? -10.443 1.161 21.913 1.00 87.50 625 ALA A N 1
ATOM 4846 C CA . ALA A 1 625 ? -9.743 0.247 22.802 1.00 87.50 625 ALA A CA 1
ATOM 4847 C C . ALA A 1 625 ? -8.310 -0.054 22.308 1.00 87.50 625 ALA A C 1
ATOM 4849 O O . ALA A 1 625 ? -8.124 -0.495 21.165 1.00 87.50 625 ALA A O 1
ATOM 4850 N N . PRO A 1 626 ? -7.282 0.030 23.181 1.00 86.94 626 PRO A N 1
ATOM 4851 C CA . PRO A 1 626 ? -5.885 -0.168 22.785 1.00 86.94 626 PRO A CA 1
ATOM 4852 C C . PRO A 1 626 ? -5.604 -1.512 22.102 1.00 86.94 626 PRO A C 1
ATOM 4854 O O . PRO A 1 626 ? -4.713 -1.616 21.263 1.00 86.94 626 PRO A O 1
ATOM 4857 N N . LYS A 1 627 ? -6.364 -2.563 22.438 1.00 87.00 627 LYS A N 1
ATOM 4858 C CA . LYS A 1 627 ? -6.170 -3.915 21.894 1.00 87.00 627 LYS A CA 1
ATOM 4859 C C . LYS A 1 627 ? -6.422 -3.979 20.383 1.00 87.00 627 LYS A C 1
ATOM 4861 O O . LYS A 1 627 ? -5.632 -4.611 19.677 1.00 87.00 627 LYS A O 1
ATOM 4866 N N . ALA A 1 628 ? -7.503 -3.360 19.906 1.00 86.81 628 ALA A N 1
ATOM 4867 C CA . ALA A 1 628 ? -7.860 -3.344 18.488 1.00 86.81 628 ALA A CA 1
ATOM 4868 C C . ALA A 1 628 ? -6.854 -2.498 17.696 1.00 86.81 628 ALA A C 1
ATOM 4870 O O . ALA A 1 628 ? -6.281 -2.969 16.711 1.00 86.81 628 ALA A O 1
ATOM 4871 N N . LEU A 1 629 ? -6.536 -1.306 18.207 1.00 91.81 629 LEU A N 1
ATOM 4872 C CA . LEU A 1 629 ? -5.591 -0.383 17.580 1.00 91.81 629 LEU A CA 1
ATOM 4873 C C . LEU A 1 629 ? -4.172 -0.979 17.504 1.00 91.81 629 LEU A C 1
ATOM 4875 O O . LEU A 1 629 ? -3.550 -0.988 16.442 1.00 91.81 629 LEU A O 1
ATOM 4879 N N . ALA A 1 630 ? -3.691 -1.611 18.579 1.00 85.94 630 ALA A N 1
ATOM 4880 C CA . ALA A 1 630 ? -2.392 -2.288 18.584 1.00 85.94 630 ALA A CA 1
ATOM 4881 C C . ALA A 1 630 ? -2.355 -3.536 17.682 1.00 85.94 630 ALA A C 1
ATOM 4883 O O . ALA A 1 630 ? -1.283 -3.974 17.253 1.00 85.94 630 ALA A O 1
ATOM 4884 N N . ARG A 1 631 ? -3.496 -4.185 17.407 1.00 84.69 631 ARG A N 1
ATOM 4885 C CA . ARG A 1 631 ? -3.567 -5.258 16.399 1.00 84.69 631 ARG A CA 1
ATOM 4886 C C . ARG A 1 631 ? -3.376 -4.676 14.998 1.00 84.69 631 ARG A C 1
ATOM 4888 O O . ARG A 1 631 ? -2.521 -5.187 14.276 1.00 84.69 631 ARG A O 1
ATOM 4895 N N . TYR A 1 632 ? -4.086 -3.598 14.676 1.00 87.38 632 TYR A N 1
ATOM 4896 C CA . TYR A 1 632 ? -3.940 -2.882 13.410 1.00 87.38 632 TYR A CA 1
ATOM 4897 C C . TYR A 1 632 ? -2.493 -2.419 13.177 1.00 87.38 632 TYR A C 1
ATOM 4899 O O . TYR A 1 632 ? -1.893 -2.773 12.160 1.00 87.38 632 TYR A O 1
ATOM 4907 N N . GLU A 1 633 ? -1.885 -1.728 14.150 1.00 86.75 633 GLU A N 1
ATOM 4908 C CA . GLU A 1 633 ? -0.503 -1.247 14.035 1.00 86.75 633 GLU A CA 1
ATOM 4909 C C . GLU A 1 633 ? 0.475 -2.394 13.748 1.00 86.75 633 GLU A C 1
ATOM 4911 O O . GLU A 1 633 ? 1.315 -2.295 12.852 1.00 86.75 633 GLU A O 1
ATOM 4916 N N . ARG A 1 634 ? 0.361 -3.511 14.477 1.00 79.38 634 ARG A N 1
ATOM 4917 C CA . ARG A 1 634 ? 1.257 -4.664 14.298 1.00 79.38 634 ARG A CA 1
ATOM 4918 C C . ARG A 1 634 ? 1.161 -5.276 12.906 1.00 79.38 634 ARG A C 1
ATOM 4920 O O . ARG A 1 634 ? 2.188 -5.701 12.381 1.00 79.38 634 ARG A O 1
ATOM 4927 N N . MET A 1 635 ? -0.042 -5.339 12.336 1.00 75.19 635 MET A N 1
ATOM 4928 C CA . MET A 1 635 ? -0.256 -5.857 10.985 1.00 75.19 635 MET A CA 1
ATOM 4929 C C . MET A 1 635 ? 0.340 -4.901 9.947 1.00 75.19 635 MET A C 1
ATOM 4931 O O . MET A 1 635 ? 1.163 -5.305 9.128 1.00 75.19 635 MET A O 1
ATOM 4935 N N . ARG A 1 636 ? -0.019 -3.616 10.016 1.00 80.25 636 ARG A N 1
ATOM 4936 C CA . ARG A 1 636 ? 0.275 -2.659 8.943 1.00 80.25 636 ARG A CA 1
ATOM 4937 C C . ARG A 1 636 ? 1.679 -2.089 8.983 1.00 80.25 636 ARG A C 1
ATOM 4939 O O . ARG A 1 636 ? 2.316 -1.986 7.940 1.00 80.25 636 ARG A O 1
ATOM 4946 N N . ARG A 1 637 ? 2.234 -1.823 10.165 1.00 75.38 637 ARG A N 1
ATOM 4947 C CA . ARG A 1 637 ? 3.595 -1.283 10.274 1.00 75.38 637 ARG A CA 1
ATOM 4948 C C . ARG A 1 637 ? 4.642 -2.252 9.717 1.00 75.38 637 ARG A C 1
ATOM 4950 O O . ARG A 1 637 ? 5.600 -1.816 9.089 1.00 75.38 637 ARG A O 1
ATOM 4957 N N . ALA A 1 638 ? 4.465 -3.562 9.907 1.00 64.44 638 ALA A N 1
ATOM 4958 C CA . ALA A 1 638 ? 5.364 -4.562 9.329 1.00 64.44 638 ALA A CA 1
ATOM 4959 C C . ALA A 1 638 ? 5.288 -4.579 7.792 1.00 64.44 638 ALA A C 1
ATOM 4961 O O . ALA A 1 638 ? 6.322 -4.548 7.125 1.00 64.44 638 ALA A O 1
ATOM 4962 N N . ASP A 1 639 ? 4.073 -4.568 7.245 1.00 62.84 639 ASP A N 1
ATOM 4963 C CA . ASP A 1 639 ? 3.816 -4.577 5.802 1.00 62.84 639 ASP A CA 1
ATOM 4964 C C . ASP A 1 639 ? 4.333 -3.316 5.100 1.00 62.84 639 ASP A C 1
ATOM 4966 O O . ASP A 1 639 ? 4.973 -3.383 4.044 1.00 62.84 639 ASP A O 1
ATOM 4970 N N . ASN A 1 640 ? 4.099 -2.160 5.716 1.00 64.19 640 ASN A N 1
ATOM 4971 C CA . ASN A 1 640 ? 4.522 -0.875 5.181 1.00 64.19 640 ASN A CA 1
ATOM 4972 C C . ASN A 1 640 ? 6.050 -0.741 5.249 1.00 64.19 640 ASN A C 1
ATOM 4974 O O . ASN A 1 640 ? 6.656 -0.309 4.273 1.00 64.19 640 ASN A O 1
ATOM 4978 N N . LEU A 1 641 ? 6.706 -1.223 6.315 1.00 61.97 641 LEU A N 1
ATOM 4979 C CA . LEU A 1 641 ? 8.174 -1.268 6.395 1.00 61.97 641 LEU A CA 1
ATOM 4980 C C . LEU A 1 641 ? 8.811 -2.159 5.318 1.00 61.97 641 LEU A C 1
ATOM 4982 O O . LEU A 1 641 ? 9.856 -1.797 4.774 1.00 61.97 641 LEU A O 1
ATOM 4986 N N . ILE A 1 642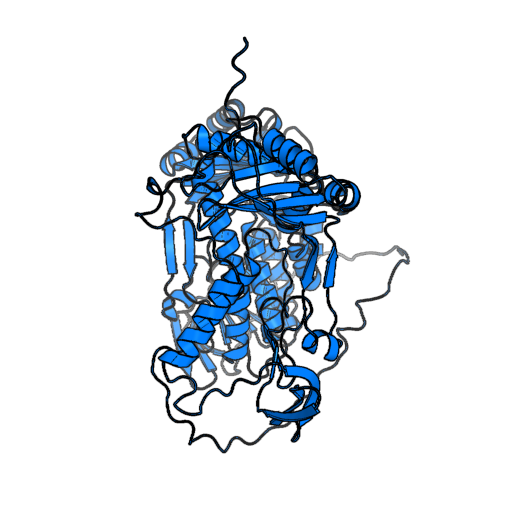 ? 8.204 -3.308 4.997 1.00 57.16 642 ILE A N 1
ATOM 4987 C CA . ILE A 1 642 ? 8.674 -4.185 3.910 1.00 57.16 642 ILE A CA 1
ATOM 4988 C C . ILE A 1 642 ? 8.579 -3.449 2.572 1.00 57.16 642 ILE A C 1
ATOM 4990 O O . ILE A 1 642 ? 9.551 -3.409 1.818 1.00 57.16 642 ILE A O 1
ATOM 4994 N N . THR A 1 643 ? 7.442 -2.806 2.311 1.00 54.06 643 THR A N 1
ATOM 4995 C CA . THR A 1 643 ? 7.219 -2.062 1.064 1.00 54.06 643 THR A CA 1
ATOM 4996 C C . THR A 1 643 ? 8.174 -0.869 0.933 1.00 54.06 643 THR A C 1
ATOM 4998 O O . THR A 1 643 ? 8.744 -0.645 -0.134 1.00 54.06 643 THR A O 1
ATOM 5001 N N . GLN A 1 644 ? 8.438 -0.149 2.029 1.00 56.78 644 GLN A N 1
ATOM 5002 C CA . GLN A 1 644 ? 9.423 0.940 2.065 1.00 56.78 644 GLN A CA 1
ATOM 5003 C C . GLN A 1 644 ? 10.848 0.460 1.810 1.00 56.78 644 GLN A C 1
ATOM 5005 O O . GLN A 1 644 ? 11.583 1.085 1.053 1.00 56.78 644 GLN A O 1
ATOM 5010 N N . SER A 1 645 ? 11.229 -0.664 2.416 1.00 50.59 645 SER A N 1
ATOM 5011 C CA . SER A 1 645 ? 12.563 -1.241 2.229 1.00 50.59 645 SER A CA 1
ATOM 5012 C C . SER A 1 645 ? 12.767 -1.701 0.778 1.00 50.59 645 SER A C 1
ATOM 5014 O O . SER A 1 645 ? 13.866 -1.580 0.240 1.00 50.59 645 SER A O 1
ATOM 5016 N N . GLY A 1 646 ? 11.696 -2.165 0.120 1.00 51.06 646 GLY A N 1
ATOM 5017 C CA . GLY A 1 646 ? 11.669 -2.404 -1.322 1.00 51.06 646 GLY A CA 1
ATOM 5018 C C . GLY A 1 646 ? 11.968 -1.135 -2.122 1.00 51.06 646 GLY A C 1
ATOM 5019 O O . GLY A 1 646 ? 12.828 -1.162 -2.997 1.00 51.06 646 GLY A O 1
ATOM 5020 N N . MET A 1 647 ? 11.328 -0.008 -1.788 1.00 51.81 647 MET A N 1
ATOM 5021 C CA . MET A 1 647 ? 11.602 1.278 -2.441 1.00 51.81 647 MET A CA 1
ATOM 5022 C C . MET A 1 647 ? 13.056 1.715 -2.298 1.00 51.81 647 MET A C 1
ATOM 5024 O O . MET A 1 647 ? 13.643 2.141 -3.284 1.00 51.81 647 MET A O 1
ATOM 5028 N N . ASP A 1 648 ? 13.642 1.620 -1.105 1.00 49.44 648 ASP A N 1
ATOM 5029 C CA . ASP A 1 648 ? 15.038 2.019 -0.893 1.00 49.44 648 ASP A CA 1
ATOM 5030 C C . ASP A 1 648 ? 15.981 1.184 -1.767 1.00 49.44 648 ASP A C 1
ATOM 5032 O O . ASP A 1 648 ? 16.881 1.719 -2.419 1.00 49.44 648 ASP A O 1
ATOM 5036 N N . LEU A 1 649 ? 15.726 -0.126 -1.848 1.00 51.09 649 LEU A N 1
ATOM 5037 C CA . LEU A 1 649 ? 16.452 -1.021 -2.741 1.00 51.09 649 LEU A CA 1
ATOM 5038 C C . LEU A 1 649 ? 16.281 -0.612 -4.213 1.00 51.09 649 LEU A C 1
ATOM 5040 O O . LEU A 1 649 ? 17.252 -0.651 -4.966 1.00 51.09 649 LEU A O 1
ATOM 5044 N N . PHE A 1 650 ? 15.088 -0.170 -4.623 1.00 55.41 650 PHE A N 1
ATOM 5045 C CA . PHE A 1 650 ? 14.856 0.349 -5.971 1.00 55.41 650 PHE A CA 1
ATOM 5046 C C . PHE A 1 650 ? 15.562 1.692 -6.211 1.00 55.41 650 PHE A C 1
ATOM 5048 O O . PHE A 1 650 ? 16.324 1.814 -7.165 1.00 55.41 650 PHE A O 1
ATOM 5055 N N . HIS A 1 651 ? 15.362 2.689 -5.351 1.00 51.00 651 HIS A N 1
ATOM 5056 C CA . HIS A 1 651 ? 15.895 4.040 -5.518 1.00 51.00 651 HIS A CA 1
ATOM 5057 C C . HIS A 1 651 ? 17.430 4.050 -5.536 1.00 51.00 651 HIS A C 1
ATOM 5059 O O . HIS A 1 651 ? 18.039 4.599 -6.456 1.00 51.00 651 HIS A O 1
ATOM 5065 N N . TYR A 1 652 ? 18.067 3.402 -4.556 1.00 54.06 652 TYR A N 1
ATOM 5066 C CA . TYR A 1 652 ? 19.528 3.362 -4.463 1.00 54.06 652 TYR A CA 1
ATOM 5067 C C . TYR A 1 652 ? 20.146 2.301 -5.373 1.00 54.06 652 TYR A C 1
ATOM 5069 O O . TYR A 1 652 ? 21.198 2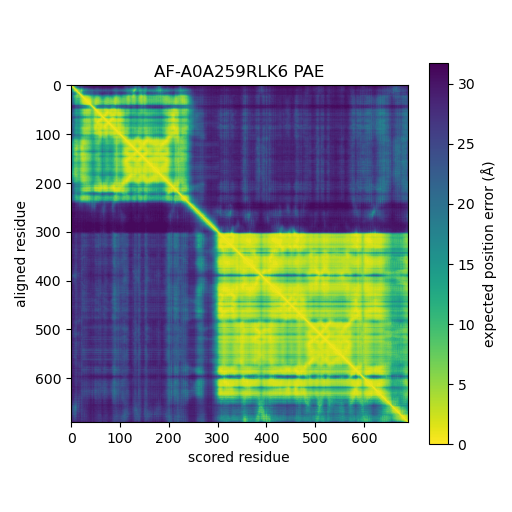.538 -5.965 1.00 54.06 652 TYR A O 1
ATOM 5077 N N . GLY A 1 653 ? 19.493 1.146 -5.526 1.00 49.47 653 GLY A N 1
ATOM 5078 C CA . GLY A 1 653 ? 20.001 0.057 -6.356 1.00 49.47 653 GLY A CA 1
ATOM 5079 C C . GLY A 1 653 ? 19.943 0.364 -7.849 1.00 49.47 653 GLY A C 1
ATOM 5080 O O . GLY A 1 653 ? 20.848 -0.040 -8.576 1.00 49.47 653 GLY A O 1
ATOM 5081 N N . PHE A 1 654 ? 18.928 1.106 -8.317 1.00 51.91 654 PHE A N 1
ATOM 5082 C CA . PHE A 1 654 ? 18.747 1.352 -9.749 1.00 51.91 654 PHE A CA 1
ATOM 5083 C C . PHE A 1 654 ? 19.417 2.634 -10.275 1.00 51.91 654 PHE A C 1
ATOM 5085 O O . PHE A 1 654 ? 19.643 2.723 -11.482 1.00 51.91 654 PHE A O 1
ATOM 5092 N N . ARG A 1 655 ? 19.787 3.580 -9.397 1.00 51.56 655 ARG A N 1
ATOM 5093 C CA . ARG A 1 655 ? 20.598 4.774 -9.734 1.00 51.56 655 ARG A CA 1
ATOM 5094 C C . ARG A 1 655 ? 22.106 4.555 -9.540 1.00 51.56 655 ARG A C 1
ATOM 5096 O O . ARG A 1 655 ? 22.914 5.442 -9.819 1.00 51.56 655 ARG A O 1
ATOM 5103 N N . ALA A 1 656 ? 22.513 3.388 -9.040 1.00 52.84 656 ALA A N 1
ATOM 5104 C CA . ALA A 1 656 ? 23.919 3.076 -8.830 1.00 52.84 656 ALA A CA 1
ATOM 5105 C C . ALA A 1 656 ? 24.675 2.993 -10.167 1.00 52.84 656 ALA A C 1
ATOM 5107 O O . ALA A 1 656 ? 24.346 2.191 -11.034 1.00 52.84 656 ALA A O 1
ATOM 5108 N N . HIS A 1 657 ? 25.746 3.779 -10.292 1.00 47.34 657 HIS A N 1
ATOM 5109 C CA . HIS A 1 657 ? 26.629 3.798 -11.467 1.00 47.34 657 HIS A CA 1
ATOM 5110 C C . HIS A 1 657 ? 27.673 2.665 -11.442 1.00 47.34 657 HIS A C 1
ATOM 5112 O O . HIS A 1 657 ? 28.519 2.568 -12.326 1.00 47.34 657 HIS A O 1
ATOM 5118 N N . ASN A 1 658 ? 27.651 1.818 -10.405 1.00 52.50 658 ASN A N 1
ATOM 5119 C CA . ASN A 1 658 ? 28.620 0.743 -10.231 1.00 52.50 658 ASN A CA 1
ATOM 5120 C C . ASN A 1 658 ? 28.261 -0.449 -11.143 1.00 52.50 658 ASN A C 1
ATOM 5122 O O . ASN A 1 658 ? 27.209 -1.063 -10.930 1.00 52.50 658 ASN A O 1
ATOM 5126 N N . PRO A 1 659 ? 29.140 -0.847 -12.084 1.00 42.88 659 PRO A N 1
ATOM 5127 C CA . PRO A 1 659 ? 28.891 -1.953 -13.011 1.00 42.88 659 PRO A CA 1
ATOM 5128 C C . PRO A 1 659 ? 28.508 -3.280 -12.333 1.00 42.88 659 PRO A C 1
ATOM 5130 O O . PRO A 1 659 ? 27.756 -4.067 -12.902 1.00 42.88 659 PRO A O 1
ATOM 5133 N N . LEU A 1 660 ? 28.965 -3.527 -11.098 1.00 43.34 660 LEU A N 1
ATOM 5134 C CA . LEU A 1 660 ? 28.623 -4.730 -10.328 1.00 43.34 660 LEU A CA 1
ATOM 5135 C C . LEU A 1 660 ? 27.174 -4.719 -9.819 1.00 43.34 660 LEU A C 1
ATOM 5137 O O . LEU A 1 660 ? 26.514 -5.758 -9.824 1.00 43.34 660 LEU A O 1
ATOM 5141 N N . LEU A 1 661 ? 26.664 -3.556 -9.403 1.00 49.41 661 LEU A N 1
ATOM 5142 C CA . LEU A 1 661 ? 25.269 -3.402 -8.971 1.00 49.41 661 LEU A CA 1
ATOM 5143 C C . LEU A 1 661 ? 24.318 -3.450 -10.172 1.00 49.41 661 LEU A C 1
ATOM 5145 O O . LEU A 1 661 ? 23.283 -4.110 -10.103 1.00 49.41 661 LEU A O 1
ATOM 5149 N N . VAL A 1 662 ? 24.718 -2.851 -11.299 1.00 49.19 662 VAL A N 1
ATOM 5150 C CA . VAL A 1 662 ? 23.997 -2.950 -12.578 1.00 49.19 662 VAL A CA 1
ATOM 5151 C C . VAL A 1 662 ? 23.946 -4.404 -13.062 1.00 49.19 662 VAL A C 1
ATOM 5153 O O . VAL A 1 662 ? 22.875 -4.889 -13.426 1.00 49.19 662 VAL A O 1
ATOM 5156 N N . GLY A 1 663 ? 25.062 -5.137 -13.004 1.00 41.44 663 GLY A N 1
ATOM 5157 C CA . GLY A 1 663 ? 25.113 -6.560 -13.352 1.00 41.44 663 GLY A CA 1
ATOM 5158 C C . GLY A 1 663 ? 24.240 -7.434 -12.444 1.00 41.44 663 GLY A C 1
ATOM 5159 O O . GLY A 1 663 ? 23.472 -8.256 -12.939 1.00 41.44 663 GLY A O 1
ATOM 5160 N N . GLY A 1 664 ? 24.293 -7.223 -11.123 1.00 43.50 664 GLY A N 1
ATOM 5161 C CA . GLY A 1 664 ? 23.465 -7.954 -10.156 1.00 43.50 664 GLY A CA 1
ATOM 5162 C C . GLY A 1 664 ? 21.963 -7.685 -10.312 1.00 43.50 664 GLY A C 1
ATOM 5163 O O . GLY A 1 664 ? 21.164 -8.620 -10.274 1.00 43.50 664 GLY A O 1
ATOM 5164 N N . ARG A 1 665 ? 21.569 -6.430 -10.568 1.00 55.56 665 ARG A N 1
ATOM 5165 C CA . ARG A 1 665 ? 20.183 -6.056 -10.893 1.00 55.56 665 ARG A CA 1
ATOM 5166 C C . ARG A 1 665 ? 19.694 -6.748 -12.161 1.00 55.56 665 ARG A C 1
ATOM 5168 O O . ARG A 1 665 ? 18.608 -7.321 -12.164 1.00 55.56 665 ARG A O 1
ATOM 5175 N N . ASN A 1 666 ? 20.475 -6.682 -13.238 1.00 49.75 666 ASN A N 1
ATOM 5176 C CA . ASN A 1 666 ? 20.093 -7.286 -14.512 1.00 49.75 666 ASN A CA 1
ATOM 5177 C C . ASN A 1 666 ? 19.992 -8.808 -14.409 1.00 49.75 666 ASN A C 1
ATOM 5179 O O . ASN A 1 666 ? 19.099 -9.399 -15.011 1.00 49.75 666 ASN A O 1
ATOM 5183 N N . LEU A 1 667 ? 20.842 -9.431 -13.588 1.00 46.44 667 LEU A N 1
ATOM 5184 C CA . LEU A 1 667 ? 20.747 -10.849 -13.254 1.00 46.44 667 LEU A CA 1
ATOM 5185 C C . LEU A 1 667 ? 19.454 -11.162 -12.486 1.00 46.44 667 LEU A C 1
ATOM 5187 O O . LEU A 1 667 ? 18.789 -12.137 -12.810 1.00 46.44 667 LEU A O 1
ATOM 5191 N N . ALA A 1 668 ? 19.066 -10.330 -11.513 1.00 49.16 668 ALA A N 1
ATOM 5192 C CA . ALA A 1 668 ? 17.820 -10.497 -10.764 1.00 49.16 668 ALA A CA 1
ATOM 5193 C C . ALA A 1 668 ? 16.581 -10.348 -11.665 1.00 49.16 668 ALA A C 1
ATOM 5195 O O . ALA A 1 668 ? 15.696 -11.200 -11.629 1.00 49.16 668 ALA A O 1
ATOM 5196 N N . LEU A 1 669 ? 16.543 -9.326 -12.529 1.00 53.47 669 LEU A N 1
ATOM 5197 C CA . LEU A 1 669 ? 15.476 -9.157 -13.522 1.00 53.47 669 LEU A CA 1
ATOM 5198 C C . LEU A 1 669 ? 15.443 -10.330 -14.511 1.00 53.47 669 LEU A C 1
ATOM 5200 O O . LEU A 1 669 ? 14.385 -10.905 -14.742 1.00 53.47 669 LEU A O 1
ATOM 5204 N N . SER A 1 670 ? 16.598 -10.758 -15.022 1.00 48.12 670 SER A N 1
ATOM 5205 C CA . SER A 1 670 ? 16.693 -11.917 -15.918 1.00 48.12 670 SER A CA 1
ATOM 5206 C C . SER A 1 670 ? 16.287 -13.220 -15.224 1.00 48.12 670 SER A C 1
ATOM 5208 O O . SER A 1 670 ? 15.686 -14.072 -15.862 1.00 48.12 670 SER A O 1
ATOM 5210 N N . ALA A 1 671 ? 16.549 -13.380 -13.923 1.00 43.62 671 ALA A N 1
ATOM 5211 C CA . ALA A 1 671 ? 16.125 -14.544 -13.147 1.00 43.62 671 ALA A CA 1
ATOM 5212 C C . ALA A 1 671 ? 14.603 -14.570 -12.933 1.00 43.62 671 ALA A C 1
ATOM 5214 O O . ALA A 1 671 ? 13.985 -15.620 -13.091 1.00 43.62 671 ALA A O 1
ATOM 5215 N N . VAL A 1 672 ? 13.984 -13.418 -12.649 1.00 49.00 672 VAL A N 1
ATOM 5216 C CA . VAL A 1 672 ? 12.514 -13.281 -12.619 1.00 49.00 672 VAL A CA 1
ATOM 5217 C C . VAL A 1 672 ? 11.919 -13.539 -14.008 1.00 49.00 672 VAL A C 1
ATOM 5219 O O . VAL A 1 672 ? 10.876 -14.180 -14.123 1.00 49.00 672 VAL A O 1
ATOM 5222 N N . SER A 1 673 ? 12.601 -13.102 -15.070 1.00 43.91 673 SER A N 1
ATOM 5223 C CA . SER A 1 673 ? 12.212 -13.383 -16.455 1.00 43.91 673 SER A CA 1
ATOM 5224 C C . SER A 1 673 ? 12.314 -14.875 -16.783 1.00 43.91 673 SER A C 1
ATOM 5226 O O . SER A 1 673 ? 11.395 -15.445 -17.357 1.00 43.91 673 SER A O 1
ATOM 5228 N N . ALA A 1 674 ? 13.391 -15.550 -16.383 1.00 37.88 674 ALA A N 1
ATOM 5229 C CA . ALA A 1 674 ? 13.671 -16.933 -16.762 1.00 37.88 674 ALA A CA 1
ATOM 5230 C C . ALA A 1 674 ? 12.946 -17.980 -15.899 1.00 37.88 674 ALA A C 1
ATOM 5232 O O . ALA A 1 674 ? 12.763 -19.110 -16.351 1.00 37.88 674 ALA A O 1
ATOM 5233 N N . PHE A 1 675 ? 12.532 -17.636 -14.672 1.00 50.09 675 PHE A N 1
ATOM 5234 C CA . PHE A 1 675 ? 11.905 -18.575 -13.739 1.00 50.09 675 PHE A CA 1
ATOM 5235 C C . PHE A 1 675 ? 10.431 -18.237 -13.494 1.00 50.09 675 PHE A C 1
ATOM 5237 O O . PHE A 1 675 ? 10.087 -17.347 -12.715 1.00 50.09 675 PHE A O 1
ATOM 5244 N N . GLU A 1 676 ? 9.547 -18.995 -14.142 1.00 45.88 676 GLU A N 1
ATOM 5245 C CA . GLU A 1 676 ? 8.094 -18.800 -14.096 1.00 45.88 676 GLU A CA 1
ATOM 5246 C C . GLU A 1 676 ? 7.510 -18.767 -12.664 1.00 45.88 676 GLU A C 1
ATOM 5248 O O . GLU A 1 676 ? 6.711 -17.873 -12.388 1.00 45.88 676 GLU A O 1
ATOM 5253 N N . PRO A 1 677 ? 7.927 -19.618 -11.701 1.00 49.06 677 PRO A N 1
ATOM 5254 C CA . PRO A 1 677 ? 7.432 -19.521 -10.324 1.00 49.06 677 PRO A CA 1
ATOM 5255 C C . PRO A 1 677 ? 7.801 -18.205 -9.625 1.00 49.06 677 PRO A C 1
ATOM 5257 O O . PRO A 1 677 ? 6.994 -17.662 -8.873 1.00 49.06 677 PRO A O 1
ATOM 5260 N N . LEU A 1 678 ? 8.991 -17.653 -9.894 1.00 43.06 678 LEU A N 1
ATOM 5261 C CA . LEU A 1 678 ? 9.407 -16.360 -9.336 1.00 43.06 678 LEU A CA 1
ATOM 5262 C C . LEU A 1 678 ? 8.630 -15.219 -9.998 1.00 43.06 678 LEU A C 1
ATOM 5264 O O . LEU A 1 678 ? 8.212 -14.286 -9.318 1.00 43.06 678 LEU A O 1
ATOM 5268 N N . ARG A 1 679 ? 8.359 -15.329 -11.305 1.00 53.84 679 ARG A N 1
ATOM 5269 C CA . ARG A 1 679 ? 7.483 -14.402 -12.029 1.00 53.84 679 ARG A CA 1
ATOM 5270 C C . ARG A 1 679 ? 6.063 -14.399 -11.458 1.00 53.84 679 ARG A C 1
ATOM 5272 O O . ARG A 1 679 ? 5.513 -13.326 -11.226 1.00 53.84 679 ARG A O 1
ATOM 5279 N N . LYS A 1 680 ? 5.499 -15.579 -11.167 1.00 54.28 680 LYS A N 1
ATOM 5280 C CA . LYS A 1 680 ? 4.180 -15.727 -10.528 1.00 54.28 680 LYS A CA 1
ATOM 5281 C C . LYS A 1 680 ? 4.166 -15.155 -9.117 1.00 54.28 680 LYS A C 1
ATOM 5283 O O . LYS A 1 680 ? 3.259 -14.401 -8.800 1.00 54.28 680 LYS A O 1
ATOM 5288 N N . MET A 1 681 ? 5.190 -15.427 -8.308 1.00 47.72 681 MET A N 1
ATOM 5289 C CA . MET A 1 681 ? 5.305 -14.891 -6.947 1.00 47.72 681 MET A CA 1
ATOM 5290 C C . MET A 1 681 ? 5.390 -13.355 -6.933 1.00 47.72 681 MET A C 1
ATOM 5292 O O . MET A 1 681 ? 4.684 -12.699 -6.170 1.00 47.72 681 MET A O 1
ATOM 5296 N N . VAL A 1 682 ? 6.217 -12.766 -7.805 1.00 53.06 682 VAL A N 1
ATOM 5297 C CA . VAL A 1 682 ? 6.330 -11.302 -7.943 1.00 53.06 682 VAL A CA 1
ATOM 5298 C C . VAL A 1 682 ? 5.032 -10.702 -8.490 1.00 53.06 682 VAL A C 1
ATOM 5300 O O . VAL A 1 682 ? 4.583 -9.670 -7.994 1.00 53.06 682 VAL A O 1
ATOM 5303 N N . GLY A 1 683 ? 4.393 -11.362 -9.460 1.00 50.94 683 GLY A N 1
ATOM 5304 C CA . GLY A 1 683 ? 3.091 -10.965 -10.000 1.00 50.94 683 GLY A CA 1
ATOM 5305 C C . GLY A 1 683 ? 1.972 -11.001 -8.952 1.00 50.94 683 GLY A C 1
ATOM 5306 O O . GLY A 1 683 ? 1.214 -10.042 -8.837 1.00 50.94 683 GLY A O 1
ATOM 5307 N N . GLN A 1 684 ? 1.912 -12.053 -8.132 1.00 55.16 684 GLN A N 1
ATOM 5308 C CA . GLN A 1 684 ? 0.962 -12.189 -7.022 1.00 55.16 684 GLN A CA 1
ATOM 5309 C C . GLN A 1 684 ? 1.156 -11.075 -5.992 1.00 55.16 684 GLN A C 1
ATOM 5311 O O . GLN A 1 684 ? 0.196 -10.371 -5.672 1.00 55.16 684 GLN A O 1
ATOM 5316 N N . PHE A 1 685 ? 2.402 -10.820 -5.583 1.00 51.16 685 PHE A N 1
ATOM 5317 C CA . PHE A 1 685 ? 2.734 -9.728 -4.669 1.00 51.16 685 PHE A CA 1
ATOM 5318 C C . PHE A 1 685 ? 2.339 -8.352 -5.235 1.00 51.16 685 PHE A C 1
ATOM 5320 O O . PHE A 1 685 ? 1.714 -7.556 -4.535 1.00 51.16 685 PHE A O 1
ATOM 5327 N N . ALA A 1 686 ? 2.628 -8.087 -6.515 1.00 49.56 686 ALA A N 1
ATOM 5328 C CA . ALA A 1 686 ? 2.241 -6.847 -7.194 1.00 49.56 686 ALA A CA 1
ATOM 5329 C C . ALA A 1 686 ? 0.714 -6.700 -7.353 1.00 49.56 686 ALA A C 1
ATOM 5331 O O . ALA A 1 686 ? 0.192 -5.587 -7.312 1.00 49.56 686 ALA A O 1
ATOM 5332 N N . SER A 1 687 ? -0.009 -7.815 -7.491 1.00 49.91 687 SER A N 1
ATOM 5333 C CA . SER A 1 687 ? -1.477 -7.855 -7.559 1.00 49.91 687 SER A CA 1
ATOM 5334 C C . SER A 1 687 ? -2.167 -7.800 -6.185 1.00 49.91 687 SER A C 1
ATOM 5336 O O . SER A 1 687 ? -3.394 -7.735 -6.106 1.00 49.91 687 SER A O 1
ATOM 5338 N N . GLY A 1 688 ? -1.405 -7.812 -5.086 1.00 46.72 688 GLY A N 1
ATOM 5339 C CA . GLY A 1 688 ? -1.955 -7.808 -3.729 1.00 46.72 688 GLY A CA 1
ATOM 5340 C C . GLY A 1 688 ? -2.621 -9.122 -3.306 1.00 46.72 688 GLY A C 1
ATOM 5341 O O . GLY A 1 688 ? -3.304 -9.136 -2.285 1.00 46.72 688 GLY A O 1
ATOM 5342 N N . GLN A 1 689 ? -2.431 -10.210 -4.059 1.00 44.25 689 GLN A N 1
ATOM 5343 C CA . GLN A 1 689 ? -2.798 -11.555 -3.619 1.00 44.25 689 GLN A CA 1
ATOM 5344 C C . GLN A 1 689 ? -1.744 -12.025 -2.611 1.00 44.25 689 GLN A C 1
ATOM 5346 O O . GLN A 1 689 ? -0.568 -12.147 -2.956 1.00 44.25 689 GLN A O 1
ATOM 5351 N N . ARG A 1 690 ? -2.156 -12.198 -1.354 1.00 41.44 690 ARG A N 1
ATOM 5352 C CA . ARG A 1 690 ? -1.337 -12.776 -0.284 1.00 41.44 690 ARG A CA 1
ATOM 5353 C C . ARG A 1 690 ? -1.729 -14.211 -0.030 1.00 41.44 690 ARG A C 1
ATOM 5355 O O . ARG A 1 690 ? -2.955 -14.460 -0.040 1.00 41.44 690 ARG A O 1
#

Mean predicted aligned error: 17.89 Å

pLDDT: mean 76.28, std 21.87, range [22.81, 98.5]

Sequence (690 aa):
MVDSGHFGMTRITKANNQGVALGQVIGNRAIAAAIERAEKEDCITGNGTVQRLQPARYTHHNVINDGAGVEVQFEFHGEAHSLQARLLIAADGAYSSVRAAIQKPIEKSEYGQTAIVCTAKPARAHHGTAFECFTRGGPLAVLPAPAGRVSLVWVNRDEDVSELMALEPEAYAKRLDELFRHRLGGFTELTPRQAYPLNLITLQELVDERLVILGNAAHALHPVAGQGFNLCLRRARRRLPSDDRPDRSARAGVQSRPARRRDRAWRAAFVERRHLPIQKSARAPDARHLTMTAKVKKNASDQPFDVIIIGGGMVGASIALALGQQGWQVALVEDQPVPDLPDGTTPFDVRVSALSPASIAFLQQLGVWHRIRHTRAAPYRRMRVWDQAGSGDVTFDARDIGLPELGYIVENSLIQAALWEGIRKVDTITPFTDSHPSQWRVEGQQVRVCLNDEQTLTASLLIGADGAKSWVRQATGIEATHQDYDTAAQILSVITDYPQQDITWQRFTVHGPQAFLPLAGARGSIVWYDQVDAVKTRHTWSDEEILSALATTFPAELGEIKAIERRGYFPIRRMHAERYTAERTVLAGDAAHTIHPLAGQGVNLGFYDALALIDCLKDSDDLGAPKALARYERMRRADNLITQSGMDLFHYGFRAHNPLLVGGRNLALSAVSAFEPLRKMVGQFASGQR

Nearest PDB structures (foldseek):
  4n9x-assembly1_A  TM=8.536E-01  e=3.459E-31  Pectobacterium atrosepticum SCRI1043
  8weq-assembly1_A  TM=8.004E-01  e=8.312E-23  Arthrobacter sp. PAMC25564
  5xgv-assembly1_B-2  TM=7.859E-01  e=1.160E-22  Streptomyces rugosporus
  5tui-assembly2_B  TM=6.697E-01  e=6.725E-21  uncultured bacterium
  5tue-assembly2_B  TM=6.699E-01  e=2.286E-20  uncultured bacterium